Protein AF-0000000067178255 (afdb_homodimer)

Organism: Mycolicibacterium smegmatis (strain ATCC 700084 / mc(2)155) (NCBI:txid246196)

Secondary structure (DSSP, 8-state):
---EEEEEEETT-TTSEEEEE-GGGB-SS-TTBB-HHHHHHHHHHHHHHSS--TTEEEEEEEEEE-SPPBSSSEEEEEEEEEE--SSEEEEEEEEEEE-TTSSEEEEEEEEEEEEE----GGG-B--SPPPPPGGG-EE--TTTTSSSSGGGGEEEEESS-TT-SS-EEEEEEE-SEEETTPPPPHHHHHHHHHTTHHHHH--S-TTTEEEEESEEEEEESS---SS-EEEEEEEEE-TTSEEEEEEEEEETTEEEEEEEEEEEEEEPPP--/---EEEEEEETT-TTSEEEEE-GGGB-SS-TTBB-HHHHHHHHHHHHHHSS--TTEEEEEEEEEE-SPPBSSSEEEEEEEEEE--SSEEEEEEEEEEE-TTSSEEEEEEEEEEEEE----GGG-B--SPPPPPGGG-EE--TTTTSSSSGGGGEEEEESS-TT-SS-EEEEEEE-SEEETTPPPPHHHHHHHHHTTHHHHH--S-TTTEEEEESEEEEEESS---SS-EEEEEEEEE-TTSEEEEEEEEEETTEEEEEEEEEEEEEEPPP--

Solvent-accessible surface area (backbone atoms only — not comparable to full-atom values): 27460 Å² total; per-residue (Å²): 130,77,56,29,33,26,39,80,75,34,81,76,40,95,76,22,34,27,30,38,55,33,58,39,26,15,22,90,89,40,68,63,21,36,33,64,15,52,57,46,14,52,44,45,48,37,45,60,62,42,82,65,53,93,61,41,46,71,32,32,41,39,36,44,50,69,47,80,39,62,31,64,65,60,32,24,40,39,49,44,78,75,37,86,52,83,59,48,25,35,31,30,25,39,32,30,30,63,37,96,86,67,45,74,36,74,26,31,37,35,40,29,41,32,30,45,56,37,89,25,59,93,59,50,41,68,88,64,80,59,74,81,59,73,86,72,30,41,77,56,76,74,36,79,88,49,75,81,18,33,63,64,36,42,50,50,27,32,63,44,59,88,62,46,86,67,63,18,32,32,40,38,24,73,70,43,29,59,40,59,93,42,82,69,50,54,65,32,53,46,30,48,51,54,58,48,37,51,70,46,10,35,78,70,58,72,87,52,32,42,67,50,61,49,34,44,37,38,35,36,21,38,84,56,54,82,74,48,36,31,38,42,9,33,42,28,32,14,48,37,21,32,19,27,26,43,29,40,30,25,26,92,92,23,70,19,30,38,39,41,27,36,23,48,46,42,76,42,74,76,82,126,131,77,54,29,32,26,39,80,74,33,81,76,41,94,76,21,35,26,31,36,54,33,60,39,25,15,24,91,89,40,68,64,21,35,34,64,17,52,57,46,14,53,42,46,48,39,45,60,61,43,82,65,52,94,61,41,46,72,32,32,41,39,36,41,50,70,47,79,40,63,31,64,65,61,32,26,40,37,51,45,78,75,38,86,51,84,60,48,26,35,31,29,23,39,33,30,30,65,38,97,85,65,45,74,37,74,25,31,38,35,40,29,41,31,31,47,55,38,89,25,60,91,60,50,42,68,89,64,79,59,74,81,59,74,87,72,32,40,77,58,77,74,36,79,88,48,75,80,18,33,64,62,35,44,51,52,27,32,63,44,59,87,62,46,87,67,62,19,32,33,39,38,26,74,70,42,29,59,38,58,93,44,83,68,51,54,64,32,52,46,30,48,49,53,59,48,38,51,68,46,11,35,80,68,57,72,87,53,34,42,65,50,64,49,33,44,37,39,35,38,21,37,86,55,54,81,74,49,35,32,39,42,9,34,42,28,33,15,46,38,20,32,20,25,29,43,30,41,31,24,23,92,90,23,71,20,31,40,38,40,27,37,24,48,46,40,76,43,74,77,82,126

Nearest PDB structures (foldseek):
  3bbj-assembly1_B  TM=7.764E-01  e=9.532E-14  Thermobifida fusca YX
  4qda-assembly3_D  TM=6.925E-01  e=5.858E-04  Pseudomonas aeruginosa PAO1
  4qd7-assembly1_A  TM=6.966E-01  e=1.079E-03  Pseudomonas aeruginosa PAO1
  4qdb-assembly4_F  TM=6.872E-01  e=1.274E-03  Pseudomonas aeruginosa PAO1
  4i4j-assembly2_E  TM=8.283E-01  e=6.375E-03  Streptomyces globisporus

Sequence (544 aa):
MSDSYYELLDAADTLGERFAATDMVRGTWSAAIQHAAPASALLVRALEHCEPRAETRLARVAIDLMGGVPSEGDLWVRAEVQRPGKQIELVGAEMLATGPDGEPRTVARASGWRMLTLDTSTLQHTGVSPLRPLENARSHDMAKNWEPNYVHSIDWRWLTVPLAPGPGESWLRPTVDLVKGEAMTPLQRLFAVADDANGIGSKLDIRKWTFLNTDLVVHVHRIPEGEWIGIRAETSYGPDGIGTTVGTLFDFSGAVGAIQQSVLVRPRPPRSMSDSYYELLDAADTLGERFAATDMVRGTWSAAIQHAAPASALLVRALEHCEPRAETRLARVAIDLMGGVPSEGDLWVRAEVQRPGKQIELVGAEMLATGPDGEPRTVARASGWRMLTLDTSTLQHTGVSPLRPLENARSHDMAKNWEPNYVHSIDWRWLTVPLAPGPGESWLRPTVDLVKGEAMTPLQRLFAVADDANGIGSKLDIRKWTFLNTDLVVHVHRIPEGEWIGIRAETSYGPDGIGTTVGTLFDFSGAVGAIQQSVLVRPRPPRS

InterPro domains:
  IPR029069 HotDog domain superfamily [SSF54637] (140-268)
  IPR042171 Acyl-CoA thioesterase, double hotdog domain [G3DSA:2.40.160.210] (14-265)
  IPR049449 Acyl-CoA thioesterase-like, N-terminal HotDog domain [PF13622] (26-115)
  IPR049450 Acyl-CoA thioesterase-like, C-terminal domain [PF20789] (136-265)

Foldseek 3Di:
DFAAQWAFDACDDPQHTKIAGDQQQQDPVGSQAGDVLLVQLVQVVQQCPAPHDPQKDWFKKKKFFQAGHGNGAMKHKHKYWPADDDFKTKIKMFIWGQDPVRDIDTGMMMITIMGGDDDDVVVDDDPDDFDDDLVLWDFDPPPVPHDNYNSVQKRWTWNDDFLDPAWTKIKIFGRGHSYPPDDRDQVSLCSSCVSCLPRRADNDDVQWKAKDFRMKMKGFPARADDGIKMKTWHKDDDPPQKIKIKIFIDHPVGTGIIMMTIIGMDTDPDDD/DFAAQWAFDACDDPQHTKIAGDQQQADPVGSQAGDVLLVQLVQVVQQCPAPHDPQKDWFKKKKFFQAGHGNGAMKHKHKYWPADDDFKTKIKMFIWGQDPVRDIDTGMMMITIMGGDDDPVVVDDDPDDFDDDLVLWDFDPPPVPHDNYNSVQKRWTWNDDFLDPAWTKIKIFGRGHSYPPDDRAQVSLCSSCVSCLPRRADNDDVQWKAKDWRMKMKGFPARADDGIKMKTWHKDDDPPQKIKIKIFIDHPVGTGIIMMTIIGMDTDPDDD

Radius of gyration: 22.35 Å; Cα contacts (8 Å, |Δi|>4): 1493; chains: 2; bounding box: 58×65×60 Å

pLDDT: mean 95.69, std 7.25, range [46.97, 99.0]

Structure (mmCIF, N/CA/C/O backbone):
data_AF-0000000067178255-model_v1
#
loop_
_entity.id
_entity.type
_entity.pdbx_description
1 polymer 'Thioesterase-like superfamily protein'
#
loop_
_atom_site.group_PDB
_atom_site.id
_atom_site.type_symbol
_atom_site.label_atom_id
_atom_site.label_alt_id
_atom_site.label_comp_id
_atom_site.label_asym_id
_atom_site.label_entity_id
_atom_site.label_seq_id
_atom_site.pdbx_PDB_ins_code
_atom_site.Cartn_x
_atom_site.Cartn_y
_atom_site.Cartn_z
_atom_site.occupancy
_atom_site.B_iso_or_equiv
_atom_site.auth_seq_id
_atom_site.auth_comp_id
_atom_site.auth_asym_id
_atom_site.auth_atom_id
_atom_site.pdbx_PDB_model_num
ATOM 1 N N . MET A 1 1 ? 7.992 31.609 17.828 1 46.97 1 MET A N 1
ATOM 2 C CA . MET A 1 1 ? 8.32 30.203 17.656 1 46.97 1 MET A CA 1
ATOM 3 C C . MET A 1 1 ? 7.406 29.562 16.609 1 46.97 1 MET A C 1
ATOM 5 O O . MET A 1 1 ? 6.234 29.922 16.5 1 46.97 1 MET A O 1
ATOM 9 N N . SER A 1 2 ? 7.957 28.859 15.5 1 64.19 2 SER A N 1
ATOM 10 C CA . SER A 1 2 ? 7.125 28.297 14.438 1 64.19 2 SER A CA 1
ATOM 11 C C . SER A 1 2 ? 6.07 27.344 15.008 1 64.19 2 SER A C 1
ATOM 13 O O . SER A 1 2 ? 6.301 26.703 16.031 1 64.19 2 SER A O 1
ATOM 15 N N . ASP A 1 3 ? 4.875 27.438 14.602 1 93 3 ASP A N 1
ATOM 16 C CA . ASP A 1 3 ? 3.832 26.484 14.977 1 93 3 ASP A CA 1
ATOM 17 C C . ASP A 1 3 ? 4.234 25.047 14.609 1 93 3 ASP A C 1
ATOM 19 O O . ASP A 1 3 ? 5.184 24.844 13.859 1 93 3 ASP A O 1
ATOM 23 N N . SER A 1 4 ? 3.922 24.172 15.406 1 98.38 4 SER A N 1
ATOM 24 C CA . SER A 1 4 ? 4.211 22.766 15.195 1 98.38 4 SER A CA 1
ATOM 25 C C . SER A 1 4 ? 2.945 21.906 15.312 1 98.38 4 SER A C 1
ATOM 27 O O . SER A 1 4 ? 1.932 22.375 15.844 1 98.38 4 SER A O 1
ATOM 29 N N . TYR A 1 5 ? 3.062 20.719 14.734 1 98.69 5 TYR A N 1
ATOM 30 C CA . TYR A 1 5 ? 1.984 19.766 14.938 1 98.69 5 TYR A CA 1
ATOM 31 C C . TYR A 1 5 ? 2.031 19.172 16.344 1 98.69 5 TYR A C 1
ATOM 33 O O . TYR A 1 5 ? 0.991 18.969 16.969 1 98.69 5 TYR A O 1
ATOM 41 N N . TYR A 1 6 ? 3.266 18.922 16.844 1 98.81 6 TYR A N 1
ATOM 42 C CA . TYR A 1 6 ? 3.42 18.25 18.125 1 98.81 6 TYR A CA 1
ATOM 43 C C . TYR A 1 6 ? 4.496 18.922 18.969 1 98.81 6 TYR A C 1
ATOM 45 O O . TYR A 1 6 ? 5.41 19.547 18.438 1 98.81 6 TYR A O 1
ATOM 53 N N . GLU A 1 7 ? 4.387 1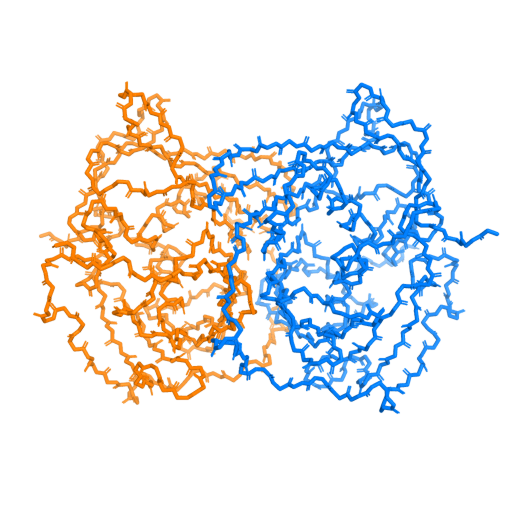8.766 20.266 1 98.69 7 GLU A N 1
ATOM 54 C CA . GLU A 1 7 ? 5.43 19.062 21.25 1 98.69 7 GLU A CA 1
ATOM 55 C C . GLU A 1 7 ? 5.887 17.781 21.953 1 98.69 7 GLU A C 1
ATOM 57 O O . GLU A 1 7 ? 5.062 17.016 22.453 1 98.69 7 GLU A O 1
ATOM 62 N N . LEU A 1 8 ? 7.148 17.531 21.922 1 98.75 8 LEU A N 1
ATOM 63 C CA . LEU A 1 8 ? 7.707 16.422 22.672 1 98.75 8 LEU A CA 1
ATOM 64 C C . LEU A 1 8 ? 7.707 16.719 24.172 1 98.75 8 LEU A C 1
ATOM 66 O O . LEU A 1 8 ? 8.367 17.672 24.609 1 98.75 8 LEU A O 1
ATOM 70 N N . LEU A 1 9 ? 7.031 15.953 24.922 1 98.5 9 LEU A N 1
ATOM 71 C CA . LEU A 1 9 ? 6.883 16.188 26.359 1 98.5 9 LEU A CA 1
ATOM 72 C C . LEU A 1 9 ? 7.887 15.352 27.156 1 98.5 9 LEU A C 1
ATOM 74 O O . LEU A 1 9 ? 8.398 15.805 28.172 1 98.5 9 LEU A O 1
ATOM 78 N N . ASP A 1 10 ? 8.102 14.125 26.719 1 98.56 10 ASP A N 1
ATOM 79 C CA . ASP A 1 10 ? 8.984 13.18 27.406 1 98.56 10 ASP A CA 1
ATOM 80 C C . ASP A 1 10 ? 9.578 12.18 26.422 1 98.56 10 ASP A C 1
ATOM 82 O O . ASP A 1 10 ? 8.867 11.305 25.906 1 98.56 10 ASP A O 1
ATOM 86 N N . ALA A 1 11 ? 10.797 12.219 26.219 1 97.94 11 ALA A N 1
ATOM 87 C CA . ALA A 1 11 ? 11.477 11.391 25.219 1 97.94 11 ALA A CA 1
ATOM 88 C C . ALA A 1 11 ? 11.711 9.977 25.75 1 97.94 11 ALA A C 1
ATOM 90 O O . ALA A 1 11 ? 12.039 9.07 24.984 1 97.94 11 ALA A O 1
ATOM 91 N N . ALA A 1 12 ? 11.484 9.766 27.031 1 97.12 12 ALA A N 1
ATOM 92 C CA . ALA A 1 12 ? 11.875 8.508 27.641 1 97.12 12 ALA A CA 1
ATOM 93 C C . ALA A 1 12 ? 10.727 7.914 28.469 1 97.12 12 ALA A C 1
ATOM 95 O O . ALA A 1 12 ? 10.953 7.215 29.453 1 97.12 12 ALA A O 1
ATOM 96 N N . ASP A 1 13 ? 9.562 8.312 28.094 1 97.44 13 ASP A N 1
ATOM 97 C CA . ASP A 1 13 ? 8.406 7.715 28.75 1 97.44 13 ASP A CA 1
ATOM 98 C C . ASP A 1 13 ? 8.383 6.199 28.562 1 97.44 13 ASP A C 1
ATOM 100 O O . ASP A 1 13 ? 8.797 5.691 27.531 1 97.44 13 ASP A O 1
ATOM 104 N N . THR A 1 14 ? 7.836 5.387 29.5 1 97.5 14 THR A N 1
ATOM 105 C CA . THR A 1 14 ? 7.832 3.93 29.469 1 97.5 14 THR A CA 1
ATOM 106 C C . THR A 1 14 ? 7.02 3.416 28.281 1 97.5 14 THR A C 1
ATOM 108 O O . THR A 1 14 ? 7.266 2.314 27.781 1 97.5 14 THR A O 1
ATOM 111 N N . LEU A 1 15 ? 6.062 4.207 27.812 1 97.94 15 LEU A N 1
ATOM 112 C CA . LEU A 1 15 ? 5.203 3.777 26.719 1 97.94 15 LEU A CA 1
ATOM 113 C C . LEU A 1 15 ? 5.773 4.215 25.375 1 97.94 15 LEU A C 1
ATOM 115 O O . LEU A 1 15 ? 5.242 3.855 24.312 1 97.94 15 LEU A O 1
ATOM 119 N N . GLY A 1 16 ? 6.816 4.969 25.359 1 98.5 16 GLY A N 1
ATOM 120 C CA . GLY A 1 16 ? 7.41 5.582 24.188 1 98.5 16 GLY A CA 1
ATOM 121 C C . GLY A 1 16 ? 7.562 7.086 24.312 1 98.5 16 GLY A C 1
ATOM 122 O O . GLY A 1 16 ? 7.27 7.66 25.359 1 98.5 16 GLY A O 1
ATOM 123 N N . GLU A 1 17 ? 8.07 7.762 23.234 1 98.81 17 GLU A N 1
ATOM 124 C CA . GLU A 1 17 ? 8.117 9.219 23.25 1 98.81 17 GLU A CA 1
ATOM 125 C C . GLU A 1 17 ? 6.723 9.812 23.422 1 98.81 17 GLU A C 1
ATOM 127 O O . GLU A 1 17 ? 5.793 9.445 22.703 1 98.81 17 GLU A O 1
ATOM 132 N N . ARG A 1 18 ? 6.625 10.688 24.375 1 98.88 18 ARG A N 1
ATOM 133 C CA . ARG A 1 18 ? 5.336 11.273 24.719 1 98.88 18 ARG A CA 1
ATOM 134 C C . ARG A 1 18 ? 5.188 12.656 24.094 1 98.88 18 ARG A C 1
ATOM 136 O O . ARG A 1 18 ? 6.078 13.5 24.219 1 98.88 18 ARG A O 1
ATOM 143 N N . PHE A 1 19 ? 4.016 12.852 23.469 1 98.81 19 PHE A N 1
ATOM 144 C CA . PHE A 1 19 ? 3.777 14.094 22.734 1 98.81 19 PHE A CA 1
ATOM 145 C C . PHE A 1 19 ? 2.443 14.711 23.141 1 98.81 19 PHE A C 1
ATOM 147 O O . PHE A 1 19 ? 1.538 14.008 23.594 1 98.81 19 PHE A O 1
ATOM 154 N N . ALA A 1 20 ? 2.373 16 22.984 1 98.25 20 ALA A N 1
ATOM 155 C CA . ALA A 1 20 ? 1.107 16.734 22.922 1 98.25 20 ALA A CA 1
ATOM 156 C C . ALA A 1 20 ? 0.864 17.297 21.531 1 98.25 20 ALA A C 1
ATOM 158 O O . ALA A 1 20 ? 1.784 17.797 20.891 1 98.25 20 ALA A O 1
ATOM 159 N N . ALA A 1 21 ? -0.346 17.141 21.094 1 98.06 21 ALA A N 1
ATOM 160 C CA . ALA A 1 21 ? -0.711 17.719 19.797 1 98.06 21 ALA A CA 1
ATOM 161 C C . ALA A 1 21 ? -1.075 19.188 19.938 1 98.06 21 ALA A C 1
ATOM 163 O O . ALA A 1 21 ? -1.504 19.625 21.016 1 98.06 21 ALA A O 1
ATOM 164 N N . THR A 1 22 ? -0.83 19.984 18.891 1 97.56 22 THR A N 1
ATOM 165 C CA . THR A 1 22 ? -1.35 21.344 18.812 1 97.56 22 THR A CA 1
ATOM 166 C C . THR A 1 22 ? -2.629 21.391 17.984 1 97.56 22 THR A C 1
ATOM 168 O O . THR A 1 22 ? -3.055 20.359 17.438 1 97.56 22 THR A O 1
ATOM 171 N N . ASP A 1 23 ? -3.203 22.531 17.844 1 95.44 23 ASP A N 1
ATOM 172 C CA . ASP A 1 23 ? -4.43 22.703 17.078 1 95.44 23 ASP A CA 1
ATOM 173 C C . ASP A 1 23 ? -4.184 22.422 15.594 1 95.44 23 ASP A C 1
ATOM 175 O O . ASP A 1 23 ? -5.125 22.172 14.836 1 95.44 23 ASP A O 1
ATOM 179 N N . MET A 1 24 ? -2.959 22.391 15.164 1 96.38 24 MET A N 1
ATOM 180 C CA . MET A 1 24 ? -2.615 22.281 13.75 1 96.38 24 MET A CA 1
ATOM 181 C C . MET A 1 24 ? -2.812 20.844 13.258 1 96.38 24 MET A C 1
ATOM 183 O O . MET A 1 24 ? -2.736 20.594 12.055 1 96.38 24 MET A O 1
ATOM 187 N N . VAL A 1 25 ? -3.119 19.891 14.195 1 97.88 25 VAL A N 1
ATOM 188 C CA . VAL A 1 25 ? -3.293 18.5 13.75 1 97.88 25 VAL A CA 1
ATOM 189 C C . VAL A 1 25 ? -4.77 18.234 13.461 1 97.88 25 VAL A C 1
ATOM 191 O O . VAL A 1 25 ? -5.117 17.203 12.883 1 97.88 25 VAL A O 1
ATOM 194 N N . ARG A 1 26 ? -5.668 19.109 13.906 1 96 26 ARG A N 1
ATOM 195 C CA . ARG A 1 26 ? -7.105 18.844 13.875 1 96 26 ARG A CA 1
ATOM 196 C C . ARG A 1 26 ? -7.594 18.641 12.445 1 96 26 ARG A C 1
ATOM 198 O O . ARG A 1 26 ? -7.195 19.375 11.539 1 96 26 ARG A O 1
ATOM 205 N N . GLY A 1 27 ? -8.414 17.594 12.312 1 92.31 27 GLY A N 1
ATOM 206 C CA . GLY A 1 27 ? -8.914 17.234 11 1 92.31 27 GLY A CA 1
ATOM 207 C C . GLY A 1 27 ? -10.133 18.031 10.578 1 92.31 27 GLY A C 1
ATOM 208 O O . GLY A 1 27 ? -10.648 18.844 11.344 1 92.31 27 GLY A O 1
ATOM 209 N N . THR A 1 28 ? -10.602 17.766 9.367 1 81.81 28 THR A N 1
ATOM 210 C CA . THR A 1 28 ? -11.719 18.5 8.789 1 81.81 28 THR A CA 1
ATOM 211 C C . THR A 1 28 ? -13.039 17.781 9.07 1 81.81 28 THR A C 1
ATOM 213 O O . THR A 1 28 ? -14.102 18.391 9.047 1 81.81 28 THR A O 1
ATOM 216 N N . TRP A 1 29 ? -12.906 16.516 9.422 1 81.44 29 TRP A N 1
ATOM 217 C CA . TRP A 1 29 ? -14.117 15.742 9.695 1 81.44 29 TRP A CA 1
ATOM 218 C C . TRP A 1 29 ? -14.656 16.047 11.086 1 81.44 29 TRP A C 1
ATOM 220 O O . TRP A 1 29 ? -15.867 16.094 11.297 1 81.44 29 TRP A O 1
ATOM 230 N N . SER A 1 30 ? -13.734 16.109 12.008 1 85.69 30 SER A N 1
ATOM 231 C CA . SER A 1 30 ? -14.016 16.469 13.391 1 85.69 30 SER A CA 1
ATOM 232 C C . SER A 1 30 ? -12.805 17.109 14.055 1 85.69 30 SER A C 1
ATOM 234 O O . SER A 1 30 ? -11.672 16.688 13.836 1 85.69 30 SER A O 1
ATOM 236 N N . ALA A 1 31 ? -13.047 18.047 14.867 1 92 31 ALA A N 1
ATOM 237 C CA . ALA A 1 31 ? -11.961 18.688 15.609 1 92 31 ALA A CA 1
ATOM 238 C C . ALA A 1 31 ? -11.398 17.75 16.672 1 92 31 ALA A C 1
ATOM 240 O O . ALA A 1 31 ? -10.32 17.984 17.219 1 92 31 ALA A O 1
ATOM 241 N N . ALA A 1 32 ? -12.148 16.734 16.938 1 94.25 32 ALA A N 1
ATOM 242 C CA . ALA A 1 32 ? -11.758 15.828 18.016 1 94.25 32 ALA A CA 1
ATOM 243 C C . ALA A 1 32 ? -10.703 14.836 17.531 1 94.25 32 ALA A C 1
ATOM 245 O O . ALA A 1 32 ? -10.062 14.164 18.344 1 94.25 32 ALA A O 1
ATOM 246 N N . ILE A 1 33 ? -10.562 14.773 16.219 1 96 33 ILE A N 1
ATOM 247 C CA . ILE A 1 33 ? -9.609 13.805 15.688 1 96 33 ILE A CA 1
ATOM 248 C C . ILE A 1 33 ? -8.617 14.508 14.773 1 96 33 ILE A C 1
ATOM 250 O O . ILE A 1 33 ? -8.914 15.57 14.219 1 96 33 ILE A O 1
ATOM 254 N N . GLN A 1 34 ? -7.496 13.969 14.68 1 97.88 34 GLN A N 1
ATOM 255 C CA . GLN A 1 34 ? -6.43 14.539 13.867 1 97.88 34 GLN A CA 1
ATOM 256 C C . GLN A 1 34 ? -6.633 14.227 12.383 1 97.88 34 GLN A C 1
ATOM 258 O O . GLN A 1 34 ? -7.203 13.195 12.039 1 97.88 34 GLN A O 1
ATOM 263 N N . HIS A 1 35 ? -6.23 15.18 11.523 1 97.56 35 HIS A N 1
ATOM 264 C CA . HIS A 1 35 ? -5.898 14.773 10.156 1 97.56 35 HIS A CA 1
ATOM 265 C C . HIS A 1 35 ? -4.809 13.703 10.156 1 97.56 35 HIS A C 1
ATOM 267 O O . HIS A 1 35 ? -3.855 13.781 10.938 1 97.56 35 HIS A O 1
ATOM 273 N N . ALA A 1 36 ? -4.863 12.734 9.266 1 98.25 36 ALA A N 1
ATOM 274 C CA . ALA A 1 36 ? -3.953 11.594 9.32 1 98.25 36 ALA A CA 1
ATOM 275 C C . ALA A 1 36 ? -2.545 12 8.898 1 98.25 36 ALA A C 1
ATOM 277 O O . ALA A 1 36 ? -1.579 11.281 9.164 1 98.25 36 ALA A O 1
ATOM 278 N N . ALA A 1 37 ? -2.361 13.109 8.211 1 98.75 37 ALA A N 1
ATOM 279 C CA . ALA A 1 37 ? -1.058 13.508 7.68 1 98.75 37 ALA A CA 1
ATOM 280 C C . ALA A 1 37 ? -0.063 13.758 8.812 1 98.75 37 ALA A C 1
ATOM 282 O O . ALA A 1 37 ? 1.016 13.164 8.844 1 98.75 37 ALA A O 1
ATOM 283 N N . PRO A 1 38 ? -0.384 14.633 9.812 1 98.75 38 PRO A N 1
ATOM 284 C CA . PRO A 1 38 ? 0.58 14.828 10.898 1 98.75 38 PRO A CA 1
ATOM 285 C C . PRO A 1 38 ? 0.904 13.523 11.641 1 98.75 38 PRO A C 1
ATOM 287 O O . PRO A 1 38 ? 2.072 13.25 11.93 1 98.75 38 PRO A O 1
ATOM 290 N N . ALA A 1 39 ? -0.103 12.734 11.945 1 98.88 39 ALA A N 1
ATOM 291 C CA . ALA A 1 39 ? 0.121 11.469 12.633 1 98.88 39 ALA A CA 1
ATOM 292 C C . ALA A 1 39 ? 1.034 10.555 11.812 1 98.88 39 ALA A C 1
ATOM 294 O O . ALA A 1 39 ? 1.927 9.906 12.367 1 98.88 39 ALA A O 1
ATOM 295 N N . SER A 1 40 ? 0.804 10.508 10.508 1 98.94 40 SER A N 1
ATOM 296 C CA . SER A 1 40 ? 1.64 9.703 9.617 1 98.94 40 SER A CA 1
ATOM 297 C C . SER A 1 40 ? 3.092 10.172 9.656 1 98.94 40 SER A C 1
ATOM 299 O O . SER A 1 40 ? 4.008 9.352 9.742 1 98.94 40 SER A O 1
ATOM 301 N N . ALA A 1 41 ? 3.277 11.445 9.578 1 98.94 41 ALA A N 1
ATOM 302 C CA . ALA A 1 41 ? 4.629 12 9.609 1 98.94 41 ALA A CA 1
ATOM 303 C C . ALA A 1 41 ? 5.328 11.688 10.93 1 98.94 41 ALA A C 1
ATOM 305 O O . ALA A 1 41 ? 6.531 11.406 10.945 1 98.94 41 ALA A O 1
ATOM 306 N N . LEU A 1 42 ? 4.562 11.766 12.031 1 98.94 42 LEU A N 1
ATOM 307 C CA . LEU A 1 42 ? 5.145 11.453 13.336 1 98.94 42 LEU A CA 1
ATOM 308 C C . LEU A 1 42 ? 5.555 9.992 13.414 1 98.94 42 LEU A C 1
ATOM 310 O O . LEU A 1 42 ? 6.594 9.664 13.992 1 98.94 42 LEU A O 1
ATOM 314 N N . LEU A 1 43 ? 4.777 9.133 12.852 1 99 43 LEU A N 1
ATOM 315 C CA . LEU A 1 43 ? 5.121 7.719 12.797 1 99 43 LEU A CA 1
ATOM 316 C C . LEU A 1 43 ? 6.359 7.492 11.938 1 99 43 LEU A C 1
ATOM 318 O O . LEU A 1 43 ? 7.223 6.68 12.281 1 99 43 LEU A O 1
ATOM 322 N N . VAL A 1 44 ? 6.457 8.172 10.836 1 98.94 44 VAL A N 1
ATOM 323 C CA . VAL A 1 44 ? 7.637 8.07 9.984 1 98.94 44 VAL A CA 1
ATOM 324 C C . VAL A 1 44 ? 8.875 8.523 10.758 1 98.94 44 VAL A C 1
ATOM 326 O O . VAL A 1 44 ? 9.938 7.898 10.664 1 98.94 44 VAL A O 1
ATOM 329 N N . ARG A 1 45 ? 8.734 9.617 11.484 1 98.94 45 ARG A N 1
ATOM 330 C CA . ARG A 1 45 ? 9.82 10.055 12.352 1 98.94 45 ARG A CA 1
ATOM 331 C C . ARG A 1 45 ? 10.297 8.914 13.242 1 98.94 45 ARG A C 1
ATOM 333 O O . ARG A 1 45 ? 11.5 8.695 13.398 1 98.94 45 ARG A O 1
ATOM 340 N N . ALA A 1 46 ? 9.359 8.242 13.867 1 98.94 46 ALA A N 1
ATOM 341 C CA . ALA A 1 46 ? 9.703 7.125 14.75 1 98.94 46 ALA A CA 1
ATOM 342 C C . ALA A 1 46 ? 10.414 6.016 13.977 1 98.94 46 ALA A C 1
ATOM 344 O O . ALA A 1 46 ? 11.383 5.438 14.469 1 98.94 46 ALA A O 1
ATOM 345 N N . LEU A 1 47 ? 9.953 5.695 12.812 1 98.94 47 LEU A N 1
ATOM 346 C CA . LEU A 1 47 ? 10.594 4.676 11.984 1 98.94 47 LEU A CA 1
ATOM 347 C C . LEU A 1 47 ? 12.023 5.07 11.648 1 98.94 47 LEU A C 1
ATOM 349 O O . LEU A 1 47 ? 12.938 4.242 11.727 1 98.94 47 LEU A O 1
ATOM 353 N N . GLU A 1 48 ? 12.211 6.316 11.242 1 98.81 48 GLU A N 1
ATOM 354 C CA . GLU A 1 48 ? 13.539 6.805 10.875 1 98.81 48 GLU A CA 1
ATOM 355 C C . GLU A 1 48 ? 14.5 6.738 12.062 1 98.81 48 GLU A C 1
ATOM 357 O O . GLU A 1 48 ? 15.688 6.457 11.891 1 98.81 48 GLU A O 1
ATOM 362 N N . HIS A 1 49 ? 13.984 6.965 13.219 1 98.38 49 HIS A N 1
ATOM 363 C CA . HIS A 1 49 ? 14.812 7.027 14.414 1 98.38 49 HIS A CA 1
ATOM 364 C C . HIS A 1 49 ? 15.062 5.637 14.984 1 98.38 49 HIS A C 1
ATOM 366 O O . HIS A 1 49 ? 15.938 5.457 15.836 1 98.38 49 HIS A O 1
ATOM 372 N N . CYS A 1 50 ? 14.32 4.668 14.57 1 98.62 50 CYS A N 1
ATOM 373 C CA . CYS A 1 50 ? 14.438 3.312 15.102 1 98.62 50 CYS A CA 1
ATOM 374 C C . CYS A 1 50 ? 15.742 2.658 14.648 1 98.62 50 CYS A C 1
ATOM 376 O O . CYS A 1 50 ? 15.867 2.26 13.484 1 98.62 50 CYS A O 1
ATOM 378 N N . GLU A 1 51 ? 16.703 2.551 15.492 1 98.06 51 GLU A N 1
ATOM 379 C CA . GLU A 1 51 ? 18 1.95 15.188 1 98.06 51 GLU A CA 1
ATOM 380 C C . GLU A 1 51 ? 18.484 2.359 13.797 1 98.06 51 GLU A C 1
ATOM 382 O O . GLU A 1 51 ? 18.703 1.506 12.938 1 98.06 51 GLU A O 1
ATOM 387 N N . PRO A 1 52 ? 18.734 3.588 13.625 1 97.19 52 PRO A N 1
ATOM 388 C CA . PRO A 1 52 ? 19.062 4.105 12.297 1 97.19 52 PRO A CA 1
ATOM 389 C C . PRO A 1 52 ? 20.359 3.525 11.75 1 97.19 52 PRO A C 1
ATOM 391 O O . PRO A 1 52 ? 21.297 3.256 12.516 1 97.19 52 PRO A O 1
ATOM 394 N N . ARG A 1 53 ? 20.359 3.293 10.43 1 96.5 53 ARG A N 1
ATOM 395 C CA . ARG A 1 53 ? 21.516 2.885 9.656 1 96.5 53 ARG A CA 1
ATOM 396 C C . ARG A 1 53 ? 21.766 3.848 8.5 1 96.5 53 ARG A C 1
ATOM 398 O O . ARG A 1 53 ? 20.922 3.994 7.609 1 96.5 53 ARG A O 1
ATOM 405 N N . ALA A 1 54 ? 22.922 4.426 8.406 1 95.5 54 ALA A N 1
ATOM 406 C CA . ALA A 1 54 ? 23.219 5.527 7.492 1 95.5 54 ALA A CA 1
ATOM 407 C C . ALA A 1 54 ? 23.125 5.074 6.039 1 95.5 54 ALA A C 1
ATOM 409 O O . ALA A 1 54 ? 22.828 5.871 5.148 1 95.5 54 ALA A O 1
ATOM 410 N N . GLU A 1 55 ? 23.344 3.82 5.766 1 97.5 55 GLU A N 1
ATOM 411 C CA . GLU A 1 55 ? 23.406 3.344 4.387 1 97.5 55 GLU A CA 1
ATOM 412 C C . GLU A 1 55 ? 22.062 2.793 3.924 1 97.5 55 GLU A C 1
ATOM 414 O O . GLU A 1 55 ? 21.969 2.215 2.84 1 97.5 55 GLU A O 1
ATOM 419 N N . THR A 1 56 ? 21.047 2.963 4.766 1 98.56 56 THR A N 1
ATOM 420 C CA . THR A 1 56 ? 19.719 2.469 4.434 1 98.56 56 THR A CA 1
ATOM 421 C C . THR A 1 56 ? 18.703 3.611 4.398 1 98.56 56 THR A C 1
ATOM 423 O O . THR A 1 56 ? 18.969 4.695 4.922 1 98.56 56 THR A O 1
ATOM 426 N N . ARG A 1 57 ? 17.672 3.416 3.746 1 98.69 57 ARG A N 1
ATOM 427 C CA . ARG A 1 57 ? 16.547 4.344 3.828 1 98.69 57 ARG A CA 1
ATOM 428 C C . ARG A 1 57 ? 15.219 3.613 3.641 1 98.69 57 ARG A C 1
ATOM 430 O O . ARG A 1 57 ? 15.188 2.492 3.129 1 98.69 57 ARG A O 1
ATOM 437 N N . LEU A 1 58 ? 14.141 4.234 4.098 1 98.88 58 LEU A N 1
ATOM 438 C CA . LEU A 1 58 ? 12.797 3.693 3.941 1 98.88 58 LEU A CA 1
ATOM 439 C C . LEU A 1 58 ? 12.383 3.68 2.473 1 98.88 58 LEU A C 1
ATOM 441 O O . LEU A 1 58 ? 12.531 4.684 1.774 1 98.88 58 LEU A O 1
ATOM 445 N N . ALA A 1 59 ? 11.867 2.525 1.977 1 98.88 59 ALA A N 1
ATOM 446 C CA . ALA A 1 59 ? 11.375 2.354 0.612 1 98.88 59 ALA A CA 1
ATOM 447 C C . ALA A 1 59 ? 9.852 2.391 0.573 1 98.88 59 ALA A C 1
ATOM 449 O O . ALA A 1 59 ? 9.258 2.795 -0.43 1 98.88 59 ALA A O 1
ATOM 450 N N . ARG A 1 60 ? 9.258 1.928 1.619 1 98.94 60 ARG A N 1
ATOM 451 C CA . ARG A 1 60 ? 7.805 1.864 1.751 1 98.94 60 ARG A CA 1
ATOM 452 C C . ARG A 1 60 ? 7.375 2.092 3.197 1 98.94 60 ARG A C 1
ATOM 454 O O . ARG A 1 60 ? 7.992 1.564 4.125 1 98.94 60 ARG A O 1
ATOM 461 N N . VAL A 1 61 ? 6.336 2.848 3.348 1 98.94 61 VAL A N 1
ATOM 462 C CA . VAL A 1 61 ? 5.668 2.979 4.641 1 98.94 61 VAL A CA 1
ATOM 463 C C . VAL A 1 61 ? 4.172 2.709 4.477 1 98.94 61 VAL A C 1
ATOM 465 O O . VAL A 1 61 ? 3.521 3.299 3.613 1 98.94 61 VAL A O 1
ATOM 468 N N . ALA A 1 62 ? 3.68 1.755 5.211 1 98.94 62 ALA A N 1
ATOM 469 C CA . ALA A 1 62 ? 2.246 1.496 5.316 1 98.94 62 ALA A CA 1
ATOM 470 C C . ALA A 1 62 ? 1.708 1.941 6.676 1 98.94 62 ALA A C 1
ATOM 472 O O . ALA A 1 62 ? 2.256 1.577 7.719 1 98.94 62 ALA A O 1
ATOM 473 N N . ILE A 1 63 ? 0.693 2.721 6.648 1 98.88 63 ILE A N 1
ATOM 474 C CA . ILE A 1 63 ? 0.061 3.213 7.867 1 98.88 63 ILE A CA 1
ATOM 475 C C . ILE A 1 63 ? -1.374 2.699 7.949 1 98.88 63 ILE A C 1
ATOM 477 O O . ILE A 1 63 ? -2.131 2.795 6.98 1 98.88 63 ILE A O 1
ATOM 481 N N . ASP A 1 64 ? -1.713 2.102 9.055 1 98.88 64 ASP A N 1
ATOM 482 C CA . ASP A 1 64 ? -3.078 1.712 9.391 1 98.88 64 ASP A CA 1
ATOM 483 C C . ASP A 1 64 ? -3.654 2.615 10.484 1 98.88 64 ASP A C 1
ATOM 485 O O . ASP A 1 64 ? -3.062 2.756 11.555 1 98.88 64 ASP A O 1
ATOM 489 N N . LEU A 1 65 ? -4.758 3.232 10.141 1 98.25 65 LEU A N 1
ATOM 490 C CA . LEU A 1 65 ? -5.488 4.043 11.109 1 98.25 65 LEU A CA 1
ATOM 491 C C . LEU A 1 65 ? -6.488 3.193 11.883 1 98.25 65 LEU A C 1
ATOM 493 O O . LEU A 1 65 ? -7.574 2.895 11.383 1 98.25 65 LEU A O 1
ATOM 497 N N . MET A 1 66 ? -6.152 2.861 13.148 1 97.31 66 MET A N 1
ATOM 498 C CA . MET A 1 66 ? -6.898 1.899 13.953 1 97.31 66 MET A CA 1
ATOM 499 C C . MET A 1 66 ? -8.164 2.531 14.523 1 97.31 66 MET A C 1
ATOM 501 O O . MET A 1 66 ? -8.984 1.844 15.133 1 97.31 66 MET A O 1
ATOM 505 N N . GLY A 1 67 ? -8.391 3.736 14.375 1 92.31 67 GLY A N 1
ATOM 506 C CA . GLY A 1 67 ? -9.477 4.609 14.805 1 92.31 67 GLY A CA 1
ATOM 507 C C . GLY A 1 67 ? -9.125 6.082 14.711 1 92.31 67 GLY A C 1
ATOM 508 O O . GLY A 1 67 ? -8.055 6.441 14.211 1 92.31 67 GLY A O 1
ATOM 509 N N . GLY A 1 68 ? -10.055 6.895 15.141 1 94.44 68 GLY A N 1
ATOM 510 C CA . GLY A 1 68 ? -9.719 8.305 15.203 1 94.44 68 GLY A CA 1
ATOM 511 C C . GLY A 1 68 ? -8.562 8.609 16.141 1 94.44 68 GLY A C 1
ATOM 512 O O . GLY A 1 68 ? -8.602 8.242 17.312 1 94.44 68 GLY A O 1
ATOM 513 N N . VAL A 1 69 ? -7.492 9.227 15.625 1 97.44 69 VAL A N 1
ATOM 514 C CA . VAL A 1 69 ? -6.414 9.711 16.484 1 97.44 69 VAL A CA 1
ATOM 515 C C . VAL A 1 69 ? -6.859 10.977 17.203 1 97.44 69 VAL A C 1
ATOM 517 O O . VAL A 1 69 ? -7.172 11.984 16.578 1 97.44 69 VAL A O 1
ATOM 520 N N . PRO A 1 70 ? -6.875 10.953 18.5 1 97.38 70 PRO A N 1
ATOM 521 C CA . PRO A 1 70 ? -7.395 12.117 19.219 1 97.38 70 PRO A CA 1
ATOM 522 C C . PRO A 1 70 ? -6.523 13.359 19.031 1 97.38 70 PRO A C 1
ATOM 524 O O . PRO A 1 70 ? -5.297 13.25 18.969 1 97.38 70 PRO A O 1
ATOM 527 N N . SER A 1 71 ? -7.148 14.516 18.969 1 97.31 71 SER A N 1
ATOM 528 C CA . SER A 1 71 ? -6.43 15.773 18.828 1 97.31 71 SER A CA 1
ATOM 529 C C . SER A 1 71 ? -6.023 16.344 20.172 1 97.31 71 SER A C 1
ATOM 531 O O . SER A 1 71 ? -5.277 17.328 20.25 1 97.31 71 SER A O 1
ATOM 533 N N . GLU A 1 72 ? -6.492 15.758 21.234 1 95.69 72 GLU A N 1
ATOM 534 C CA . GLU A 1 72 ? -6.184 16.188 22.594 1 95.69 72 GLU A CA 1
ATOM 535 C C . GLU A 1 72 ? -5.691 15.008 23.438 1 95.69 72 GLU A C 1
ATOM 537 O O . GLU A 1 72 ? -5.957 13.852 23.109 1 95.69 72 GLU A O 1
ATOM 542 N N . GLY A 1 73 ? -4.949 15.383 24.484 1 95.81 73 GLY A N 1
ATOM 543 C CA . GLY A 1 73 ? -4.449 14.352 25.375 1 95.81 73 GLY A CA 1
ATOM 544 C C . GLY A 1 73 ? -3.064 13.859 25 1 95.81 73 GLY A C 1
ATOM 545 O O . GLY A 1 73 ? -2.475 14.328 24.016 1 95.81 73 GLY A O 1
ATOM 546 N N . ASP A 1 74 ? -2.588 12.961 25.781 1 96.94 74 ASP A N 1
ATOM 547 C CA . ASP A 1 74 ? -1.243 12.43 25.594 1 96.94 74 ASP A CA 1
ATOM 548 C C . ASP A 1 74 ? -1.21 11.445 24.422 1 96.94 74 ASP A C 1
ATOM 550 O O . ASP A 1 74 ? -2.137 10.648 24.25 1 96.94 74 ASP A O 1
ATOM 554 N N . LEU A 1 75 ? -0.163 11.508 23.672 1 98.62 75 LEU A N 1
ATOM 555 C CA . LEU A 1 75 ? 0.167 10.547 22.625 1 98.62 75 LEU A CA 1
ATOM 556 C C . LEU A 1 75 ? 1.524 9.898 22.891 1 98.62 75 LEU A C 1
ATOM 558 O O . LEU A 1 75 ? 2.457 10.57 23.344 1 98.62 75 LEU A O 1
ATOM 562 N N . TRP A 1 76 ? 1.607 8.695 22.641 1 98.88 76 TRP A N 1
ATOM 563 C CA . TRP A 1 76 ? 2.895 8.008 22.703 1 98.88 76 TRP A CA 1
ATOM 564 C C . TRP A 1 76 ? 3.229 7.34 21.375 1 98.88 76 TRP A C 1
ATOM 566 O O . TRP A 1 76 ? 2.348 6.781 20.719 1 98.88 76 TRP A O 1
ATOM 576 N N . VAL A 1 77 ? 4.496 7.406 21 1 98.94 77 VAL A N 1
ATOM 577 C CA . VAL A 1 77 ? 4.961 6.746 19.781 1 98.94 77 VAL A CA 1
ATOM 578 C C . VAL A 1 77 ? 6.188 5.891 20.094 1 98.94 77 VAL A C 1
ATOM 580 O O . VAL A 1 77 ? 7.113 6.348 20.766 1 98.94 77 VAL A O 1
ATOM 583 N N . ARG A 1 78 ? 6.156 4.711 19.688 1 98.81 78 ARG A N 1
ATOM 584 C CA . ARG A 1 78 ? 7.285 3.799 19.844 1 98.81 78 ARG A CA 1
ATOM 585 C C . ARG A 1 78 ? 7.547 3.016 18.562 1 98.81 78 ARG A C 1
ATOM 587 O O . ARG A 1 78 ? 6.648 2.861 17.734 1 98.81 78 ARG A O 1
ATOM 594 N N . ALA A 1 79 ? 8.75 2.568 18.375 1 98.81 79 ALA A N 1
ATOM 595 C CA . ALA A 1 79 ? 9.148 1.834 17.172 1 98.81 79 ALA A CA 1
ATOM 596 C C . ALA A 1 79 ? 10.062 0.665 17.516 1 98.81 79 ALA A C 1
ATOM 598 O O . ALA A 1 79 ? 10.695 0.661 18.578 1 98.81 79 ALA A O 1
ATOM 599 N N . GLU A 1 80 ? 10.078 -0.292 16.703 1 98.81 80 GLU A N 1
ATOM 600 C CA . GLU A 1 80 ? 10.93 -1.462 16.875 1 98.81 80 GLU A CA 1
ATOM 601 C C . GLU A 1 80 ? 11.32 -2.072 15.539 1 98.81 80 GLU A C 1
ATOM 603 O O . GLU A 1 80 ? 10.609 -1.894 14.539 1 98.81 80 GLU A O 1
ATOM 608 N N . VAL A 1 81 ? 12.414 -2.76 15.531 1 98.75 81 VAL A N 1
ATOM 609 C CA . VAL A 1 81 ? 12.758 -3.59 14.375 1 98.75 81 VAL A CA 1
ATOM 610 C C . VAL A 1 81 ? 11.945 -4.883 14.414 1 98.75 81 VAL A C 1
ATOM 612 O O . VAL A 1 81 ? 12.016 -5.641 15.391 1 98.75 81 VAL A O 1
ATOM 615 N N . GLN A 1 82 ? 11.164 -5.117 13.406 1 98.12 82 GLN A N 1
ATOM 616 C CA . GLN A 1 82 ? 10.312 -6.297 13.367 1 98.12 82 GLN A CA 1
ATOM 617 C C . GLN A 1 82 ? 11.008 -7.461 12.664 1 98.12 82 GLN A C 1
ATOM 619 O O . GLN A 1 82 ? 10.734 -8.625 12.969 1 98.12 82 GLN A O 1
ATOM 624 N N . ARG A 1 83 ? 11.82 -7.188 11.688 1 97.62 83 ARG A N 1
ATOM 625 C CA . ARG A 1 83 ? 12.617 -8.156 10.945 1 97.62 83 ARG A CA 1
ATOM 626 C C . ARG A 1 83 ? 13.992 -7.578 10.594 1 97.62 83 ARG A C 1
ATOM 628 O O . ARG A 1 83 ? 14.125 -6.828 9.625 1 97.62 83 ARG A O 1
ATOM 635 N N . PRO A 1 84 ? 14.961 -8 11.32 1 97.12 84 PRO A N 1
ATOM 636 C CA . PRO A 1 84 ? 16.297 -7.5 10.992 1 97.12 84 PRO A CA 1
ATOM 637 C C . PRO A 1 84 ? 16.844 -8.094 9.688 1 97.12 84 PRO A C 1
ATOM 639 O O . PRO A 1 84 ? 16.438 -9.188 9.289 1 97.12 84 PRO A O 1
ATOM 642 N N . GLY A 1 85 ? 17.625 -7.406 9 1 96.44 85 GLY A N 1
ATOM 643 C CA . GLY A 1 85 ? 18.312 -7.891 7.812 1 96.44 85 GLY A CA 1
ATOM 644 C C . GLY A 1 85 ? 19.344 -6.914 7.285 1 96.44 85 GLY A C 1
ATOM 645 O O . GLY A 1 85 ? 19.234 -5.707 7.496 1 96.44 85 GLY A O 1
ATOM 646 N N . LYS A 1 86 ? 20.312 -7.461 6.57 1 95.69 86 LYS A N 1
ATOM 647 C CA . LYS A 1 86 ? 21.391 -6.645 6.043 1 95.69 86 LYS A CA 1
ATOM 648 C C . LYS A 1 86 ? 20.922 -5.809 4.855 1 95.69 86 LYS A C 1
ATOM 650 O O . LYS A 1 86 ? 21.109 -4.59 4.836 1 95.69 86 LYS A O 1
ATOM 655 N N . GLN A 1 87 ? 20.25 -6.438 3.85 1 96.81 87 GLN A N 1
ATOM 656 C CA . GLN A 1 87 ? 19.828 -5.746 2.635 1 96.81 87 GLN A CA 1
ATOM 657 C C . GLN A 1 87 ? 18.469 -5.082 2.822 1 96.81 87 GLN A C 1
ATOM 659 O O . GLN A 1 87 ? 18.219 -4.008 2.271 1 96.81 87 GLN A O 1
ATOM 664 N N . ILE A 1 88 ? 17.625 -5.832 3.523 1 97.75 88 ILE A N 1
ATOM 665 C CA . ILE A 1 88 ? 16.297 -5.32 3.801 1 97.75 88 ILE A CA 1
ATOM 666 C C . ILE A 1 88 ? 15.938 -5.566 5.266 1 97.75 88 ILE A C 1
ATOM 668 O O . ILE A 1 88 ? 16.328 -6.586 5.84 1 97.75 88 ILE A O 1
ATOM 672 N N . GLU A 1 89 ? 15.242 -4.672 5.855 1 98.25 89 GLU A N 1
ATOM 673 C CA . GLU A 1 89 ? 14.703 -4.852 7.203 1 98.25 89 GLU A CA 1
ATOM 674 C C . GLU A 1 89 ? 13.312 -4.238 7.324 1 98.25 89 GLU A C 1
ATOM 676 O O . GLU A 1 89 ? 12.945 -3.35 6.547 1 98.25 89 GLU A O 1
ATOM 681 N N . LEU A 1 90 ? 12.531 -4.816 8.148 1 98.75 90 LEU A N 1
ATOM 682 C CA . LEU A 1 90 ? 11.203 -4.293 8.445 1 98.75 90 LEU A CA 1
ATOM 683 C C . LEU A 1 90 ? 11.172 -3.635 9.82 1 98.75 90 LEU A C 1
ATOM 685 O O . LEU A 1 90 ? 11.57 -4.246 10.812 1 98.75 90 LEU A O 1
ATOM 689 N N . VAL A 1 91 ? 10.797 -2.35 9.828 1 98.88 91 VAL A N 1
ATOM 690 C CA . VAL A 1 91 ? 10.633 -1.614 11.078 1 98.88 91 VAL A CA 1
ATOM 691 C C . VAL A 1 91 ? 9.156 -1.272 11.281 1 98.88 91 VAL A C 1
ATOM 693 O O . VAL A 1 91 ? 8.422 -1.066 10.312 1 98.88 91 VAL A O 1
ATOM 696 N N . GLY A 1 92 ? 8.727 -1.286 12.523 1 98.88 92 GLY A N 1
ATOM 697 C CA . GLY A 1 92 ? 7.355 -0.96 12.883 1 98.88 92 GLY A CA 1
ATOM 698 C C . GLY A 1 92 ? 7.258 0.146 13.914 1 98.88 92 GLY A C 1
ATOM 699 O O . GLY A 1 92 ? 8.195 0.368 14.688 1 98.88 92 GLY A O 1
ATOM 700 N N . ALA A 1 93 ? 6.188 0.875 13.883 1 98.94 93 ALA A N 1
ATOM 701 C CA . ALA A 1 93 ? 5.891 1.904 14.875 1 98.94 93 ALA A CA 1
ATOM 702 C C . ALA A 1 93 ? 4.414 1.891 15.258 1 98.94 93 ALA A C 1
ATOM 704 O O . ALA A 1 93 ? 3.572 1.426 14.484 1 98.94 93 ALA A O 1
ATOM 705 N N . GLU A 1 94 ? 4.156 2.346 16.453 1 98.81 94 GLU A N 1
ATOM 706 C CA . GLU A 1 94 ? 2.791 2.473 16.953 1 98.81 94 GLU A CA 1
ATOM 707 C C . GLU A 1 94 ? 2.584 3.809 17.656 1 98.81 94 GLU A C 1
ATOM 709 O O . GLU A 1 94 ? 3.49 4.316 18.312 1 98.81 94 GLU A O 1
ATOM 714 N N . MET A 1 95 ? 1.472 4.336 17.406 1 98.94 95 MET A N 1
ATOM 715 C CA . MET A 1 95 ? 0.992 5.496 18.156 1 98.94 95 MET A CA 1
ATOM 716 C C . MET A 1 95 ? -0.104 5.094 19.125 1 98.94 95 MET A C 1
ATOM 718 O O . MET A 1 95 ? -1.059 4.406 18.75 1 98.94 95 MET A O 1
ATOM 722 N N . LEU A 1 96 ? 0.078 5.461 20.359 1 98.81 96 LEU A N 1
ATOM 723 C CA . LEU A 1 96 ? -0.905 5.191 21.391 1 98.81 96 LEU A CA 1
ATOM 724 C C . LEU A 1 96 ? -1.572 6.484 21.859 1 98.81 96 LEU A C 1
ATOM 726 O O . LEU A 1 96 ? -0.965 7.555 21.812 1 98.81 96 LEU A O 1
ATOM 730 N N . ALA A 1 97 ? -2.752 6.398 22.234 1 98.56 97 ALA A N 1
ATOM 731 C CA . ALA A 1 97 ? -3.498 7.465 22.906 1 98.56 97 ALA A CA 1
ATOM 732 C C . ALA A 1 97 ? -4.398 6.906 24 1 98.56 97 ALA A C 1
ATOM 734 O O . ALA A 1 97 ? -4.68 5.707 24.031 1 98.56 97 ALA A O 1
ATOM 735 N N . THR A 1 98 ? -4.801 7.777 24.891 1 94.62 98 THR A N 1
ATOM 736 C CA . THR A 1 98 ? -5.688 7.34 25.969 1 94.62 98 THR A CA 1
ATOM 737 C C . THR A 1 98 ? -7.055 6.945 25.406 1 94.62 98 THR A C 1
ATOM 739 O O . THR A 1 98 ? -7.664 7.699 24.656 1 94.62 98 THR A O 1
ATOM 742 N N . GLY A 1 99 ? -7.461 5.754 25.781 1 90.62 99 GLY A N 1
ATOM 743 C CA . GLY A 1 99 ? -8.758 5.273 25.344 1 90.62 99 GLY A CA 1
ATOM 744 C C . GLY A 1 99 ? -9.898 5.711 26.25 1 90.62 99 GLY A C 1
ATOM 745 O O . GLY A 1 99 ? -9.68 6.426 27.234 1 90.62 99 GLY A O 1
ATOM 746 N N . PRO A 1 100 ? -11.102 5.336 25.844 1 87.12 100 PRO A N 1
ATOM 747 C CA . PRO A 1 100 ? -12.273 5.699 26.641 1 87.12 100 PRO A CA 1
ATOM 748 C C . PRO A 1 100 ? -12.195 5.172 28.078 1 87.12 100 PRO A C 1
ATOM 750 O O . PRO A 1 100 ? -12.781 5.762 28.984 1 87.12 100 PRO A O 1
ATOM 753 N N . ASP A 1 101 ? -11.492 4.148 28.266 1 91.62 101 ASP A N 1
ATOM 754 C CA . ASP A 1 101 ? -11.375 3.545 29.594 1 91.62 101 ASP A CA 1
ATOM 755 C C . ASP A 1 101 ? -10.203 4.137 30.359 1 91.62 101 ASP A C 1
ATOM 757 O O . ASP A 1 101 ? -9.883 3.682 31.469 1 91.62 101 ASP A O 1
ATOM 761 N N . GLY A 1 102 ? -9.562 5.031 29.75 1 91.38 102 GLY A N 1
ATOM 762 C CA . GLY A 1 102 ? -8.461 5.703 30.406 1 91.38 102 GLY A CA 1
ATOM 763 C C . GLY A 1 102 ? -7.117 5.031 30.172 1 91.38 102 GLY A C 1
ATOM 764 O O . GLY A 1 102 ? -6.078 5.535 30.594 1 91.38 102 GLY A O 1
ATOM 765 N N . GLU A 1 103 ? -7.168 3.91 29.547 1 95.19 103 GLU A N 1
ATOM 766 C CA . GLU A 1 103 ? -5.934 3.174 29.281 1 95.19 103 GLU A CA 1
ATOM 767 C C . GLU A 1 103 ? -5.406 3.488 27.875 1 95.19 103 GLU A C 1
ATOM 769 O O . GLU A 1 103 ? -6.184 3.699 26.953 1 95.19 103 GLU A O 1
ATOM 774 N N . PRO A 1 104 ? -4.098 3.492 27.766 1 96.5 104 PRO A N 1
ATOM 775 C CA . PRO A 1 104 ? -3.541 3.707 26.422 1 96.5 104 PRO A CA 1
ATOM 776 C C . PRO A 1 104 ? -3.914 2.596 25.438 1 96.5 104 PRO A C 1
ATOM 778 O O . PRO A 1 104 ? -3.969 1.424 25.828 1 96.5 104 PRO A O 1
ATOM 781 N N . ARG A 1 105 ? -4.195 2.98 24.281 1 96.94 105 ARG A N 1
ATOM 782 C CA . ARG A 1 105 ? -4.488 2.027 23.203 1 96.94 105 ARG A CA 1
ATOM 783 C C . ARG A 1 105 ? -3.846 2.461 21.891 1 96.94 105 ARG A C 1
ATOM 785 O O . ARG A 1 105 ? -3.588 3.648 21.688 1 96.94 105 ARG A O 1
ATOM 792 N N . THR A 1 106 ? -3.658 1.493 21.031 1 98 106 THR A N 1
ATOM 793 C CA . THR A 1 106 ? -3.105 1.798 19.719 1 98 106 THR A CA 1
ATOM 794 C C . THR A 1 106 ? -4.137 2.514 18.844 1 98 106 THR A C 1
ATOM 796 O O . THR A 1 106 ? -5.262 2.035 18.688 1 98 106 THR A O 1
ATOM 799 N N . VAL A 1 107 ? -3.74 3.637 18.25 1 98.31 107 VAL A N 1
ATOM 800 C CA . VAL A 1 107 ? -4.668 4.402 17.422 1 98.31 107 VAL A CA 1
ATOM 801 C C . VAL A 1 107 ? -4.145 4.477 15.992 1 98.31 107 VAL A C 1
ATOM 803 O O . VAL A 1 107 ? -4.887 4.809 15.07 1 98.31 107 VAL A O 1
ATOM 806 N N . ALA A 1 108 ? -2.883 4.168 15.781 1 98.75 108 ALA A N 1
ATOM 807 C CA . ALA A 1 108 ? -2.281 4.051 14.461 1 98.75 108 ALA A CA 1
ATOM 808 C C . ALA A 1 108 ? -1.03 3.178 14.5 1 98.75 108 ALA A C 1
ATOM 810 O O . ALA A 1 108 ? -0.358 3.092 15.531 1 98.75 108 ALA A O 1
ATOM 811 N N . ARG A 1 109 ? -0.768 2.541 13.398 1 98.81 109 ARG A N 1
ATOM 812 C CA . ARG A 1 109 ? 0.428 1.718 13.242 1 98.81 109 ARG A CA 1
ATOM 813 C C . ARG A 1 109 ? 1.097 1.979 11.898 1 98.81 109 ARG A C 1
ATOM 815 O O . ARG A 1 109 ? 0.423 2.297 10.914 1 98.81 109 ARG A O 1
ATOM 822 N N . ALA A 1 110 ? 2.383 1.838 11.922 1 98.88 110 ALA A N 1
ATOM 823 C CA . ALA A 1 110 ? 3.148 1.949 10.68 1 98.88 110 ALA A CA 1
ATOM 824 C C . ALA A 1 110 ? 4.137 0.794 10.539 1 98.88 110 ALA A C 1
ATOM 826 O O . ALA A 1 110 ? 4.641 0.277 11.539 1 98.88 110 ALA A O 1
ATOM 827 N N . SER A 1 111 ? 4.316 0.361 9.383 1 98.81 111 SER A N 1
ATOM 828 C CA . SER A 1 111 ? 5.414 -0.53 9.016 1 98.81 111 SER A CA 1
ATOM 829 C C . SER A 1 111 ? 6.219 0.033 7.855 1 98.81 111 SER A C 1
ATOM 831 O O . SER A 1 111 ? 5.656 0.619 6.926 1 98.81 111 SER A O 1
ATOM 833 N N . GLY A 1 112 ? 7.504 -0.057 7.957 1 98.81 112 GLY A N 1
ATOM 834 C CA . GLY A 1 112 ? 8.391 0.46 6.926 1 98.81 112 GLY A CA 1
ATOM 835 C C . GLY A 1 112 ? 9.461 -0.528 6.504 1 98.81 112 GLY A C 1
ATOM 836 O O . GLY A 1 112 ? 10.188 -1.061 7.348 1 98.81 112 GLY A O 1
ATOM 837 N N . TRP A 1 113 ? 9.531 -0.821 5.234 1 98.88 113 TRP A N 1
ATOM 838 C CA . TRP A 1 113 ? 10.703 -1.512 4.703 1 98.88 113 TRP A CA 1
ATOM 839 C C . TRP A 1 113 ? 11.875 -0.551 4.543 1 98.88 113 TRP A C 1
ATOM 841 O O . TRP A 1 113 ? 11.766 0.471 3.863 1 98.88 113 TRP A O 1
ATOM 851 N N . ARG A 1 114 ? 12.875 -0.811 5.188 1 98.81 114 ARG A N 1
ATOM 852 C CA . ARG A 1 114 ? 14.148 -0.101 5.074 1 98.81 114 ARG A CA 1
ATOM 853 C C . ARG A 1 114 ? 15.164 -0.923 4.289 1 98.81 114 ARG A C 1
ATOM 855 O O . ARG A 1 114 ? 15.367 -2.104 4.574 1 98.81 114 ARG A O 1
ATOM 862 N N . MET A 1 115 ? 15.805 -0.295 3.264 1 98.75 115 MET A N 1
ATOM 863 C CA . MET A 1 115 ? 16.641 -1.048 2.334 1 98.75 115 MET A CA 1
ATOM 864 C C . MET A 1 115 ? 18.047 -0.446 2.252 1 98.75 115 MET A C 1
ATOM 866 O O . MET A 1 115 ? 18.203 0.774 2.32 1 98.75 115 MET A O 1
ATOM 870 N N . LEU A 1 116 ? 19.016 -1.323 2.102 1 98.69 116 LEU A N 1
ATOM 871 C CA . LEU A 1 116 ? 20.375 -0.91 1.809 1 98.69 116 LEU A CA 1
ATOM 872 C C . LEU A 1 116 ? 20.453 -0.195 0.464 1 98.69 116 LEU A C 1
ATOM 874 O O . LEU A 1 116 ? 19.891 -0.662 -0.526 1 98.69 116 LEU A O 1
ATOM 878 N N . THR A 1 117 ? 21.125 0.923 0.447 1 98.69 117 THR A N 1
ATOM 879 C CA . THR A 1 117 ? 21.234 1.68 -0.796 1 98.69 117 THR A CA 1
ATOM 880 C C . THR A 1 117 ? 22.453 1.244 -1.598 1 98.69 117 THR A C 1
ATOM 882 O O . THR A 1 117 ? 23.391 0.674 -1.042 1 98.69 117 THR A O 1
ATOM 885 N N . LEU A 1 118 ? 22.359 1.405 -2.801 1 97.88 118 LEU A N 1
ATOM 886 C CA . LEU A 1 118 ? 23.406 1.15 -3.795 1 97.88 118 LEU A CA 1
ATOM 887 C C . LEU A 1 118 ? 23.297 2.141 -4.949 1 97.88 118 LEU A C 1
ATOM 889 O O . LEU A 1 118 ? 22.203 2.479 -5.391 1 97.88 118 LEU A O 1
ATOM 893 N N . ASP A 1 119 ? 24.484 2.545 -5.461 1 98.25 119 ASP A N 1
ATOM 894 C CA . ASP A 1 119 ? 24.453 3.508 -6.559 1 98.25 119 ASP A CA 1
ATOM 895 C C . ASP A 1 119 ? 23.875 2.881 -7.824 1 98.25 119 ASP A C 1
ATOM 897 O O . ASP A 1 119 ? 24.438 1.938 -8.375 1 98.25 119 ASP A O 1
ATOM 901 N N . THR A 1 120 ? 22.75 3.375 -8.258 1 98 120 THR A N 1
ATOM 902 C CA . THR A 1 120 ? 22.125 2.977 -9.516 1 98 120 THR A CA 1
ATOM 903 C C . THR A 1 120 ? 21.719 4.203 -10.336 1 98 120 THR A C 1
ATOM 905 O O . THR A 1 120 ? 20.688 4.195 -11.008 1 98 120 THR A O 1
ATOM 908 N N . SER A 1 121 ? 22.422 5.238 -10.25 1 97.81 121 SER A N 1
ATOM 909 C CA . SER A 1 121 ? 22.109 6.484 -10.945 1 97.81 121 SER A CA 1
ATOM 910 C C . SER A 1 121 ? 21.984 6.258 -12.445 1 97.81 121 SER A C 1
ATOM 912 O O . SER A 1 121 ? 21.188 6.934 -13.109 1 97.81 121 SER A O 1
ATOM 914 N N . THR A 1 122 ? 22.672 5.254 -13 1 96.69 122 THR A N 1
ATOM 915 C CA . THR A 1 122 ? 22.656 4.98 -14.43 1 96.69 122 THR A CA 1
ATOM 916 C C . THR A 1 122 ? 21.359 4.297 -14.844 1 96.69 122 THR A C 1
ATOM 918 O O . THR A 1 122 ? 21.047 4.219 -16.031 1 96.69 122 THR A O 1
ATOM 921 N N . LEU A 1 123 ? 20.594 3.814 -13.852 1 96.69 123 LEU A N 1
ATOM 922 C CA . LEU A 1 123 ? 19.359 3.092 -14.133 1 96.69 123 LEU A CA 1
ATOM 923 C C . LEU A 1 123 ? 18.141 3.973 -13.875 1 96.69 123 LEU A C 1
ATOM 925 O O . LEU A 1 123 ? 17 3.535 -14.055 1 96.69 123 LEU A O 1
ATOM 929 N N . GLN A 1 124 ? 18.391 5.184 -13.406 1 97.38 124 GLN A N 1
ATOM 930 C CA . GLN A 1 124 ? 17.266 6.035 -13 1 97.38 124 GLN A CA 1
ATOM 931 C C . GLN A 1 124 ? 16.234 6.156 -14.125 1 97.38 124 GLN A C 1
ATOM 933 O O . GLN A 1 124 ? 16.594 6.414 -15.273 1 97.38 124 GLN A O 1
ATOM 938 N N . HIS A 1 125 ? 14.93 5.922 -13.734 1 96.06 125 HIS A N 1
ATOM 939 C CA . HIS A 1 125 ? 13.836 5.898 -14.703 1 96.06 125 HIS A CA 1
ATOM 940 C C . HIS A 1 125 ? 12.492 6.148 -14.023 1 96.06 125 HIS A C 1
ATOM 942 O O . HIS A 1 125 ? 12.234 5.633 -12.938 1 96.06 125 HIS A O 1
ATOM 948 N N . THR A 1 126 ? 11.68 6.984 -14.656 1 96.12 126 THR A N 1
ATOM 949 C CA . THR A 1 126 ? 10.266 7.066 -14.32 1 96.12 126 THR A CA 1
ATOM 950 C C . THR A 1 126 ? 9.43 7.324 -15.57 1 96.12 126 THR A C 1
ATOM 952 O O . THR A 1 126 ? 9.805 8.133 -16.422 1 96.12 126 THR A O 1
ATOM 955 N N . GLY A 1 127 ? 8.328 6.57 -15.734 1 94.19 127 GLY A N 1
ATOM 956 C CA . GLY A 1 127 ? 7.422 6.777 -16.859 1 94.19 127 GLY A CA 1
ATOM 957 C C . GLY A 1 127 ? 6.336 7.793 -16.562 1 94.19 127 GLY A C 1
ATOM 958 O O . GLY A 1 127 ? 5.434 7.992 -17.375 1 94.19 127 GLY A O 1
ATOM 959 N N . VAL A 1 128 ? 6.387 8.461 -15.453 1 96.75 128 VAL A N 1
ATOM 960 C CA . VAL A 1 128 ? 5.336 9.375 -15.016 1 96.75 128 VAL A CA 1
ATOM 961 C C . VAL A 1 128 ? 5.672 10.789 -15.477 1 96.75 128 VAL A C 1
ATOM 963 O O . VAL A 1 128 ? 6.777 11.281 -15.242 1 96.75 128 VAL A O 1
ATOM 966 N N . SER A 1 129 ? 4.75 11.414 -16.156 1 97.12 129 SER A N 1
ATOM 967 C CA . SER A 1 129 ? 4.945 12.805 -16.547 1 97.12 129 SER A CA 1
ATOM 968 C C . SER A 1 129 ? 5.035 13.711 -15.312 1 97.12 129 SER A C 1
ATOM 970 O O . SER A 1 129 ? 4.27 13.547 -14.359 1 97.12 129 SER A O 1
ATOM 972 N N . PRO A 1 130 ? 5.949 14.633 -15.32 1 97.88 130 PRO A N 1
ATOM 973 C CA . PRO A 1 130 ? 6.07 15.547 -14.18 1 97.88 130 PRO A CA 1
ATOM 974 C C . PRO A 1 130 ? 4.801 16.359 -13.938 1 97.88 130 PRO A C 1
ATOM 976 O O . PRO A 1 130 ? 3.969 16.5 -14.844 1 97.88 130 PRO A O 1
ATOM 979 N N . LEU A 1 131 ? 4.625 16.75 -12.75 1 98.31 131 LEU A N 1
ATOM 980 C CA . LEU A 1 131 ? 3.559 17.688 -12.414 1 98.31 131 LEU A CA 1
ATOM 981 C C . LEU A 1 131 ? 3.834 19.062 -13.016 1 98.31 131 LEU A C 1
ATOM 983 O O . LEU A 1 131 ? 4.992 19.484 -13.125 1 98.31 131 LEU A O 1
ATOM 987 N N . ARG A 1 132 ? 2.709 19.844 -13.383 1 98.06 132 ARG A N 1
ATOM 988 C CA . ARG A 1 132 ? 2.889 21.203 -13.852 1 98.06 132 ARG A CA 1
ATOM 989 C C . ARG A 1 132 ? 3.59 22.062 -12.797 1 98.06 132 ARG A C 1
ATOM 991 O O . ARG A 1 132 ? 3.443 21.812 -11.60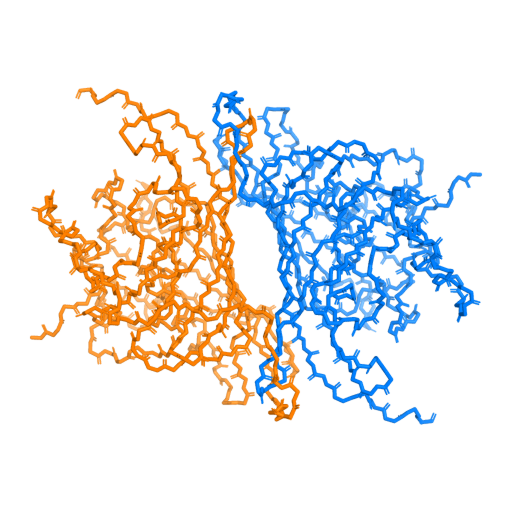2 1 98.06 132 ARG A O 1
ATOM 998 N N . PRO A 1 133 ? 4.41 22.984 -13.211 1 98.25 133 PRO A N 1
ATOM 999 C CA . PRO A 1 133 ? 5.23 23.75 -12.273 1 98.25 133 PRO A CA 1
ATOM 1000 C C . PRO A 1 133 ? 4.395 24.562 -11.289 1 98.25 133 PRO A C 1
ATOM 1002 O O . PRO A 1 133 ? 3.232 24.875 -11.57 1 98.25 133 PRO A O 1
ATOM 1005 N N . LEU A 1 134 ? 5 24.891 -10.211 1 97.94 134 LEU A N 1
ATOM 1006 C CA . LEU A 1 134 ? 4.387 25.625 -9.117 1 97.94 134 LEU A CA 1
ATOM 1007 C C . LEU A 1 134 ? 3.826 26.969 -9.609 1 97.94 134 LEU A C 1
ATOM 1009 O O . LEU A 1 134 ? 2.789 27.422 -9.125 1 97.94 134 LEU A O 1
ATOM 1013 N N . GLU A 1 135 ? 4.418 27.578 -10.586 1 97.62 135 GLU A N 1
ATOM 1014 C CA . GLU A 1 135 ? 4.023 28.891 -11.094 1 97.62 135 GLU A CA 1
ATOM 1015 C C . GLU A 1 135 ? 2.641 28.844 -11.734 1 97.62 135 GLU A C 1
ATOM 1017 O O . GLU A 1 135 ? 1.987 29.875 -11.898 1 97.62 135 GLU A O 1
ATOM 1022 N N . ASN A 1 136 ? 2.197 27.609 -12.156 1 97.94 136 ASN A N 1
ATOM 1023 C CA . ASN A 1 136 ? 0.888 27.438 -12.773 1 97.94 136 ASN A CA 1
ATOM 1024 C C . ASN A 1 136 ? -0.204 27.234 -11.727 1 97.94 136 ASN A C 1
ATOM 1026 O O . ASN A 1 136 ? -1.385 27.141 -12.07 1 97.94 136 ASN A O 1
ATOM 1030 N N . ALA A 1 137 ? 0.207 27.172 -10.469 1 97.5 137 ALA A N 1
ATOM 1031 C CA . ALA A 1 137 ? -0.744 26.844 -9.406 1 97.5 137 ALA A CA 1
ATOM 1032 C C . ALA A 1 137 ? -1.367 28.109 -8.82 1 97.5 137 ALA A C 1
ATOM 1034 O O . ALA A 1 137 ? -0.817 29.203 -8.961 1 97.5 137 ALA A O 1
ATOM 1035 N N . ARG A 1 138 ? -2.492 27.922 -8.234 1 95.25 138 ARG A N 1
ATOM 1036 C CA . ARG A 1 138 ? -3.207 29.016 -7.566 1 95.25 138 ARG A CA 1
ATOM 1037 C C . ARG A 1 138 ? -3.4 28.703 -6.082 1 95.25 138 ARG A C 1
ATOM 1039 O O . ARG A 1 138 ? -3.662 27.562 -5.703 1 95.25 138 ARG A O 1
ATOM 1046 N N . SER A 1 139 ? -3.256 29.828 -5.391 1 90.69 139 SER A N 1
ATOM 1047 C CA . SER A 1 139 ? -3.535 29.703 -3.963 1 90.69 139 SER A CA 1
ATOM 1048 C C . SER A 1 139 ? -5.031 29.766 -3.682 1 90.69 139 SER A C 1
ATOM 1050 O O . SER A 1 139 ? -5.738 30.594 -4.258 1 90.69 139 SER A O 1
ATOM 1052 N N . HIS A 1 140 ? -5.457 28.719 -3.129 1 76.81 140 HIS A N 1
ATOM 1053 C CA . HIS A 1 140 ? -6.809 28.797 -2.58 1 76.81 140 HIS A CA 1
ATOM 1054 C C . HIS A 1 140 ? -6.781 28.906 -1.059 1 76.81 140 HIS A C 1
ATOM 1056 O O . HIS A 1 140 ? -5.965 28.25 -0.403 1 76.81 140 HIS A O 1
ATOM 1062 N N . ASP A 1 141 ? -7.402 29.938 -0.587 1 75.25 141 ASP A N 1
ATOM 1063 C CA . ASP A 1 141 ? -7.465 30.078 0.865 1 75.25 141 ASP A CA 1
ATOM 1064 C C . ASP A 1 141 ? -8.273 28.938 1.484 1 75.25 141 ASP A C 1
ATOM 1066 O O . ASP A 1 141 ? -9.453 29.094 1.79 1 75.25 141 ASP A O 1
ATOM 1070 N N . MET A 1 142 ? -7.699 27.844 1.71 1 69.75 142 MET A N 1
ATOM 1071 C CA . MET A 1 142 ? -8.367 26.672 2.258 1 69.75 142 MET A CA 1
ATOM 1072 C C . MET A 1 142 ? -8.758 26.891 3.713 1 69.75 142 MET A C 1
ATOM 1074 O O . MET A 1 142 ? -9.633 26.203 4.238 1 69.75 142 MET A O 1
ATOM 1078 N N . ALA A 1 143 ? -8.164 27.938 4.336 1 71 143 ALA A N 1
ATOM 1079 C CA . ALA A 1 143 ? -8.32 28.141 5.773 1 71 143 ALA A CA 1
ATOM 1080 C C . ALA A 1 143 ? -9.461 29.125 6.066 1 71 143 ALA A C 1
ATOM 1082 O O . ALA A 1 143 ? -9.93 29.219 7.203 1 71 143 ALA A O 1
ATOM 1083 N N . LYS A 1 144 ? -9.859 29.875 5.117 1 69.88 144 LYS A N 1
ATOM 1084 C CA . LYS A 1 144 ? -10.742 31.031 5.324 1 69.88 144 LYS A CA 1
ATOM 1085 C C . LYS A 1 144 ? -11.953 30.641 6.168 1 69.88 144 LYS A C 1
ATOM 1087 O O . LYS A 1 144 ? -12.391 31.406 7.023 1 69.88 144 LYS A O 1
ATOM 1092 N N . ASN A 1 145 ? -12.414 29.422 5.984 1 68.44 145 ASN A N 1
ATOM 1093 C CA . ASN A 1 145 ? -13.664 29.109 6.668 1 68.44 145 ASN A CA 1
ATOM 1094 C C . ASN A 1 145 ? -13.477 28.062 7.758 1 68.44 145 ASN A C 1
ATOM 1096 O O . ASN A 1 145 ? -14.414 27.359 8.125 1 68.44 145 ASN A O 1
ATOM 1100 N N . TRP A 1 146 ? -12.219 28.156 8.312 1 73.25 146 TRP A N 1
ATOM 1101 C CA . TRP A 1 146 ? -11.977 27.125 9.32 1 73.25 146 TRP A CA 1
ATOM 1102 C C . TRP A 1 146 ? -11.352 27.719 10.578 1 73.25 146 TRP A C 1
ATOM 1104 O O . TRP A 1 146 ? -10.609 28.703 10.5 1 73.25 146 TRP A O 1
ATOM 1114 N N . GLU A 1 147 ? -11.867 27.172 11.766 1 82.38 147 GLU A N 1
ATOM 1115 C CA . GLU A 1 147 ? -10.992 27.312 12.93 1 82.38 147 GLU A CA 1
ATOM 1116 C C . GLU A 1 147 ? -9.625 26.703 12.672 1 82.38 147 GLU A C 1
ATOM 1118 O O . GLU A 1 147 ? -9.477 25.859 11.781 1 82.38 147 GLU A O 1
ATOM 1123 N N . PRO A 1 148 ? -8.703 27.188 13.391 1 86.56 148 PRO A N 1
ATOM 1124 C CA . PRO A 1 148 ? -7.359 26.656 13.172 1 86.56 148 PRO A CA 1
ATOM 1125 C C . PRO A 1 148 ? -7.32 25.125 13.188 1 86.56 148 PRO A C 1
ATOM 1127 O O . PRO A 1 148 ? -7.789 24.5 14.141 1 86.56 148 PRO A O 1
ATOM 1130 N N . ASN A 1 149 ? -6.84 24.578 12.148 1 93.56 149 ASN A N 1
ATOM 1131 C CA . ASN A 1 149 ? -6.719 23.125 11.961 1 93.56 149 ASN A CA 1
ATOM 1132 C C . ASN A 1 149 ? -5.617 22.797 10.961 1 93.56 149 ASN A C 1
ATOM 1134 O O . ASN A 1 149 ? -4.801 23.656 10.609 1 93.56 149 ASN A O 1
ATOM 1138 N N . TYR A 1 150 ? -5.516 21.562 10.617 1 96.44 150 TYR A N 1
ATOM 1139 C CA . TYR A 1 150 ? -4.469 21.078 9.719 1 96.44 150 TYR A CA 1
ATOM 1140 C C . TYR A 1 150 ? -4.43 21.906 8.438 1 96.44 150 TYR A C 1
ATOM 1142 O O . TYR A 1 150 ? -3.352 22.188 7.91 1 96.44 150 TYR A O 1
ATOM 1150 N N . VAL A 1 151 ? -5.512 22.297 7.863 1 92.88 151 VAL A N 1
ATOM 1151 C CA . VAL A 1 151 ? -5.582 22.984 6.578 1 92.88 151 VAL A CA 1
ATOM 1152 C C . VAL A 1 151 ? -4.836 24.312 6.668 1 92.88 151 VAL A C 1
ATOM 1154 O O . VAL A 1 151 ? -4.324 24.812 5.66 1 92.88 151 VAL A O 1
ATOM 1157 N N . HIS A 1 152 ? -4.664 24.844 7.852 1 93.38 152 HIS A N 1
ATOM 1158 C CA . HIS A 1 152 ? -3.979 26.109 8.078 1 93.38 152 HIS A CA 1
ATOM 1159 C C . HIS A 1 152 ? -2.465 25.922 8.094 1 93.38 152 HIS A C 1
ATOM 1161 O O . HIS A 1 152 ? -1.715 26.906 8.07 1 93.38 152 HIS A O 1
ATOM 1167 N N . SER A 1 153 ? -2.074 24.656 8.141 1 95.62 153 SER A N 1
ATOM 1168 C CA . SER A 1 153 ? -0.654 24.391 8.328 1 95.62 153 SER A CA 1
ATOM 1169 C C . SER A 1 153 ? 0.046 24.141 6.996 1 95.62 153 SER A C 1
ATOM 1171 O O . SER A 1 153 ? 1.215 23.75 6.965 1 95.62 153 SER A O 1
ATOM 1173 N N . ILE A 1 154 ? -0.63 24.328 5.91 1 96.19 154 ILE A N 1
ATOM 1174 C CA . ILE A 1 154 ? -0.095 23.984 4.598 1 96.19 154 ILE A CA 1
ATOM 1175 C C . ILE A 1 154 ? -0.203 25.188 3.666 1 96.19 154 ILE A C 1
ATOM 1177 O O . ILE A 1 154 ? -1.224 25.875 3.652 1 96.19 154 ILE A O 1
ATOM 1181 N N . ASP A 1 155 ? 0.876 25.5 2.969 1 96.44 155 ASP A N 1
ATOM 1182 C CA . ASP A 1 155 ? 0.768 26.312 1.766 1 96.44 155 ASP A CA 1
ATOM 1183 C C . ASP A 1 155 ? 0.233 25.5 0.592 1 96.44 155 ASP A C 1
ATOM 1185 O O . ASP A 1 155 ? 0.964 24.703 -0.002 1 96.44 155 ASP A O 1
ATOM 1189 N N . TRP A 1 156 ? -1.039 25.719 0.322 1 96.19 156 TRP A N 1
ATOM 1190 C CA . TRP A 1 156 ? -1.736 25 -0.74 1 96.19 156 TRP A CA 1
ATOM 1191 C C . TRP A 1 156 ? -1.608 25.734 -2.07 1 96.19 156 TRP A C 1
ATOM 1193 O O . TRP A 1 156 ? -2 26.891 -2.182 1 96.19 156 TRP A O 1
ATOM 1203 N N . ARG A 1 157 ? -1.105 25 -3.115 1 97.38 157 ARG A N 1
ATOM 1204 C CA . ARG A 1 157 ? -1.03 25.547 -4.469 1 97.38 157 ARG A CA 1
ATOM 1205 C C . ARG A 1 157 ? -1.676 24.594 -5.473 1 97.38 157 ARG A C 1
ATOM 1207 O O . ARG A 1 157 ? -1.033 23.656 -5.957 1 97.38 157 ARG A O 1
ATOM 1214 N N . TRP A 1 158 ? -2.879 24.938 -5.875 1 97.19 158 TRP A N 1
ATOM 1215 C CA . TRP A 1 158 ? -3.715 24.031 -6.652 1 97.19 158 TRP A CA 1
ATOM 1216 C C . TRP A 1 158 ? -3.459 24.203 -8.148 1 97.19 158 TRP A C 1
ATOM 1218 O O . TRP A 1 158 ? -3.453 25.328 -8.656 1 97.19 158 TRP A O 1
ATOM 1228 N N . LEU A 1 159 ? -3.252 23.125 -8.836 1 97.75 159 LEU A N 1
ATOM 1229 C CA . LEU A 1 159 ? -3.111 23.109 -10.289 1 97.75 159 LEU A CA 1
ATOM 1230 C C . LEU A 1 159 ? -4.441 22.766 -10.961 1 97.75 159 LEU A C 1
ATOM 1232 O O . LEU A 1 159 ? -4.621 23.031 -12.148 1 97.75 159 LEU A O 1
ATOM 1236 N N . THR A 1 160 ? -5.328 22.094 -10.211 1 96.88 160 THR A N 1
ATOM 1237 C CA . THR A 1 160 ? -6.699 21.828 -10.625 1 96.88 160 THR A CA 1
ATOM 1238 C C . THR A 1 160 ? -7.691 22.328 -9.578 1 96.88 160 THR A C 1
ATOM 1240 O O . THR A 1 160 ? -7.336 22.469 -8.406 1 96.88 160 THR A O 1
ATOM 1243 N N . VAL A 1 161 ? -8.93 22.578 -10.023 1 92.31 161 VAL A N 1
ATOM 1244 C CA . VAL A 1 161 ? -9.961 22.938 -9.055 1 92.31 161 VAL A CA 1
ATOM 1245 C C . VAL A 1 161 ? -10.531 21.672 -8.414 1 92.31 161 VAL A C 1
ATOM 1247 O O . VAL A 1 161 ? -10.609 20.625 -9.07 1 92.31 161 VAL A O 1
ATOM 1250 N N . PRO A 1 162 ? -10.898 21.828 -7.148 1 86.31 162 PRO A N 1
ATOM 1251 C CA . PRO A 1 162 ? -11.5 20.656 -6.496 1 86.31 162 PRO A CA 1
ATOM 1252 C C . PRO A 1 162 ? -12.672 20.078 -7.285 1 86.31 162 PRO A C 1
ATOM 1254 O O . PRO A 1 162 ? -13.477 20.828 -7.844 1 86.31 162 PRO A O 1
ATOM 1257 N N . LEU A 1 163 ? -12.734 18.766 -7.438 1 89 163 LEU A N 1
ATOM 1258 C CA . LEU A 1 163 ? -13.797 17.984 -8.055 1 89 163 LEU A CA 1
ATOM 1259 C C . LEU A 1 163 ? -13.773 18.141 -9.57 1 89 163 LEU A C 1
ATOM 1261 O O . LEU A 1 163 ? -14.727 17.766 -10.258 1 89 163 LEU A O 1
ATOM 1265 N N . ALA A 1 164 ? -12.727 18.797 -10.07 1 89.62 164 ALA A N 1
ATOM 1266 C CA . ALA A 1 164 ? -12.602 18.859 -11.531 1 89.62 164 ALA A CA 1
ATOM 1267 C C . ALA A 1 164 ? -12.492 17.469 -12.133 1 89.62 164 ALA A C 1
ATOM 1269 O O . ALA A 1 164 ? -12.07 16.516 -11.453 1 89.62 164 ALA A O 1
ATOM 1270 N N . PRO A 1 165 ? -12.938 17.344 -13.406 1 92.31 165 PRO A N 1
ATOM 1271 C CA . PRO A 1 165 ? -12.719 16.062 -14.07 1 92.31 165 PRO A CA 1
ATOM 1272 C C . PRO A 1 165 ? -11.25 15.672 -14.141 1 92.31 165 PRO A C 1
ATOM 1274 O O . PRO A 1 165 ? -10.383 16.531 -14.312 1 92.31 165 PRO A O 1
ATOM 1277 N N . GLY A 1 166 ? -10.969 14.398 -14 1 95.44 166 GLY A N 1
ATOM 1278 C CA . GLY A 1 166 ? -9.602 13.914 -14.031 1 95.44 166 GLY A CA 1
ATOM 1279 C C . GLY A 1 166 ? -8.898 14.008 -12.695 1 95.44 166 GLY A C 1
ATOM 1280 O O . GLY A 1 166 ? -9.523 14.352 -11.688 1 95.44 166 GLY A O 1
ATOM 1281 N N . PRO A 1 167 ? -7.633 13.672 -12.695 1 97.81 167 PRO A N 1
ATOM 1282 C CA . PRO A 1 167 ? -6.906 13.695 -11.43 1 97.81 167 PRO A CA 1
ATOM 1283 C C . PRO A 1 167 ? -6.781 15.102 -10.844 1 97.81 167 PRO A C 1
ATOM 1285 O O . PRO A 1 167 ? -6.617 16.062 -11.594 1 97.81 167 PRO A O 1
ATOM 1288 N N . GLY A 1 168 ? -6.965 15.195 -9.531 1 98.12 168 GLY A N 1
ATOM 1289 C CA . GLY A 1 168 ? -6.586 16.406 -8.836 1 98.12 168 GLY A CA 1
ATOM 1290 C C . GLY A 1 168 ? -5.086 16.609 -8.734 1 98.12 168 GLY A C 1
ATOM 1291 O O . GLY A 1 168 ? -4.34 15.633 -8.594 1 98.12 168 GLY A O 1
ATOM 1292 N N . GLU A 1 169 ? -4.641 17.844 -8.82 1 98.44 169 GLU A N 1
ATOM 1293 C CA . GLU A 1 169 ? -3.215 18.156 -8.766 1 98.44 169 GLU A CA 1
ATOM 1294 C C . GLU A 1 169 ? -2.955 19.375 -7.883 1 98.44 169 GLU A C 1
ATOM 1296 O O . GLU A 1 169 ? -3.67 20.375 -7.969 1 98.44 169 GLU A O 1
ATOM 1301 N N . SER A 1 170 ? -1.996 19.234 -7.031 1 98.31 170 SER A N 1
ATOM 1302 C CA . SER A 1 170 ? -1.637 20.344 -6.148 1 98.31 170 SER A CA 1
ATOM 1303 C C . SER A 1 170 ? -0.191 20.219 -5.676 1 98.31 170 SER A C 1
ATOM 1305 O O . SER A 1 170 ? 0.333 19.125 -5.539 1 98.31 170 SER A O 1
ATOM 1307 N N . TRP A 1 171 ? 0.491 21.344 -5.531 1 98.75 171 TRP A N 1
ATOM 1308 C CA . TRP A 1 171 ? 1.717 21.453 -4.746 1 98.75 171 TRP A CA 1
ATOM 1309 C C . TRP A 1 171 ? 1.407 21.844 -3.305 1 98.75 171 TRP A C 1
ATOM 1311 O O . TRP A 1 171 ? 0.545 22.688 -3.053 1 98.75 171 TRP A O 1
ATOM 1321 N N . LEU A 1 172 ? 2.09 21.203 -2.391 1 98.44 172 LEU A N 1
ATOM 1322 C CA . LEU A 1 172 ? 1.864 21.438 -0.969 1 98.44 172 LEU A CA 1
ATOM 1323 C C . LEU A 1 172 ? 3.188 21.641 -0.235 1 98.44 172 LEU A C 1
ATOM 1325 O O . LEU A 1 172 ? 4.164 20.938 -0.511 1 98.44 172 LEU A O 1
ATOM 1329 N N . ARG A 1 173 ? 3.217 22.531 0.708 1 98.25 173 ARG A N 1
ATOM 1330 C CA . ARG A 1 173 ? 4.367 22.766 1.577 1 98.25 173 ARG A CA 1
ATOM 1331 C C . ARG A 1 173 ? 3.928 23 3.016 1 98.25 173 ARG A C 1
ATOM 1333 O O . ARG A 1 173 ? 3.223 23.984 3.299 1 98.25 173 ARG A O 1
ATOM 1340 N N . PRO A 1 174 ? 4.328 22.094 3.936 1 97.75 174 PRO A N 1
ATOM 1341 C CA . PRO A 1 174 ? 4.039 22.391 5.34 1 97.75 174 PRO A CA 1
ATOM 1342 C C . PRO A 1 174 ? 4.668 23.703 5.805 1 97.75 174 PRO A C 1
ATOM 1344 O O . PRO A 1 174 ? 5.809 24.016 5.438 1 97.75 174 PRO A O 1
ATOM 1347 N N . THR A 1 175 ? 3.943 24.453 6.629 1 96.38 175 THR A N 1
ATOM 1348 C CA . THR A 1 175 ? 4.434 25.734 7.102 1 96.38 175 THR A CA 1
ATOM 1349 C C . THR A 1 175 ? 4.738 25.688 8.594 1 96.38 175 THR A C 1
ATOM 1351 O O . THR A 1 175 ? 5.008 26.703 9.219 1 96.38 175 THR A O 1
ATOM 1354 N N . VAL A 1 176 ? 4.613 24.562 9.195 1 97.69 176 VAL A N 1
ATOM 1355 C CA . VAL A 1 176 ? 4.871 24.359 10.617 1 97.69 176 VAL A CA 1
ATOM 1356 C C . VAL A 1 176 ? 5.84 23.188 10.797 1 97.69 176 VAL A C 1
ATOM 1358 O O . VAL A 1 176 ? 6.031 22.391 9.883 1 97.69 176 VAL A O 1
ATOM 1361 N N . ASP A 1 177 ? 6.457 23.109 11.984 1 98.31 177 ASP A N 1
ATOM 1362 C CA . ASP A 1 177 ? 7.297 21.953 12.305 1 98.31 177 ASP A CA 1
ATOM 1363 C C . ASP A 1 177 ? 6.449 20.719 12.586 1 98.31 177 ASP A C 1
ATOM 1365 O O . ASP A 1 177 ? 5.285 20.828 12.977 1 98.31 177 ASP A O 1
ATOM 1369 N N . LEU A 1 178 ? 7.047 19.547 12.305 1 98.81 178 LEU A N 1
ATOM 1370 C CA . LEU A 1 178 ? 6.395 18.344 12.797 1 98.81 178 LEU A CA 1
ATOM 1371 C C . LEU A 1 178 ? 6.438 18.281 14.32 1 98.81 178 LEU A C 1
ATOM 1373 O O . LEU A 1 178 ? 5.395 18.234 14.977 1 98.81 178 LEU A O 1
ATOM 1377 N N . VAL A 1 179 ? 7.582 18.234 14.82 1 98.88 179 VAL A N 1
ATOM 1378 C CA . VAL A 1 179 ? 7.836 18.359 16.25 1 98.88 179 VAL A CA 1
ATOM 1379 C C . VAL A 1 179 ? 8.531 19.688 16.547 1 98.88 179 VAL A C 1
ATOM 1381 O O . VAL A 1 179 ? 9.492 20.062 15.859 1 98.88 179 VAL A O 1
ATOM 1384 N N . LYS A 1 180 ? 8.047 20.406 17.516 1 98.5 180 LYS A N 1
ATOM 1385 C CA . LYS A 1 180 ? 8.547 21.734 17.844 1 98.5 180 LYS A CA 1
ATOM 1386 C C . LYS A 1 180 ? 10.07 21.75 17.922 1 98.5 180 LYS A C 1
ATOM 1388 O O . LYS A 1 180 ? 10.656 21 18.703 1 98.5 180 LYS A O 1
ATOM 1393 N N . GLY A 1 181 ? 10.664 22.562 17.031 1 97.62 181 GLY A N 1
ATOM 1394 C CA . GLY A 1 181 ? 12.102 22.797 17.125 1 97.62 181 GLY A CA 1
ATOM 1395 C C . GLY A 1 181 ? 12.906 21.812 16.281 1 97.62 181 GLY A C 1
ATOM 1396 O O . GLY A 1 181 ? 14.141 21.906 16.219 1 97.62 181 GLY A O 1
ATOM 1397 N N . GLU A 1 182 ? 12.273 20.844 15.703 1 97.88 182 GLU A N 1
ATOM 1398 C CA . GLU A 1 182 ? 12.977 19.875 14.867 1 97.88 182 GLU A CA 1
ATOM 1399 C C . GLU A 1 182 ? 12.758 20.156 13.383 1 97.88 182 GLU A C 1
ATOM 1401 O O . GLU A 1 182 ? 11.633 20.391 12.953 1 97.88 182 GLU A O 1
ATOM 1406 N N . ALA A 1 183 ? 13.836 20.188 12.633 1 97 183 ALA A N 1
ATOM 1407 C CA . ALA A 1 183 ? 13.695 20.234 11.18 1 97 183 ALA A CA 1
ATOM 1408 C C . ALA A 1 183 ? 13.164 18.922 10.625 1 97 183 ALA A C 1
ATOM 1410 O O . ALA A 1 183 ? 13.633 17.844 11.008 1 97 183 ALA A O 1
ATOM 1411 N N . MET A 1 184 ? 12.242 19 9.719 1 98.12 184 MET A N 1
ATOM 1412 C CA . MET A 1 184 ? 11.719 17.781 9.102 1 98.12 184 MET A CA 1
ATOM 1413 C C . MET A 1 184 ? 12.734 17.172 8.141 1 98.12 184 MET A C 1
ATOM 1415 O O . MET A 1 184 ? 13.383 17.891 7.383 1 98.12 184 MET A O 1
ATOM 1419 N N . THR A 1 185 ? 12.906 15.828 8.234 1 98.5 185 THR A N 1
ATOM 1420 C CA . THR A 1 185 ? 13.57 15.141 7.133 1 98.5 185 THR A CA 1
ATOM 1421 C C . THR A 1 185 ? 12.711 15.188 5.871 1 98.5 185 THR A C 1
ATOM 1423 O O . THR A 1 185 ? 11.523 15.516 5.934 1 98.5 185 THR A O 1
ATOM 1426 N N . PRO A 1 186 ? 13.289 14.844 4.668 1 98.75 186 PRO A N 1
ATOM 1427 C CA . PRO A 1 186 ? 12.508 14.828 3.43 1 98.75 186 PRO A CA 1
ATOM 1428 C C . PRO A 1 186 ? 11.297 13.898 3.508 1 98.75 186 PRO A C 1
ATOM 1430 O O . PRO A 1 186 ? 10.211 14.242 3.037 1 98.75 186 PRO A O 1
ATOM 1433 N N . LEU A 1 187 ? 11.422 12.758 4.137 1 98.88 187 LEU A N 1
ATOM 1434 C CA . LEU A 1 187 ? 10.305 11.812 4.215 1 98.88 187 LEU A CA 1
ATOM 1435 C C . LEU A 1 187 ? 9.25 12.297 5.203 1 98.88 187 LEU A C 1
ATOM 1437 O O . LEU A 1 187 ? 8.055 12.125 4.977 1 98.88 187 LEU A O 1
ATOM 1441 N N . GLN A 1 188 ? 9.664 12.852 6.324 1 98.94 188 GLN A N 1
ATOM 1442 C CA . GLN A 1 188 ? 8.695 13.438 7.246 1 98.94 188 GLN A CA 1
ATOM 1443 C C . GLN A 1 188 ? 7.875 14.531 6.559 1 98.94 188 GLN A C 1
ATOM 1445 O O . GLN A 1 188 ? 6.656 14.586 6.719 1 98.94 188 GLN A O 1
ATOM 1450 N N . ARG A 1 189 ? 8.57 15.367 5.773 1 98.88 189 ARG A N 1
ATOM 1451 C CA . ARG A 1 189 ? 7.887 16.422 5.031 1 98.88 189 ARG A CA 1
ATOM 1452 C C . ARG A 1 189 ? 6.902 15.836 4.023 1 98.88 189 ARG A C 1
ATOM 1454 O O . ARG A 1 189 ? 5.781 16.328 3.889 1 98.88 189 ARG A O 1
ATOM 1461 N N . LEU A 1 190 ? 7.324 14.82 3.328 1 98.94 190 LEU A N 1
ATOM 1462 C CA . LEU A 1 190 ? 6.457 14.133 2.375 1 98.94 190 LEU A CA 1
ATOM 1463 C C . LEU A 1 190 ? 5.203 13.602 3.064 1 98.94 190 LEU A C 1
ATOM 1465 O O . LEU A 1 190 ? 4.086 13.844 2.604 1 98.94 190 LEU A O 1
ATOM 1469 N N . PHE A 1 191 ? 5.328 12.961 4.234 1 98.94 191 PHE A N 1
ATOM 1470 C CA . PHE A 1 191 ? 4.203 12.328 4.91 1 98.94 191 PHE A CA 1
ATOM 1471 C C . PHE A 1 191 ? 3.359 13.359 5.648 1 98.94 191 PHE A C 1
ATOM 1473 O O . PHE A 1 191 ? 2.225 13.07 6.039 1 98.94 191 PHE A O 1
ATOM 1480 N N . ALA A 1 192 ? 3.871 14.555 5.84 1 98.88 192 ALA A N 1
ATOM 1481 C CA . ALA A 1 192 ? 3.074 15.633 6.422 1 98.88 192 ALA A CA 1
ATOM 1482 C C . ALA A 1 192 ? 2.01 16.109 5.441 1 98.88 192 ALA A C 1
ATOM 1484 O O . ALA A 1 192 ? 1.108 16.875 5.812 1 98.88 192 ALA A O 1
ATOM 1485 N N . VAL A 1 193 ? 2.09 15.609 4.145 1 98.81 193 VAL A N 1
ATOM 1486 C CA . VAL A 1 193 ? 1.098 16.109 3.203 1 98.81 193 VAL A CA 1
ATOM 1487 C C . VAL A 1 193 ? 0.542 14.969 2.365 1 98.81 193 VAL A C 1
ATOM 1489 O O . VAL A 1 193 ? -0.49 15.109 1.707 1 98.81 193 VAL A O 1
ATOM 1492 N N . ALA A 1 194 ? 1.155 13.75 2.355 1 98.94 194 ALA A N 1
ATOM 1493 C CA . ALA A 1 194 ? 0.808 12.664 1.438 1 98.94 194 ALA A CA 1
ATOM 1494 C C . ALA A 1 194 ? -0.657 12.266 1.593 1 98.94 194 ALA A C 1
ATOM 1496 O O . ALA A 1 194 ? -1.332 11.961 0.606 1 98.94 194 ALA A O 1
ATOM 1497 N N . ASP A 1 195 ? -1.136 12.289 2.848 1 98.75 195 ASP A N 1
ATOM 1498 C CA . ASP A 1 195 ? -2.504 11.875 3.137 1 98.75 195 ASP A CA 1
ATOM 1499 C C . ASP A 1 195 ? -3.514 12.727 2.373 1 98.75 195 ASP A C 1
ATOM 1501 O O . ASP A 1 195 ? -4.66 12.32 2.176 1 98.75 195 ASP A O 1
ATOM 1505 N N . ASP A 1 196 ? -3.16 13.898 1.939 1 97.88 196 ASP A N 1
ATOM 1506 C CA . ASP A 1 196 ? -4.059 14.805 1.233 1 97.88 196 ASP A CA 1
ATOM 1507 C C . ASP A 1 196 ? -4.43 14.25 -0.141 1 97.88 196 ASP A C 1
ATOM 1509 O O . ASP A 1 196 ? -5.312 14.789 -0.812 1 97.88 196 ASP A O 1
ATOM 1513 N N . ALA A 1 197 ? -3.76 13.164 -0.585 1 98.62 197 ALA A N 1
ATOM 1514 C CA . ALA A 1 197 ? -4.125 12.531 -1.851 1 98.62 197 ALA A CA 1
ATOM 1515 C C . ALA A 1 197 ? -5.613 12.188 -1.886 1 98.62 197 ALA A C 1
ATOM 1517 O O . ALA A 1 197 ? -6.262 12.328 -2.926 1 98.62 197 ALA A O 1
ATOM 1518 N N . ASN A 1 198 ? -6.141 11.75 -0.767 1 97.44 198 ASN A N 1
ATOM 1519 C CA . ASN A 1 198 ? -7.555 11.406 -0.678 1 97.44 198 ASN A CA 1
ATOM 1520 C C . ASN A 1 198 ? -8.445 12.602 -1.007 1 97.44 198 ASN A C 1
ATOM 1522 O O . ASN A 1 198 ? -9.336 12.5 -1.856 1 97.44 198 ASN A O 1
ATOM 1526 N N . GLY A 1 199 ? -8.203 13.734 -0.381 1 95.31 199 GLY A N 1
ATOM 1527 C CA . GLY A 1 199 ? -8.984 14.93 -0.639 1 95.31 199 GLY A CA 1
ATOM 1528 C C . GLY A 1 199 ? -8.766 15.5 -2.029 1 95.31 199 GLY A C 1
ATOM 1529 O O . GLY A 1 199 ? -9.727 15.875 -2.707 1 95.31 199 GLY A O 1
ATOM 1530 N N . ILE A 1 200 ? -7.523 15.531 -2.445 1 96.38 200 ILE A N 1
ATOM 1531 C CA . ILE A 1 200 ? -7.145 16.094 -3.736 1 96.38 200 ILE A CA 1
ATOM 1532 C C . ILE A 1 200 ? -7.746 15.258 -4.859 1 96.38 200 ILE A C 1
ATOM 1534 O O . ILE A 1 200 ? -8.164 15.797 -5.891 1 96.38 200 ILE A O 1
ATOM 1538 N N . GLY A 1 201 ? -7.871 13.969 -4.672 1 97.25 201 GLY A N 1
ATOM 1539 C CA . GLY A 1 201 ? -8.336 13.062 -5.711 1 97.25 201 GLY A CA 1
ATOM 1540 C C . GLY A 1 201 ? -9.828 12.797 -5.656 1 97.25 201 GLY A C 1
ATOM 1541 O O . GLY A 1 201 ? -10.375 12.133 -6.535 1 97.25 201 GLY A O 1
ATOM 1542 N N . SER A 1 202 ? -10.508 13.297 -4.656 1 96.31 202 SER A N 1
ATOM 1543 C CA . SER A 1 202 ? -11.914 12.961 -4.438 1 96.31 202 SER A CA 1
ATOM 1544 C C . SER A 1 202 ? -12.797 13.523 -5.551 1 96.31 202 SER A C 1
ATOM 1546 O O . SER A 1 202 ? -12.508 14.578 -6.105 1 96.31 202 SER A O 1
ATOM 1548 N N . LYS A 1 203 ? -13.883 12.805 -5.824 1 96.12 203 LYS A N 1
ATOM 1549 C CA . LYS A 1 203 ? -14.898 13.242 -6.777 1 96.12 203 LYS A CA 1
ATOM 1550 C C . LYS A 1 203 ? -16.25 13.398 -6.102 1 96.12 203 LYS A C 1
ATOM 1552 O O . LYS A 1 203 ? -17.281 13.539 -6.773 1 96.12 203 LYS A O 1
ATOM 1557 N N . LEU A 1 204 ? -16.266 13.305 -4.801 1 95.31 204 LEU A N 1
ATOM 1558 C CA . LEU A 1 204 ? -17.516 13.32 -4.059 1 95.31 204 LEU A CA 1
ATOM 1559 C C . LEU A 1 204 ? -17.688 14.633 -3.303 1 95.31 204 LEU A C 1
ATOM 1561 O O . LEU A 1 204 ? -16.703 15.188 -2.795 1 95.31 204 LEU A O 1
ATOM 1565 N N . ASP A 1 205 ? -18.922 15.039 -3.221 1 91.25 205 ASP A N 1
ATOM 1566 C CA . ASP A 1 205 ? -19.281 16.203 -2.414 1 91.25 205 ASP A CA 1
ATOM 1567 C C . ASP A 1 205 ? -19.25 15.867 -0.924 1 91.25 205 ASP A C 1
ATOM 1569 O O . ASP A 1 205 ? -20.062 15.094 -0.432 1 91.25 205 ASP A O 1
ATOM 1573 N N . ILE A 1 206 ? -18.344 16.516 -0.246 1 88.31 206 ILE A N 1
ATOM 1574 C CA . ILE A 1 206 ? -18.094 16.219 1.157 1 88.31 206 ILE A CA 1
ATOM 1575 C C . ILE A 1 206 ? -19.312 16.562 1.992 1 88.31 206 ILE A C 1
ATOM 1577 O O . ILE A 1 206 ? -19.438 16.125 3.139 1 88.31 206 ILE A O 1
ATOM 1581 N N . ARG A 1 207 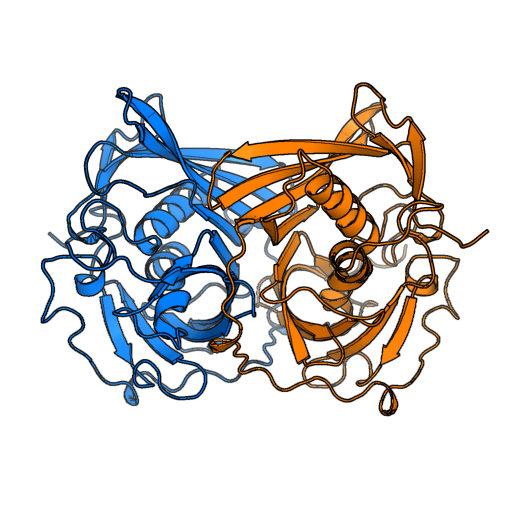? -20.328 17.297 1.469 1 88.75 207 ARG A N 1
ATOM 1582 C CA . ARG A 1 207 ? -21.562 17.656 2.172 1 88.75 207 ARG A CA 1
ATOM 1583 C C . ARG A 1 207 ? -22.578 16.516 2.098 1 88.75 207 ARG A C 1
ATOM 1585 O O . ARG A 1 207 ? -23.547 16.5 2.852 1 88.75 207 ARG A O 1
ATOM 1592 N N . LYS A 1 208 ? -22.266 15.641 1.256 1 94 208 LYS A N 1
ATOM 1593 C CA . LYS A 1 208 ? -23.234 14.562 1.033 1 94 208 LYS A CA 1
ATOM 1594 C C . LYS A 1 208 ? -22.656 13.211 1.441 1 94 208 LYS A C 1
ATOM 1596 O O . LYS A 1 208 ? -23.391 12.328 1.878 1 94 208 LYS A O 1
ATOM 1601 N N . TRP A 1 209 ? -21.344 13.07 1.28 1 95.38 209 TRP A N 1
ATOM 1602 C CA . TRP A 1 209 ? -20.688 11.789 1.508 1 95.38 209 TRP A CA 1
ATOM 1603 C C . TRP A 1 209 ? -19.469 11.953 2.42 1 95.38 209 TRP A C 1
ATOM 1605 O O . TRP A 1 209 ? -18.781 12.969 2.355 1 95.38 209 TRP A O 1
ATOM 1615 N N . THR A 1 210 ? -19.266 10.961 3.283 1 94.44 210 THR A N 1
ATOM 1616 C CA . THR A 1 210 ? -17.953 10.797 3.883 1 94.44 210 THR A CA 1
ATOM 1617 C C . THR A 1 210 ? -17.125 9.789 3.088 1 94.44 210 THR A C 1
ATOM 1619 O O . THR A 1 210 ? -17.656 8.859 2.488 1 94.44 210 THR A O 1
ATOM 1622 N N . PHE A 1 211 ? -15.914 10.008 2.998 1 95.25 211 PHE A N 1
ATOM 1623 C CA . PHE A 1 211 ? -14.984 9.141 2.285 1 95.25 211 PHE A CA 1
ATOM 1624 C C . PHE A 1 211 ? -13.656 9.039 3.029 1 95.25 211 PHE A C 1
ATOM 1626 O O . PHE A 1 211 ? -12.609 9.414 2.496 1 95.25 211 PHE A O 1
ATOM 1633 N N . LEU A 1 212 ? -13.633 8.422 4.133 1 95 212 LEU A N 1
ATOM 1634 C CA . LEU A 1 212 ? -12.5 8.32 5.039 1 95 212 LEU A CA 1
ATOM 1635 C C . LEU A 1 212 ? -11.547 7.211 4.598 1 95 212 LEU A C 1
ATOM 1637 O O . LEU A 1 212 ? -11.984 6.125 4.215 1 95 212 LEU A O 1
ATOM 1641 N N . ASN A 1 213 ? -10.25 7.574 4.59 1 97.56 213 ASN A N 1
ATOM 1642 C CA . ASN A 1 213 ? -9.289 6.496 4.367 1 97.56 213 ASN A CA 1
ATOM 1643 C C . ASN A 1 213 ? -8.977 5.754 5.664 1 97.56 213 ASN A C 1
ATOM 1645 O O . ASN A 1 213 ? -8.891 6.363 6.73 1 97.56 213 ASN A O 1
ATOM 1649 N N . THR A 1 214 ? -8.758 4.461 5.559 1 98.06 214 THR A N 1
ATOM 1650 C CA . THR A 1 214 ? -8.414 3.621 6.699 1 98.06 214 THR A CA 1
ATOM 1651 C C . THR A 1 214 ? -6.91 3.381 6.762 1 98.06 214 THR A C 1
ATOM 1653 O O . THR A 1 214 ? -6.387 2.922 7.781 1 98.06 214 THR A O 1
ATOM 1656 N N . ASP A 1 215 ? -6.285 3.629 5.66 1 98.81 215 ASP A N 1
ATOM 1657 C CA . ASP A 1 215 ? -4.848 3.402 5.547 1 98.81 215 ASP A CA 1
ATOM 1658 C C . ASP A 1 215 ? -4.238 4.289 4.465 1 98.81 215 ASP A C 1
ATOM 1660 O O . ASP A 1 215 ? -4.961 4.902 3.674 1 98.81 215 ASP A O 1
ATOM 1664 N N . LEU A 1 216 ? -3.012 4.445 4.492 1 98.88 216 LEU A N 1
ATOM 1665 C CA . LEU A 1 216 ? -2.24 4.953 3.363 1 98.88 216 LEU A CA 1
ATOM 1666 C C . LEU A 1 216 ? -0.929 4.188 3.217 1 98.88 216 LEU A C 1
ATOM 1668 O O . LEU A 1 216 ? -0.298 3.83 4.215 1 98.88 216 LEU A O 1
ATOM 1672 N N . VAL A 1 217 ? -0.589 3.852 2.035 1 98.94 217 VAL A N 1
ATOM 1673 C CA . VAL A 1 217 ? 0.655 3.158 1.717 1 98.94 217 VAL A CA 1
ATOM 1674 C C . VAL A 1 217 ? 1.441 3.959 0.681 1 98.94 217 VAL A C 1
ATOM 1676 O O . VAL A 1 217 ? 0.927 4.266 -0.398 1 98.94 217 VAL A O 1
ATOM 1679 N N . VAL A 1 218 ? 2.656 4.312 1.044 1 99 218 VAL A N 1
ATOM 1680 C CA . VAL A 1 218 ? 3.521 5.113 0.182 1 99 218 VAL A CA 1
ATOM 1681 C C . VAL A 1 218 ? 4.781 4.324 -0.16 1 99 218 VAL A C 1
ATOM 1683 O O . VAL A 1 218 ? 5.488 3.85 0.734 1 99 218 VAL A O 1
ATOM 1686 N N . HIS A 1 219 ? 5.008 4.105 -1.411 1 99 219 HIS A N 1
ATOM 1687 C CA . HIS A 1 219 ? 6.273 3.602 -1.928 1 99 219 HIS A CA 1
ATOM 1688 C C . HIS A 1 219 ? 7.117 4.73 -2.512 1 99 219 HIS A C 1
ATOM 1690 O O . HIS A 1 219 ? 6.629 5.52 -3.322 1 99 219 HIS A O 1
ATOM 1696 N N . VAL A 1 220 ? 8.344 4.805 -2.117 1 98.94 220 VAL A N 1
ATOM 1697 C CA . VAL A 1 220 ? 9.242 5.887 -2.514 1 98.94 220 VAL A CA 1
ATOM 1698 C C . VAL A 1 220 ? 10.43 5.32 -3.291 1 98.94 220 VAL A C 1
ATOM 1700 O O . VAL A 1 220 ? 11.234 4.57 -2.74 1 98.94 220 VAL A O 1
ATOM 1703 N N . HIS A 1 221 ? 10.562 5.711 -4.59 1 98.88 221 HIS A N 1
ATOM 1704 C CA . HIS A 1 221 ? 11.695 5.203 -5.359 1 98.88 221 HIS A CA 1
ATOM 1705 C C . HIS A 1 221 ? 12.844 6.207 -5.383 1 98.88 221 HIS A C 1
ATOM 1707 O O . HIS A 1 221 ? 13.969 5.867 -5.754 1 98.88 221 HIS A O 1
ATOM 1713 N N . ARG A 1 222 ? 12.539 7.43 -4.973 1 98.88 222 ARG A N 1
ATOM 1714 C CA . ARG A 1 222 ? 13.555 8.469 -4.871 1 98.88 222 ARG A CA 1
ATOM 1715 C C . ARG A 1 222 ? 13.258 9.414 -3.709 1 98.88 222 ARG A C 1
ATOM 1717 O O . ARG A 1 222 ? 12.133 9.898 -3.568 1 98.88 222 ARG A O 1
ATOM 1724 N N . ILE A 1 223 ? 14.25 9.719 -2.867 1 98.81 223 ILE A N 1
ATOM 1725 C CA . ILE A 1 223 ? 14.062 10.648 -1.761 1 98.81 223 ILE A CA 1
ATOM 1726 C C . ILE A 1 223 ? 13.758 12.039 -2.309 1 98.81 223 ILE A C 1
ATOM 1728 O O . ILE A 1 223 ? 14.484 12.555 -3.158 1 98.81 223 ILE A O 1
ATOM 1732 N N . PRO A 1 224 ? 12.641 12.602 -1.85 1 98.81 224 PRO A N 1
ATOM 1733 C CA . PRO A 1 224 ? 12.289 13.93 -2.367 1 98.81 224 PRO A CA 1
ATOM 1734 C C . PRO A 1 224 ? 13.328 14.992 -2.02 1 98.81 224 PRO A C 1
ATOM 1736 O O . PRO A 1 224 ? 13.984 14.906 -0.979 1 98.81 224 PRO A O 1
ATOM 1739 N N . GLU A 1 225 ? 13.406 15.953 -2.855 1 98.38 225 GLU A N 1
ATOM 1740 C CA . GLU A 1 225 ? 14.234 17.141 -2.625 1 98.38 225 GLU A CA 1
ATOM 1741 C C . GLU A 1 225 ? 13.375 18.391 -2.527 1 98.38 225 GLU A C 1
ATOM 1743 O O . GLU A 1 225 ? 12.328 18.5 -3.168 1 98.38 225 GLU A O 1
ATOM 1748 N N . GLY A 1 226 ? 13.883 19.328 -1.689 1 98 226 GLY A N 1
ATOM 1749 C CA . GLY A 1 226 ? 13.188 20.609 -1.57 1 98 226 GLY A CA 1
ATOM 1750 C C . GLY A 1 226 ? 12.055 20.578 -0.56 1 98 226 GLY A C 1
ATOM 1751 O O . GLY A 1 226 ? 11.906 19.594 0.183 1 98 226 GLY A O 1
ATOM 1752 N N . GLU A 1 227 ? 11.281 21.656 -0.568 1 98 227 GLU A N 1
ATOM 1753 C CA . GLU A 1 227 ? 10.297 21.828 0.495 1 98 227 GLU A CA 1
ATOM 1754 C C . GLU A 1 227 ? 8.883 21.547 -0.009 1 98 227 GLU A C 1
ATOM 1756 O O . GLU A 1 227 ? 7.934 21.5 0.779 1 98 227 GLU A O 1
ATOM 1761 N N . TRP A 1 228 ? 8.758 21.469 -1.337 1 98.75 228 TRP A N 1
ATOM 1762 C CA . TRP A 1 228 ? 7.438 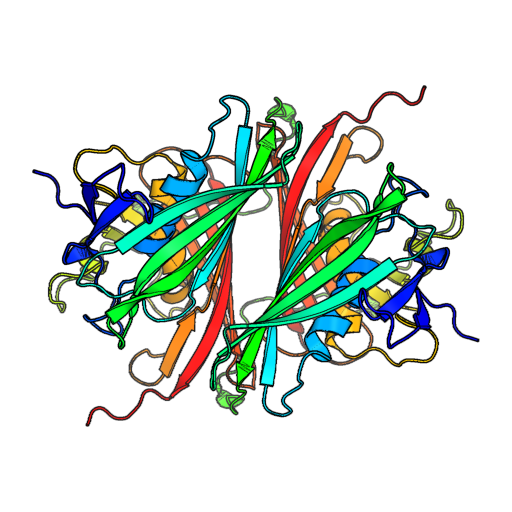21.281 -1.939 1 98.75 228 TRP A CA 1
ATOM 1763 C C . TRP A 1 228 ? 7.223 19.828 -2.328 1 98.75 228 TRP A C 1
ATOM 1765 O O . TRP A 1 228 ? 8.125 19.172 -2.852 1 98.75 228 TRP A O 1
ATOM 1775 N N . ILE A 1 229 ? 6.102 19.328 -2.031 1 98.88 229 ILE A N 1
ATOM 1776 C CA . ILE A 1 229 ? 5.652 18.031 -2.494 1 98.88 229 ILE A CA 1
ATOM 1777 C C . ILE A 1 229 ? 4.457 18.188 -3.432 1 98.88 229 ILE A C 1
ATOM 1779 O O . ILE A 1 229 ? 3.496 18.891 -3.105 1 98.88 229 ILE A O 1
ATOM 1783 N N . GLY A 1 230 ? 4.531 17.641 -4.609 1 98.88 230 GLY A N 1
ATOM 1784 C CA . GLY A 1 230 ? 3.4 17.578 -5.523 1 98.88 230 GLY A CA 1
ATOM 1785 C C . GLY A 1 230 ? 2.578 16.328 -5.375 1 98.88 230 GLY A C 1
ATOM 1786 O O . GLY A 1 230 ? 3.115 15.258 -5.07 1 98.88 230 GLY A O 1
ATOM 1787 N N . ILE A 1 231 ? 1.28 16.438 -5.582 1 98.88 231 ILE A N 1
ATOM 1788 C CA . ILE A 1 231 ? 0.371 15.297 -5.559 1 98.88 231 ILE A CA 1
ATOM 1789 C C . ILE A 1 231 ? -0.505 15.312 -6.809 1 98.88 231 ILE A C 1
ATOM 1791 O O . ILE A 1 231 ? -1.095 16.344 -7.148 1 98.88 231 ILE A O 1
ATOM 1795 N N . ARG A 1 232 ? -0.521 14.305 -7.57 1 98.81 232 ARG A N 1
ATOM 1796 C CA . ARG A 1 232 ? -1.524 13.969 -8.578 1 98.81 232 ARG A CA 1
ATOM 1797 C C . ARG A 1 232 ? -2.322 12.734 -8.156 1 98.81 232 ARG A C 1
ATOM 1799 O O . ARG A 1 232 ? -1.763 11.648 -7.992 1 98.81 232 ARG A O 1
ATOM 1806 N N . ALA A 1 233 ? -3.623 12.898 -7.879 1 98.62 233 ALA A N 1
ATOM 1807 C CA . ALA A 1 233 ? -4.379 11.781 -7.32 1 98.62 233 ALA A CA 1
ATOM 1808 C C . ALA A 1 233 ? -5.797 11.742 -7.883 1 98.62 233 ALA A C 1
ATOM 1810 O O . ALA A 1 233 ? -6.359 12.781 -8.242 1 98.62 233 ALA A O 1
ATOM 1811 N N . GLU A 1 234 ? -6.355 10.617 -7.965 1 98.56 234 GLU A N 1
ATOM 1812 C CA . GLU A 1 234 ? -7.754 10.398 -8.32 1 98.56 234 GLU A CA 1
ATOM 1813 C C . GLU A 1 234 ? -8.328 9.195 -7.582 1 98.56 234 GLU A C 1
ATOM 1815 O O . GLU A 1 234 ? -7.641 8.18 -7.402 1 98.56 234 GLU A O 1
ATOM 1820 N N . THR A 1 235 ? -9.578 9.312 -7.199 1 98.56 235 THR A N 1
ATOM 1821 C CA . THR A 1 235 ? -10.227 8.219 -6.477 1 98.56 235 THR A CA 1
ATOM 1822 C C . THR A 1 235 ? -11.188 7.465 -7.391 1 98.56 235 THR A C 1
ATOM 1824 O O . THR A 1 235 ? -11.969 8.078 -8.125 1 98.56 235 THR A O 1
ATOM 1827 N N . SER A 1 236 ? -11.062 6.129 -7.391 1 98.75 236 SER A N 1
ATOM 1828 C CA . SER A 1 236 ? -12.07 5.246 -7.965 1 98.75 236 SER A CA 1
ATOM 1829 C C . SER A 1 236 ? -13.078 4.797 -6.914 1 98.75 236 SER A C 1
ATOM 1831 O O . SER A 1 236 ? -12.703 4.508 -5.773 1 98.75 236 SER A O 1
ATOM 1833 N N . TYR A 1 237 ? -14.312 4.801 -7.289 1 98.56 237 TYR A N 1
ATOM 1834 C CA . TYR A 1 237 ? -15.383 4.371 -6.398 1 98.56 237 TYR A CA 1
ATOM 1835 C C . TYR A 1 237 ? -16.047 3.105 -6.922 1 98.56 237 TYR A C 1
ATOM 1837 O O . TYR A 1 237 ? -16.422 3.035 -8.094 1 98.56 237 TYR A O 1
ATOM 1845 N N . GLY A 1 238 ? -16.125 2.107 -6.043 1 98.62 238 GLY A N 1
ATOM 1846 C CA . GLY A 1 238 ? -16.828 0.877 -6.395 1 98.62 238 GLY A CA 1
ATOM 1847 C C . GLY A 1 238 ? -18.328 0.951 -6.164 1 98.62 238 GLY A C 1
ATOM 1848 O O . GLY A 1 238 ? -18.828 1.966 -5.688 1 98.62 238 GLY A O 1
ATOM 1849 N N . PRO A 1 239 ? -19 -0.108 -6.52 1 98.62 239 PRO A N 1
ATOM 1850 C CA . PRO A 1 239 ? -20.469 -0.134 -6.422 1 98.62 239 PRO A CA 1
ATOM 1851 C C . PRO A 1 239 ? -20.953 -0.461 -5.012 1 98.62 239 PRO A C 1
ATOM 1853 O O . PRO A 1 239 ? -22.156 -0.559 -4.781 1 98.62 239 PRO A O 1
ATOM 1856 N N . ASP A 1 240 ? -20.031 -0.647 -4.074 1 98.69 240 ASP A N 1
ATOM 1857 C CA . ASP A 1 240 ? -20.469 -1.208 -2.805 1 98.69 240 ASP A CA 1
ATOM 1858 C C . ASP A 1 240 ? -19.875 -0.444 -1.626 1 98.69 240 ASP A C 1
ATOM 1860 O O . ASP A 1 240 ? -19.562 -1.035 -0.591 1 98.69 240 ASP A O 1
ATOM 1864 N N . GLY A 1 241 ? -19.641 0.838 -1.781 1 98.62 241 GLY A N 1
ATOM 1865 C CA . GLY A 1 241 ? -19.281 1.71 -0.677 1 98.62 241 GLY A CA 1
ATOM 1866 C C . GLY A 1 241 ? -17.781 1.725 -0.397 1 98.62 241 GLY A C 1
ATOM 1867 O O . GLY A 1 241 ? -17.344 2.236 0.635 1 98.62 241 GLY A O 1
ATOM 1868 N N . ILE A 1 242 ? -17 1.108 -1.271 1 98.81 242 ILE A N 1
ATOM 1869 C CA . ILE A 1 242 ? -15.555 1.019 -1.092 1 98.81 242 ILE A CA 1
ATOM 1870 C C . ILE A 1 242 ? -14.844 1.658 -2.283 1 98.81 242 ILE A C 1
ATOM 1872 O O . ILE A 1 242 ? -15.219 1.426 -3.436 1 98.81 242 ILE A O 1
ATOM 1876 N N . GLY A 1 243 ? -13.891 2.572 -2.004 1 98.81 243 GLY A N 1
ATOM 1877 C CA . GLY A 1 243 ? -13.094 3.209 -3.041 1 98.81 243 GLY A CA 1
ATOM 1878 C C . GLY A 1 243 ? -11.594 3.059 -2.824 1 98.81 243 GLY A C 1
ATOM 1879 O O . GLY A 1 243 ? -11.164 2.457 -1.838 1 98.81 243 GLY A O 1
ATOM 1880 N N . THR A 1 244 ? -10.859 3.482 -3.775 1 98.88 244 THR A N 1
ATOM 1881 C CA . THR A 1 244 ? -9.398 3.506 -3.734 1 98.88 244 THR A CA 1
ATOM 1882 C C . THR A 1 244 ? -8.867 4.816 -4.301 1 98.88 244 THR A C 1
ATOM 1884 O O . THR A 1 244 ? -9.156 5.172 -5.441 1 98.88 244 THR A O 1
ATOM 1887 N N . THR A 1 245 ? -8.125 5.547 -3.48 1 98.88 245 THR A N 1
ATOM 1888 C CA . THR A 1 245 ? -7.348 6.676 -3.986 1 98.88 245 THR A CA 1
ATOM 1889 C C . THR A 1 245 ? -5.977 6.211 -4.469 1 98.88 245 THR A C 1
ATOM 1891 O O . THR A 1 245 ? -5.281 5.469 -3.771 1 98.88 245 THR A O 1
ATOM 1894 N N . VAL A 1 246 ? -5.637 6.535 -5.66 1 98.81 246 VAL A N 1
ATOM 1895 C CA . VAL A 1 246 ? -4.312 6.289 -6.215 1 98.81 246 VAL A CA 1
ATOM 1896 C C . VAL A 1 246 ? -3.658 7.617 -6.598 1 98.81 246 VAL A C 1
ATOM 1898 O O . VAL A 1 246 ? -4.301 8.484 -7.191 1 98.81 246 VAL A O 1
ATOM 1901 N N . GLY A 1 247 ? -2.379 7.762 -6.211 1 98.75 247 GLY A N 1
ATOM 1902 C CA . GLY A 1 247 ? -1.716 9.016 -6.539 1 98.75 247 GLY A CA 1
ATOM 1903 C C . GLY A 1 247 ? -0.221 8.859 -6.75 1 98.75 247 GLY A C 1
ATOM 1904 O O . GLY A 1 247 ? 0.357 7.832 -6.398 1 98.75 247 GLY A O 1
ATOM 1905 N N . THR A 1 248 ? 0.345 9.812 -7.387 1 98.94 248 THR A N 1
ATOM 1906 C CA . THR A 1 248 ? 1.786 9.992 -7.527 1 98.94 248 THR A CA 1
ATOM 1907 C C . THR A 1 248 ? 2.262 11.195 -6.723 1 98.94 248 THR A C 1
ATOM 1909 O O . THR A 1 248 ? 1.571 12.219 -6.652 1 98.94 248 THR A O 1
ATOM 1912 N N . LEU A 1 249 ? 3.354 11.055 -6.082 1 98.94 249 LEU A N 1
ATOM 1913 C CA . LEU A 1 249 ? 4 12.117 -5.316 1 98.94 249 LEU A CA 1
ATOM 1914 C C . LEU A 1 249 ? 5.219 12.656 -6.059 1 98.94 249 LEU A C 1
ATOM 1916 O O . LEU A 1 249 ? 5.953 11.891 -6.695 1 98.94 249 LEU A O 1
ATOM 1920 N N . PHE A 1 250 ? 5.473 13.984 -5.941 1 98.94 250 PHE A N 1
ATOM 1921 C CA . PHE A 1 250 ? 6.488 14.633 -6.766 1 98.94 250 PHE A CA 1
ATOM 1922 C C . PHE A 1 250 ? 7.344 15.578 -5.926 1 98.94 250 PHE A C 1
ATOM 1924 O O . PHE A 1 250 ? 6.898 16.078 -4.891 1 98.94 250 PHE A O 1
ATOM 1931 N N . ASP A 1 251 ? 8.508 15.734 -6.332 1 98.81 251 ASP A N 1
ATOM 1932 C CA . ASP A 1 251 ? 9.211 17 -6.117 1 98.81 251 ASP A CA 1
ATOM 1933 C C . ASP A 1 251 ? 9.414 17.75 -7.434 1 98.81 251 ASP A C 1
ATOM 1935 O O . ASP A 1 251 ? 8.82 17.391 -8.453 1 98.81 251 ASP A O 1
ATOM 1939 N N . PHE A 1 252 ? 10.195 18.828 -7.445 1 98.56 252 PHE A N 1
ATOM 1940 C CA . PHE A 1 252 ? 10.305 19.672 -8.633 1 98.56 252 PHE A CA 1
ATOM 1941 C C . PHE A 1 252 ? 11.016 18.922 -9.758 1 98.56 252 PHE A C 1
ATOM 1943 O O . PHE A 1 252 ? 10.883 19.281 -10.93 1 98.56 252 PHE A O 1
ATOM 1950 N N . SER A 1 253 ? 11.781 17.859 -9.414 1 97.88 253 SER A N 1
ATOM 1951 C CA . SER A 1 253 ? 12.547 17.125 -10.422 1 97.88 253 SER A CA 1
ATOM 1952 C C . SER A 1 253 ? 11.719 16.016 -11.039 1 97.88 253 SER A C 1
ATOM 1954 O O . SER A 1 253 ? 12.133 15.398 -12.023 1 97.88 253 SER A O 1
ATOM 1956 N N . GLY A 1 254 ? 10.531 15.719 -10.5 1 98.44 254 GLY A N 1
ATOM 1957 C CA . GLY A 1 254 ? 9.68 14.672 -11.039 1 98.44 254 GLY A CA 1
ATOM 1958 C C . GLY A 1 254 ? 9.07 13.781 -9.977 1 98.44 254 GLY A C 1
ATOM 1959 O O . GLY A 1 254 ? 9.008 14.164 -8.805 1 98.44 254 GLY A O 1
ATOM 1960 N N . ALA A 1 255 ? 8.617 12.633 -10.406 1 98.81 255 ALA A N 1
ATOM 1961 C CA . ALA A 1 255 ? 7.957 11.688 -9.508 1 98.81 255 ALA A CA 1
ATOM 1962 C C . ALA A 1 255 ? 8.945 11.109 -8.492 1 98.81 255 ALA A C 1
ATOM 1964 O O . ALA A 1 255 ? 10.07 10.75 -8.852 1 98.81 255 ALA A O 1
ATOM 1965 N N . VAL A 1 256 ? 8.516 10.984 -7.254 1 98.88 256 VAL A N 1
ATOM 1966 C CA . VAL A 1 256 ? 9.391 10.438 -6.223 1 98.88 256 VAL A CA 1
ATOM 1967 C C . VAL A 1 256 ? 8.781 9.164 -5.648 1 98.88 256 VAL A C 1
ATOM 1969 O O . VAL A 1 256 ? 9.469 8.367 -5.004 1 98.88 256 VAL A O 1
ATOM 1972 N N . GLY A 1 257 ? 7.488 9.008 -5.781 1 98.81 257 GLY A N 1
ATOM 1973 C CA . GLY A 1 257 ? 6.824 7.852 -5.203 1 98.81 257 GLY A CA 1
ATOM 1974 C C . GLY A 1 257 ? 5.344 7.781 -5.539 1 98.81 257 GLY A C 1
ATOM 1975 O O . GLY A 1 257 ? 4.848 8.586 -6.332 1 98.81 257 GLY A O 1
ATOM 1976 N N . ALA A 1 258 ? 4.68 6.758 -5.062 1 98.88 258 ALA A N 1
ATOM 1977 C CA . ALA A 1 258 ? 3.258 6.508 -5.289 1 98.88 258 ALA A CA 1
ATOM 1978 C C . ALA A 1 258 ? 2.525 6.262 -3.973 1 98.88 258 ALA A C 1
ATOM 1980 O O . ALA A 1 258 ? 3.113 5.754 -3.014 1 98.88 258 ALA A O 1
ATOM 1981 N N . ILE A 1 259 ? 1.254 6.664 -3.932 1 98.94 259 ILE A N 1
ATOM 1982 C CA . ILE A 1 259 ? 0.427 6.477 -2.744 1 98.94 259 ILE A CA 1
ATOM 1983 C C . ILE A 1 259 ? -0.884 5.797 -3.131 1 98.94 259 ILE A C 1
ATOM 1985 O O . ILE A 1 259 ? -1.428 6.051 -4.207 1 98.94 259 ILE A O 1
ATOM 1989 N N . GLN A 1 260 ? -1.364 4.887 -2.252 1 98.94 260 GLN A N 1
ATOM 1990 C CA . GLN A 1 260 ? -2.703 4.312 -2.338 1 98.94 260 GLN A CA 1
ATOM 1991 C C . GLN A 1 260 ? -3.41 4.359 -0.985 1 98.94 260 GLN A C 1
ATOM 1993 O O . GLN A 1 260 ? -2.762 4.293 0.062 1 98.94 260 GLN A O 1
ATOM 1998 N N . GLN A 1 261 ? -4.695 4.5 -1.03 1 98.94 261 GLN A N 1
ATOM 1999 C CA . GLN A 1 261 ? -5.523 4.547 0.168 1 98.94 261 GLN A CA 1
ATOM 2000 C C . GLN A 1 261 ? -6.852 3.83 -0.051 1 98.94 261 GLN A C 1
ATOM 2002 O O . GLN A 1 261 ? -7.492 4 -1.091 1 98.94 261 GLN A O 1
ATOM 2007 N N . SER A 1 262 ? -7.203 2.982 0.941 1 98.88 262 SER A N 1
ATOM 2008 C CA . SER A 1 262 ? -8.578 2.5 0.957 1 98.88 262 SER A CA 1
ATOM 2009 C C . SER A 1 262 ? -9.539 3.586 1.431 1 98.88 262 SER A C 1
ATOM 2011 O O . SER A 1 262 ? -9.227 4.336 2.357 1 98.88 262 SER A O 1
ATOM 2013 N N . VAL A 1 263 ? -10.695 3.621 0.842 1 98.62 263 VAL A N 1
ATOM 2014 C CA . VAL A 1 263 ? -11.656 4.68 1.146 1 98.62 263 VAL A CA 1
ATOM 2015 C C . VAL A 1 263 ? -13.008 4.066 1.51 1 98.62 263 VAL A C 1
ATOM 2017 O O . VAL A 1 263 ? -13.586 3.318 0.72 1 98.62 263 VAL A O 1
ATOM 2020 N N . LEU A 1 264 ? -13.461 4.297 2.682 1 98.25 264 LEU A N 1
ATOM 2021 C CA . LEU A 1 264 ? -14.82 3.961 3.09 1 98.25 264 LEU A CA 1
ATOM 2022 C C . LEU A 1 264 ? -15.789 5.086 2.734 1 98.25 264 LEU A C 1
ATOM 2024 O O . LEU A 1 264 ? -15.688 6.191 3.271 1 98.25 264 LEU A O 1
ATOM 2028 N N . VAL A 1 265 ? -16.703 4.82 1.848 1 98.19 265 VAL A N 1
ATOM 2029 C CA . VAL A 1 265 ? -17.672 5.809 1.387 1 98.19 265 VAL A CA 1
ATOM 2030 C C . VAL A 1 265 ? -19.016 5.582 2.086 1 98.19 265 VAL A C 1
ATOM 2032 O O . VAL A 1 265 ? -19.594 4.496 2 1 98.19 265 VAL A O 1
ATOM 2035 N N . ARG A 1 266 ? -19.484 6.645 2.76 1 97.5 266 ARG A N 1
ATOM 2036 C CA . ARG A 1 266 ? -20.766 6.582 3.453 1 97.5 266 ARG A CA 1
ATOM 2037 C C . ARG A 1 266 ? -21.562 7.879 3.271 1 97.5 266 ARG A C 1
ATOM 2039 O O . ARG A 1 266 ? -20.969 8.953 3.125 1 97.5 266 ARG A O 1
ATOM 2046 N N . PRO A 1 267 ? -22.891 7.695 3.311 1 96.06 267 PRO A N 1
ATOM 2047 C CA . PRO A 1 267 ? -23.656 8.953 3.354 1 96.06 267 PRO A CA 1
ATOM 2048 C C . PRO A 1 267 ? -23.359 9.766 4.609 1 96.06 267 PRO A C 1
ATOM 2050 O O . PRO A 1 267 ? -23.203 9.203 5.695 1 96.06 267 PRO A O 1
ATOM 2053 N N . ARG A 1 268 ? -23.172 11.055 4.398 1 91.31 268 ARG A N 1
ATOM 2054 C CA . ARG A 1 268 ? -22.984 11.914 5.562 1 91.31 268 ARG A CA 1
ATOM 2055 C C . ARG A 1 268 ? -24.266 11.992 6.391 1 91.31 268 ARG A C 1
ATOM 2057 O O . ARG A 1 268 ? -25.344 12.258 5.852 1 91.31 268 ARG A O 1
ATOM 2064 N N . PRO A 1 269 ? -24.125 11.664 7.707 1 83.06 269 PRO A N 1
ATOM 2065 C CA . PRO A 1 269 ? -25.328 11.797 8.523 1 83.06 269 PRO A CA 1
ATOM 2066 C C . PRO A 1 269 ? -25.891 13.227 8.523 1 83.06 269 PRO A C 1
ATOM 2068 O O . PRO A 1 269 ? -25.125 14.188 8.422 1 83.06 269 PRO A O 1
ATOM 2071 N N . PRO A 1 270 ? -27.219 13.289 8.43 1 75.31 270 PRO A N 1
ATOM 2072 C CA . PRO A 1 270 ? -27.812 14.633 8.523 1 75.31 270 PRO A CA 1
ATOM 2073 C C . PRO A 1 270 ? -27.359 15.391 9.766 1 75.31 270 PRO A C 1
ATOM 2075 O O . PRO A 1 270 ? -27.125 14.781 10.812 1 75.31 270 PRO A O 1
ATOM 2078 N N . ARG A 1 271 ? -26.828 16.578 9.539 1 61.75 271 ARG A N 1
ATOM 2079 C CA . ARG A 1 271 ? -26.469 17.406 10.688 1 61.75 271 ARG A CA 1
ATOM 2080 C C . ARG A 1 271 ? -27.641 17.547 11.641 1 61.75 271 ARG A C 1
ATOM 2082 O O . ARG A 1 271 ? -28.766 17.797 11.219 1 61.75 271 ARG A O 1
ATOM 2089 N N . SER A 1 272 ? -27.609 16.766 12.82 1 47.25 272 SER A N 1
ATOM 2090 C CA . SER A 1 272 ? -28.656 17.062 13.789 1 47.25 272 SER A CA 1
ATOM 2091 C C . SER A 1 272 ? -28.703 18.562 14.109 1 47.25 272 SER A C 1
ATOM 2093 O O . SER A 1 272 ? -27.672 19.234 14.086 1 47.25 272 SER A O 1
ATOM 2095 N N . MET B 1 1 ? -6.699 -34.875 -12.375 1 47.22 1 MET B N 1
ATOM 2096 C CA . MET B 1 1 ? -6.965 -33.875 -11.359 1 47.22 1 MET B CA 1
ATOM 2097 C C . MET B 1 1 ? -6.215 -32.562 -11.664 1 47.22 1 MET B C 1
ATOM 2099 O O . MET B 1 1 ? -5.117 -32.594 -12.219 1 47.22 1 MET B O 1
ATOM 2103 N N . SER B 1 2 ? -6.906 -31.312 -11.688 1 65.62 2 SER B N 1
ATOM 2104 C CA . SER B 1 2 ? -6.25 -30.062 -12.055 1 65.62 2 SER B CA 1
ATOM 2105 C C . SER B 1 2 ? -5.02 -29.812 -11.195 1 65.62 2 SER B C 1
ATOM 2107 O O . SER B 1 2 ? -4.973 -30.219 -10.031 1 65.62 2 SER B O 1
ATOM 2109 N N . ASP B 1 3 ? -3.936 -29.438 -11.742 1 93.06 3 ASP B N 1
ATOM 2110 C CA . ASP B 1 3 ? -2.752 -29.031 -10.984 1 93.06 3 ASP B CA 1
ATOM 2111 C C . ASP B 1 3 ? -3.074 -27.891 -10.016 1 93.06 3 ASP B C 1
ATOM 2113 O O . ASP B 1 3 ? -4.133 -27.266 -10.117 1 93.06 3 ASP B O 1
ATOM 2117 N N . SER B 1 4 ? -2.508 -27.906 -8.93 1 98.31 4 SER B N 1
ATOM 2118 C CA . SER B 1 4 ? -2.693 -26.891 -7.902 1 98.31 4 SER B CA 1
ATOM 2119 C C . SER B 1 4 ? -1.354 -26.344 -7.426 1 98.31 4 SER B C 1
ATOM 2121 O O . SER B 1 4 ? -0.308 -26.953 -7.656 1 98.31 4 SER B O 1
ATOM 2123 N N . TYR B 1 5 ? -1.458 -25.156 -6.836 1 98.69 5 TYR B N 1
ATOM 2124 C CA . TYR B 1 5 ? -0.272 -24.609 -6.188 1 98.69 5 TYR B CA 1
ATOM 2125 C C . TYR B 1 5 ? 0.015 -25.344 -4.875 1 98.69 5 TYR B C 1
ATOM 2127 O O . TYR B 1 5 ? 1.174 -25.594 -4.543 1 98.69 5 TYR B O 1
ATOM 2135 N N . TYR B 1 6 ? -1.069 -25.688 -4.141 1 98.81 6 TYR B N 1
ATOM 2136 C CA . TYR B 1 6 ? -0.904 -26.266 -2.812 1 98.81 6 TYR B CA 1
ATOM 2137 C C . TYR B 1 6 ? -1.851 -27.438 -2.605 1 98.81 6 TYR B C 1
ATOM 2139 O O . TYR B 1 6 ? -2.908 -27.516 -3.236 1 98.81 6 TYR B O 1
ATOM 2147 N N . GLU B 1 7 ? -1.472 -28.344 -1.73 1 98.69 7 GLU B N 1
ATOM 2148 C CA . GLU B 1 7 ? -2.324 -29.375 -1.157 1 98.69 7 GLU B CA 1
ATOM 2149 C C . GLU B 1 7 ? -2.51 -29.172 0.343 1 98.69 7 GLU B C 1
ATOM 2151 O O . GLU B 1 7 ? -1.533 -29 1.076 1 98.69 7 GLU B O 1
ATOM 2156 N N . LEU B 1 8 ? -3.729 -29.109 0.76 1 98.75 8 LEU B N 1
ATOM 2157 C CA . LEU B 1 8 ? -4.02 -29.047 2.188 1 98.75 8 LEU B CA 1
ATOM 2158 C C . LEU B 1 8 ? -3.756 -30.391 2.852 1 98.75 8 LEU B C 1
ATOM 2160 O O . LEU B 1 8 ? -4.398 -31.391 2.518 1 98.75 8 LEU B O 1
ATOM 2164 N N . LEU B 1 9 ? -2.867 -30.422 3.779 1 98.5 9 LEU B N 1
ATOM 2165 C CA . LEU B 1 9 ? -2.465 -31.656 4.434 1 98.5 9 LEU B CA 1
ATOM 2166 C C . LEU B 1 9 ? -3.213 -31.844 5.75 1 98.5 9 LEU B C 1
ATOM 2168 O O . LEU B 1 9 ? -3.553 -32.969 6.125 1 98.5 9 LEU B O 1
ATOM 2172 N N . ASP B 1 10 ? -3.393 -30.781 6.48 1 98.56 10 ASP B N 1
ATOM 2173 C CA . ASP B 1 10 ? -4.035 -30.797 7.793 1 98.56 10 ASP B CA 1
ATOM 2174 C C . ASP B 1 10 ? -4.711 -29.453 8.094 1 98.56 10 ASP B C 1
ATOM 2176 O O . ASP B 1 10 ? -4.039 -28.453 8.32 1 98.56 10 ASP B O 1
ATOM 2180 N N . ALA B 1 11 ? -5.949 -29.438 8.18 1 97.88 11 ALA B N 1
ATOM 2181 C CA . ALA B 1 11 ? -6.727 -28.219 8.352 1 97.88 11 ALA B CA 1
ATOM 2182 C C . ALA B 1 11 ? -6.715 -27.766 9.812 1 97.88 11 ALA B C 1
ATOM 2184 O O . ALA B 1 11 ? -7.105 -26.641 10.117 1 97.88 11 ALA B O 1
ATOM 2185 N N . ALA B 1 12 ? -6.211 -28.594 10.703 1 97.06 12 ALA B N 1
ATOM 2186 C CA . ALA B 1 12 ? -6.352 -28.312 12.125 1 97.06 12 ALA B CA 1
ATOM 2187 C C . ALA B 1 12 ? -5.016 -28.469 12.852 1 97.06 12 ALA B C 1
ATOM 2189 O O . ALA B 1 12 ? -4.98 -28.828 14.031 1 97.06 12 ALA B O 1
ATOM 2190 N N . ASP B 1 13 ? -3.982 -28.328 12.094 1 97.38 13 ASP B N 1
ATOM 2191 C CA . ASP B 1 13 ? -2.666 -28.359 12.719 1 97.38 13 ASP B CA 1
ATOM 2192 C C . ASP B 1 13 ? -2.541 -27.266 13.781 1 97.38 13 ASP B C 1
ATOM 2194 O O . ASP B 1 13 ? -3.102 -26.172 13.625 1 97.38 13 ASP B O 1
ATOM 2198 N N . THR B 1 14 ? -1.749 -27.406 14.867 1 97.44 14 THR B N 1
ATOM 2199 C CA . THR B 1 14 ? -1.613 -26.469 15.977 1 97.44 14 THR B CA 1
ATOM 2200 C C . THR B 1 14 ? -1.006 -25.156 15.492 1 97.44 14 THR B C 1
ATOM 2202 O O . THR B 1 14 ? -1.235 -24.109 16.094 1 97.44 14 THR B O 1
ATOM 2205 N N . LEU B 1 15 ? -0.244 -25.203 14.406 1 97.94 15 LEU B N 1
ATOM 2206 C CA . LEU B 1 15 ? 0.423 -24 13.906 1 97.94 15 LEU B CA 1
ATOM 2207 C C . LEU B 1 15 ? -0.44 -23.297 12.867 1 97.94 15 LEU B C 1
ATOM 2209 O O . LEU B 1 15 ? -0.089 -22.203 12.398 1 97.94 15 LEU B O 1
ATOM 2213 N N . GLY B 1 16 ? -1.539 -23.844 12.484 1 98.5 16 GLY B N 1
ATOM 2214 C CA . GLY B 1 16 ? -2.406 -23.375 11.414 1 98.5 16 GLY B CA 1
ATOM 2215 C C . GLY B 1 16 ? -2.676 -24.438 10.359 1 98.5 16 GLY B C 1
ATOM 2216 O O . GLY B 1 16 ? -2.238 -25.578 10.492 1 98.5 16 GLY B O 1
ATOM 2217 N N . GLU B 1 17 ? -3.443 -24.078 9.281 1 98.81 17 GLU B N 1
ATOM 2218 C CA . GLU B 1 17 ? -3.619 -25.016 8.172 1 98.81 17 GLU B CA 1
ATOM 2219 C C . GLU B 1 17 ? -2.277 -25.391 7.551 1 98.81 17 GLU B C 1
ATOM 2221 O O . GLU B 1 17 ? -1.476 -24.516 7.215 1 98.81 17 GLU B O 1
ATOM 2226 N N . ARG B 1 18 ? -2.086 -26.656 7.434 1 98.88 18 ARG B N 1
ATOM 2227 C CA . ARG B 1 18 ? -0.814 -27.172 6.93 1 98.88 18 ARG B CA 1
ATOM 2228 C C . ARG B 1 18 ? -0.92 -27.547 5.453 1 98.88 18 ARG B C 1
ATOM 2230 O O . ARG B 1 18 ? -1.848 -28.25 5.055 1 98.88 18 ARG B O 1
ATOM 2237 N N . PHE B 1 19 ? 0.076 -27.062 4.691 1 98.81 19 PHE B N 1
ATOM 2238 C CA . PHE B 1 19 ? 0.049 -27.266 3.246 1 98.81 19 PHE B CA 1
ATOM 2239 C C . PHE B 1 19 ? 1.371 -27.844 2.752 1 98.81 19 PHE B C 1
ATOM 2241 O O . PHE B 1 19 ? 2.41 -27.656 3.389 1 98.81 19 PHE B O 1
ATOM 2248 N N . ALA B 1 20 ? 1.291 -28.531 1.647 1 98.25 20 ALA B N 1
ATOM 2249 C CA . ALA B 1 20 ? 2.441 -28.812 0.796 1 98.25 20 ALA B CA 1
ATOM 2250 C C . ALA B 1 20 ? 2.352 -28.062 -0.524 1 98.25 20 ALA B C 1
ATOM 2252 O O . ALA B 1 20 ? 1.278 -27.969 -1.125 1 98.25 20 ALA B O 1
ATOM 2253 N N . ALA B 1 21 ? 3.465 -27.516 -0.91 1 98.06 21 ALA B N 1
ATOM 2254 C CA . ALA B 1 21 ? 3.51 -26.844 -2.205 1 98.06 21 ALA B CA 1
ATOM 2255 C C . ALA B 1 21 ? 3.754 -27.828 -3.334 1 98.06 21 ALA B C 1
ATOM 2257 O O . ALA B 1 21 ? 4.344 -28.891 -3.115 1 98.06 21 ALA B O 1
ATOM 2258 N N . THR B 1 22 ? 3.232 -27.547 -4.52 1 97.56 22 THR B N 1
ATOM 2259 C CA . THR B 1 22 ? 3.598 -28.297 -5.723 1 97.56 22 THR B CA 1
ATOM 2260 C C . THR B 1 22 ? 4.68 -27.562 -6.504 1 97.56 22 THR B C 1
ATOM 2262 O O . THR B 1 22 ? 5.086 -26.453 -6.129 1 97.56 22 THR B O 1
ATOM 2265 N N . ASP B 1 23 ? 5.105 -28.109 -7.594 1 95.31 23 ASP B N 1
ATOM 2266 C CA . ASP B 1 23 ? 6.137 -27.5 -8.422 1 95.31 23 ASP B CA 1
ATOM 2267 C C . ASP B 1 23 ? 5.633 -26.203 -9.055 1 95.31 23 ASP B C 1
ATOM 2269 O O . ASP B 1 23 ? 6.43 -25.375 -9.492 1 95.31 23 ASP B O 1
ATOM 2273 N N . MET B 1 24 ? 4.352 -25.969 -9.055 1 96.25 24 MET B N 1
ATOM 2274 C CA . MET B 1 24 ? 3.75 -24.844 -9.75 1 96.25 24 MET B CA 1
ATOM 2275 C C . MET B 1 24 ? 3.98 -23.547 -8.984 1 96.25 24 MET B C 1
ATOM 2277 O O . MET B 1 24 ? 3.693 -22.453 -9.492 1 96.25 24 MET B O 1
ATOM 2281 N N . VAL B 1 25 ? 4.559 -23.625 -7.73 1 97.88 25 VAL B N 1
ATOM 2282 C CA . VAL B 1 25 ? 4.77 -22.406 -6.965 1 97.88 25 VAL B CA 1
ATOM 2283 C C . VAL B 1 25 ? 6.18 -21.875 -7.223 1 97.88 25 VAL B C 1
ATOM 2285 O O . VAL B 1 25 ? 6.504 -20.75 -6.832 1 97.88 25 VAL B O 1
ATOM 2288 N N . ARG B 1 26 ? 7.066 -22.672 -7.812 1 95.94 26 ARG B N 1
ATOM 2289 C CA . ARG B 1 26 ? 8.484 -22.344 -7.91 1 95.94 26 ARG B CA 1
ATOM 2290 C C . ARG B 1 26 ? 8.703 -21.062 -8.711 1 95.94 26 ARG B C 1
ATOM 2292 O O . ARG B 1 26 ? 8.07 -20.859 -9.75 1 95.94 26 ARG B O 1
ATOM 2299 N N . GLY B 1 27 ? 9.57 -20.234 -8.148 1 92.19 27 GLY B N 1
ATOM 2300 C CA . GLY B 1 27 ? 9.836 -18.938 -8.75 1 92.19 27 GLY B CA 1
ATOM 2301 C C . GLY B 1 27 ? 10.867 -19 -9.867 1 92.19 27 GLY B C 1
ATOM 2302 O O . GLY B 1 27 ? 11.445 -20.062 -10.125 1 92.19 27 GLY B O 1
ATOM 2303 N N . THR B 1 28 ? 11.102 -17.859 -10.477 1 81.75 28 THR B N 1
ATOM 2304 C CA . THR B 1 28 ? 12.008 -17.766 -11.617 1 81.75 28 THR B CA 1
ATOM 2305 C C . THR B 1 28 ? 13.422 -17.406 -11.148 1 81.75 28 THR B C 1
ATOM 2307 O O . THR B 1 28 ? 14.398 -17.688 -11.844 1 81.75 28 THR B O 1
ATOM 2310 N N . TRP B 1 29 ? 13.484 -16.906 -9.93 1 81.56 29 TRP B N 1
ATOM 2311 C CA . TRP B 1 29 ? 14.797 -16.516 -9.414 1 81.56 29 TRP B CA 1
ATOM 2312 C C . TRP B 1 29 ? 15.562 -17.734 -8.914 1 81.56 29 TRP B C 1
ATOM 2314 O O . TRP B 1 29 ? 16.781 -17.812 -9.055 1 81.56 29 TRP B O 1
ATOM 2324 N N . SER B 1 30 ? 14.836 -18.578 -8.227 1 85.44 30 SER B N 1
ATOM 2325 C CA . SER B 1 30 ? 15.352 -19.844 -7.727 1 85.44 30 SER B CA 1
ATOM 2326 C C . SER B 1 30 ? 14.234 -20.875 -7.578 1 85.44 30 SER B C 1
ATOM 2328 O O . SER B 1 30 ? 13.125 -20.547 -7.16 1 85.44 30 SER B O 1
ATOM 2330 N N . ALA B 1 31 ? 14.539 -22.062 -7.859 1 91.81 31 ALA B N 1
ATOM 2331 C CA . ALA B 1 31 ? 13.57 -23.141 -7.691 1 91.81 31 ALA B CA 1
ATOM 2332 C C . ALA B 1 31 ? 13.32 -23.438 -6.215 1 91.81 31 ALA B C 1
ATOM 2334 O O . ALA B 1 31 ? 12.352 -24.109 -5.859 1 91.81 31 ALA B O 1
ATOM 2335 N N . ALA B 1 32 ? 14.203 -22.938 -5.422 1 94.12 32 ALA B N 1
ATOM 2336 C CA . ALA B 1 32 ? 14.117 -23.234 -3.994 1 94.12 32 ALA B CA 1
ATOM 2337 C C . ALA B 1 32 ? 13.094 -22.328 -3.307 1 94.12 32 ALA B C 1
ATOM 2339 O O . ALA B 1 32 ? 12.688 -22.594 -2.172 1 94.12 32 ALA B O 1
ATOM 2340 N N . ILE B 1 33 ? 12.703 -21.281 -4.02 1 96 33 ILE B N 1
ATOM 2341 C CA . ILE B 1 33 ? 11.766 -20.344 -3.408 1 96 33 ILE B CA 1
ATOM 2342 C C . ILE B 1 33 ? 10.547 -20.188 -4.309 1 96 33 ILE B C 1
ATOM 2344 O O . ILE B 1 33 ? 10.625 -20.391 -5.52 1 96 33 ILE B O 1
ATOM 2348 N N . GLN B 1 34 ? 9.492 -19.875 -3.721 1 97.81 34 GLN B N 1
ATOM 2349 C CA . GLN B 1 34 ? 8.227 -19.703 -4.441 1 97.81 34 GLN B CA 1
ATOM 2350 C C . GLN B 1 34 ? 8.164 -18.344 -5.133 1 97.81 34 GLN B C 1
ATOM 2352 O O . GLN B 1 34 ? 8.75 -17.375 -4.656 1 97.81 34 GLN B O 1
ATOM 2357 N N . HIS B 1 35 ? 7.508 -18.328 -6.312 1 97.5 35 HIS B N 1
ATOM 2358 C CA . HIS B 1 35 ? 6.957 -17.047 -6.758 1 97.5 35 HIS B CA 1
ATOM 2359 C C . HIS B 1 35 ? 5.992 -16.484 -5.727 1 97.5 35 HIS B C 1
ATOM 2361 O O . HIS B 1 35 ? 5.211 -17.219 -5.121 1 97.5 35 HIS B O 1
ATOM 2367 N N . ALA B 1 36 ? 5.965 -15.18 -5.52 1 98.25 36 ALA B N 1
ATOM 2368 C CA . ALA B 1 36 ? 5.195 -14.586 -4.43 1 98.25 36 ALA B CA 1
ATOM 2369 C C . ALA B 1 36 ? 3.697 -14.641 -4.719 1 98.25 36 ALA B C 1
ATOM 2371 O O . ALA B 1 36 ? 2.877 -14.492 -3.811 1 98.25 36 ALA B O 1
ATOM 2372 N N . ALA B 1 37 ? 3.273 -14.828 -5.957 1 98.75 37 ALA B N 1
ATOM 2373 C CA . ALA B 1 37 ? 1.86 -14.797 -6.324 1 98.75 37 ALA B CA 1
ATOM 2374 C C . ALA B 1 37 ? 1.09 -15.922 -5.641 1 98.75 37 ALA B C 1
ATOM 2376 O O . ALA B 1 37 ? 0.102 -15.672 -4.945 1 98.75 37 ALA B O 1
ATOM 2377 N N . PRO B 1 38 ? 1.522 -17.219 -5.773 1 98.75 38 PRO B N 1
ATOM 2378 C CA . PRO B 1 38 ? 0.78 -18.266 -5.074 1 98.75 38 PRO B CA 1
ATOM 2379 C C . PRO B 1 38 ? 0.731 -18.047 -3.562 1 98.75 38 PRO B C 1
ATOM 2381 O O . PRO B 1 38 ? -0.324 -18.219 -2.947 1 98.75 38 PRO B O 1
ATOM 2384 N N . ALA B 1 39 ? 1.847 -17.688 -2.965 1 98.88 39 ALA B N 1
ATOM 2385 C CA . ALA B 1 39 ? 1.884 -17.453 -1.526 1 98.88 39 ALA B CA 1
ATOM 2386 C C . ALA B 1 39 ? 0.918 -16.328 -1.135 1 98.88 39 ALA B C 1
ATOM 2388 O O . ALA B 1 39 ? 0.217 -16.438 -0.126 1 98.88 39 ALA B O 1
ATOM 2389 N N . SER B 1 40 ? 0.89 -15.273 -1.928 1 98.94 40 SER B N 1
ATOM 2390 C CA . SER B 1 40 ? -0.025 -14.164 -1.682 1 98.94 40 SER B CA 1
ATOM 2391 C C . SER B 1 40 ? -1.479 -14.625 -1.732 1 98.94 40 SER B C 1
ATOM 2393 O O . SER B 1 40 ? -2.279 -14.266 -0.867 1 98.94 40 SER B O 1
ATOM 2395 N N . ALA B 1 41 ? -1.792 -15.383 -2.721 1 98.94 41 ALA B N 1
ATOM 2396 C CA . ALA B 1 41 ? -3.156 -15.875 -2.871 1 98.94 41 ALA B CA 1
ATOM 2397 C C . ALA B 1 41 ? -3.551 -16.766 -1.694 1 98.94 41 ALA B C 1
ATOM 2399 O O . ALA B 1 41 ? -4.691 -16.719 -1.231 1 98.94 41 ALA B O 1
ATOM 2400 N N . LEU B 1 42 ? -2.596 -17.594 -1.246 1 98.94 42 LEU B N 1
ATOM 2401 C CA . LEU B 1 42 ? -2.877 -18.469 -0.109 1 98.94 42 LEU B CA 1
ATOM 2402 C C . LEU B 1 42 ? -3.125 -17.641 1.153 1 98.94 42 LEU B C 1
ATOM 2404 O O . LEU B 1 42 ? -3.994 -17.984 1.959 1 98.94 42 LEU B O 1
ATOM 2408 N N . LEU B 1 43 ? -2.398 -16.609 1.329 1 99 43 LEU B N 1
ATOM 2409 C CA . LEU B 1 43 ? -2.609 -15.703 2.457 1 99 43 LEU B CA 1
ATOM 2410 C C . LEU B 1 43 ? -3.967 -15.016 2.355 1 99 43 LEU B C 1
ATOM 2412 O O . LEU B 1 43 ? -4.664 -14.852 3.361 1 99 43 LEU B O 1
ATOM 2416 N N . VAL B 1 44 ? -4.344 -14.602 1.193 1 98.94 44 VAL B N 1
ATOM 2417 C CA . VAL B 1 44 ? -5.652 -13.984 0.99 1 98.94 44 VAL B CA 1
ATOM 2418 C C . VAL B 1 44 ? -6.754 -14.984 1.348 1 98.94 44 VAL B C 1
ATOM 2420 O O . VAL B 1 44 ? -7.746 -14.625 1.98 1 98.94 44 VAL B O 1
ATOM 2423 N N . ARG B 1 45 ? -6.566 -16.219 0.909 1 98.94 45 ARG B N 1
ATOM 2424 C CA . ARG B 1 45 ? -7.5 -17.266 1.311 1 98.94 45 ARG B CA 1
ATOM 2425 C C . ARG B 1 45 ? -7.68 -17.281 2.824 1 98.94 45 ARG B C 1
ATOM 2427 O O . ARG B 1 45 ? -8.805 -17.391 3.32 1 98.94 45 ARG B O 1
ATOM 2434 N N . ALA B 1 46 ? -6.59 -17.266 3.531 1 98.94 46 ALA B N 1
ATOM 2435 C CA . ALA B 1 46 ? -6.641 -17.281 4.992 1 98.94 46 ALA B CA 1
ATOM 2436 C C . ALA B 1 46 ? -7.383 -16.062 5.523 1 98.94 46 ALA B C 1
ATOM 2438 O O . ALA B 1 46 ? -8.18 -16.172 6.457 1 98.94 46 ALA B O 1
ATOM 2439 N N . LEU B 1 47 ? -7.129 -14.906 4.977 1 98.94 47 LEU B N 1
ATOM 2440 C CA . LEU B 1 47 ? -7.816 -13.688 5.391 1 98.94 47 LEU B CA 1
ATOM 2441 C C . LEU B 1 47 ? -9.32 -13.812 5.16 1 98.94 47 LEU B C 1
ATOM 2443 O O . LEU B 1 47 ? -10.117 -13.445 6.027 1 98.94 47 LEU B O 1
ATOM 2447 N N . GLU B 1 48 ? -9.703 -14.297 3.992 1 98.81 48 GLU B N 1
ATOM 2448 C CA . GLU B 1 48 ? -11.117 -14.445 3.656 1 98.81 48 GLU B CA 1
ATOM 2449 C C . GLU B 1 48 ? -11.812 -15.414 4.605 1 98.81 48 GLU B C 1
ATOM 2451 O O . GLU B 1 48 ? -12.977 -15.227 4.953 1 98.81 48 GLU B O 1
ATOM 2456 N N . HIS B 1 49 ? -11.102 -16.406 5.027 1 98.38 49 HIS B N 1
ATOM 2457 C CA . HIS B 1 49 ? -11.688 -17.453 5.863 1 98.38 49 HIS B CA 1
ATOM 2458 C C . HIS B 1 49 ? -11.68 -17.047 7.332 1 98.38 49 HIS B C 1
ATOM 2460 O O . HIS B 1 49 ? -12.359 -17.672 8.156 1 98.38 49 HIS B O 1
ATOM 2466 N N . CYS B 1 50 ? -10.953 -16.047 7.691 1 98.62 50 CYS B N 1
ATOM 2467 C CA . CYS B 1 50 ? -10.836 -15.609 9.078 1 98.62 50 CYS B CA 1
ATOM 2468 C C . CYS B 1 50 ? -12.133 -14.977 9.57 1 98.62 50 CYS B C 1
ATOM 2470 O O . CYS B 1 50 ? -12.445 -13.844 9.203 1 98.62 50 CYS B O 1
ATOM 2472 N N . GLU B 1 51 ? -12.891 -15.648 10.344 1 98.06 51 GLU B N 1
ATOM 2473 C CA . GLU B 1 51 ? -14.156 -15.156 10.883 1 98.06 51 GLU B CA 1
ATOM 2474 C C . GLU B 1 51 ? -14.945 -14.383 9.828 1 98.06 51 GLU B C 1
ATOM 2476 O O . GLU B 1 51 ? -15.258 -13.203 10.016 1 98.06 51 GLU B O 1
ATOM 2481 N N . PRO B 1 52 ? -15.336 -15.047 8.812 1 97.19 52 PRO B N 1
ATOM 2482 C CA . PRO B 1 52 ? -15.977 -14.375 7.684 1 97.19 52 PRO B CA 1
ATOM 2483 C C . PRO B 1 52 ? -17.297 -13.711 8.055 1 97.19 52 PRO B C 1
ATOM 2485 O O . PRO B 1 52 ? -18.031 -14.227 8.906 1 97.19 52 PRO B O 1
ATOM 2488 N N . ARG B 1 53 ? -17.531 -12.547 7.445 1 96.5 53 ARG B N 1
ATOM 2489 C CA . ARG B 1 53 ? -18.781 -11.797 7.523 1 96.5 53 ARG B CA 1
ATOM 2490 C C . ARG B 1 53 ? -19.344 -11.531 6.133 1 96.5 53 ARG B C 1
ATOM 2492 O O . ARG B 1 53 ? -18.703 -10.859 5.316 1 96.5 53 ARG B O 1
ATOM 2499 N N . ALA B 1 54 ? -20.531 -11.93 5.852 1 95.5 54 ALA B N 1
ATOM 2500 C CA . ALA B 1 54 ? -21.109 -11.945 4.508 1 95.5 54 ALA B CA 1
ATOM 2501 C C . ALA B 1 54 ? -21.266 -10.523 3.963 1 95.5 54 ALA B C 1
ATOM 2503 O O . ALA B 1 54 ? -21.219 -10.312 2.75 1 95.5 54 ALA B O 1
ATOM 2504 N N . GLU B 1 55 ? -21.406 -9.547 4.812 1 97.44 55 GLU B N 1
ATOM 2505 C CA . GLU B 1 55 ? -21.688 -8.188 4.367 1 97.44 55 GLU B CA 1
ATOM 2506 C C . GLU B 1 55 ? -20.422 -7.363 4.246 1 97.44 55 GLU B C 1
ATOM 2508 O O . GLU B 1 55 ? -20.469 -6.152 4.012 1 97.44 55 GLU B O 1
ATOM 2513 N N . THR B 1 56 ? -19.281 -8.016 4.418 1 98.56 56 THR B N 1
ATOM 2514 C CA . THR B 1 56 ? -18 -7.328 4.34 1 98.56 56 THR B CA 1
ATOM 2515 C C . THR B 1 56 ? -17.125 -7.922 3.234 1 98.56 56 THR B C 1
ATOM 2517 O O . THR B 1 56 ? -17.391 -9.031 2.758 1 98.56 56 THR B O 1
ATOM 2520 N N . ARG B 1 57 ? -16.234 -7.195 2.787 1 98.69 57 ARG B N 1
ATOM 2521 C CA . ARG B 1 57 ? -15.203 -7.73 1.896 1 98.69 57 ARG B CA 1
ATOM 2522 C C . ARG B 1 57 ? -13.875 -7.008 2.09 1 98.69 57 ARG B C 1
ATOM 2524 O O . ARG B 1 57 ? -13.844 -5.906 2.643 1 98.69 57 ARG B O 1
ATOM 2531 N N . LEU B 1 58 ? -12.797 -7.652 1.678 1 98.88 58 LEU B N 1
ATOM 2532 C CA . LEU B 1 58 ? -11.461 -7.062 1.735 1 98.88 58 LEU B CA 1
ATOM 2533 C C . LEU B 1 58 ? -11.352 -5.883 0.78 1 98.88 58 LEU B C 1
ATOM 2535 O O . LEU B 1 58 ? -11.727 -5.984 -0.389 1 98.88 58 LEU B O 1
ATOM 2539 N N . ALA B 1 59 ? -10.836 -4.727 1.274 1 98.88 59 ALA B N 1
ATOM 2540 C CA . ALA B 1 59 ? -10.609 -3.52 0.486 1 98.88 59 ALA B CA 1
ATOM 2541 C C . ALA B 1 59 ? -9.125 -3.365 0.135 1 98.88 59 ALA B C 1
ATOM 2543 O O . ALA B 1 59 ? -8.789 -2.789 -0.899 1 98.88 59 ALA B O 1
ATOM 2544 N N . ARG B 1 60 ? -8.297 -3.828 0.997 1 98.94 60 ARG B N 1
ATOM 2545 C CA . ARG B 1 60 ? -6.848 -3.752 0.841 1 98.94 60 ARG B CA 1
ATOM 2546 C C . ARG B 1 60 ? -6.164 -4.969 1.453 1 98.94 60 ARG B C 1
ATOM 2548 O O . ARG B 1 60 ? -6.535 -5.414 2.541 1 98.94 60 ARG B O 1
ATOM 2555 N N . VAL B 1 61 ? -5.191 -5.457 0.758 1 98.94 61 VAL B N 1
ATOM 2556 C CA . VAL B 1 61 ? -4.297 -6.473 1.306 1 98.94 61 VAL B CA 1
ATOM 2557 C C . VAL B 1 61 ? -2.846 -6.035 1.124 1 98.94 61 VAL B C 1
ATOM 2559 O O . VAL B 1 61 ? -2.434 -5.672 0.02 1 98.94 61 VAL B O 1
ATOM 2562 N N . ALA B 1 62 ? -2.129 -5.961 2.213 1 98.94 62 ALA B N 1
ATOM 2563 C CA . ALA B 1 62 ? -0.684 -5.75 2.195 1 98.94 62 ALA B CA 1
ATOM 2564 C C . ALA B 1 62 ? 0.065 -7.027 2.561 1 98.94 62 ALA B C 1
ATOM 2566 O O . ALA B 1 62 ? -0.229 -7.656 3.578 1 98.94 62 ALA B O 1
ATOM 2567 N N . ILE B 1 63 ? 0.975 -7.395 1.741 1 98.88 63 ILE B N 1
ATOM 2568 C CA . ILE B 1 63 ? 1.786 -8.586 1.969 1 98.88 63 ILE B CA 1
ATOM 2569 C C . ILE B 1 63 ? 3.25 -8.188 2.135 1 98.88 63 ILE B C 1
ATOM 2571 O O . ILE B 1 63 ? 3.789 -7.426 1.33 1 98.88 63 ILE B O 1
ATOM 2575 N N . ASP B 1 64 ? 3.859 -8.641 3.197 1 98.88 64 ASP B N 1
ATOM 2576 C CA . ASP B 1 64 ? 5.297 -8.523 3.434 1 98.88 64 ASP B CA 1
ATOM 2577 C C . ASP B 1 64 ? 5.984 -9.875 3.275 1 98.88 64 ASP B C 1
ATOM 2579 O O . ASP B 1 64 ? 5.609 -10.852 3.93 1 98.88 64 ASP B O 1
ATOM 2583 N N . LEU B 1 65 ? 6.934 -9.898 2.373 1 98.25 65 LEU B N 1
ATOM 2584 C CA . LEU B 1 65 ? 7.758 -11.086 2.186 1 98.25 65 LEU B CA 1
ATOM 2585 C C . LEU B 1 65 ? 8.969 -11.055 3.109 1 98.25 65 LEU B C 1
ATOM 2587 O O . LEU B 1 65 ? 9.961 -10.383 2.822 1 98.25 65 LEU B O 1
ATOM 2591 N N . MET B 1 66 ? 8.922 -11.852 4.195 1 97.31 66 MET B N 1
ATOM 2592 C CA . MET B 1 66 ? 9.891 -11.805 5.285 1 97.31 66 MET B CA 1
ATOM 2593 C C . MET B 1 66 ? 11.18 -12.523 4.895 1 97.31 66 MET B C 1
ATOM 2595 O O . MET B 1 66 ? 12.164 -12.5 5.645 1 97.31 66 MET B O 1
ATOM 2599 N N . GLY B 1 67 ? 11.266 -13.133 3.824 1 92.44 67 GLY B N 1
ATOM 2600 C CA . GLY B 1 67 ? 12.32 -13.906 3.195 1 92.44 67 GLY B CA 1
ATOM 2601 C C . GLY B 1 67 ? 11.828 -14.789 2.068 1 92.44 67 GLY B C 1
ATOM 2602 O O . GLY B 1 67 ? 10.656 -14.734 1.697 1 92.44 67 GLY B O 1
ATOM 2603 N N . GLY B 1 68 ? 12.742 -15.547 1.527 1 94.44 68 GLY B N 1
ATOM 2604 C CA . GLY B 1 68 ? 12.297 -16.516 0.534 1 94.44 68 GLY B CA 1
ATOM 2605 C C . GLY B 1 68 ? 11.32 -17.547 1.089 1 94.44 68 GLY B C 1
ATOM 2606 O O . GLY B 1 68 ? 11.617 -18.219 2.08 1 94.44 68 GLY B O 1
ATOM 2607 N N . VAL B 1 69 ? 10.125 -17.641 0.51 1 97.44 69 VAL B N 1
ATOM 2608 C CA . VAL B 1 69 ? 9.195 -18.703 0.862 1 97.44 69 VAL B CA 1
ATOM 2609 C C . VAL B 1 69 ? 9.648 -20.016 0.235 1 97.44 69 VAL B C 1
ATOM 2611 O O . VAL B 1 69 ? 9.734 -20.125 -0.99 1 97.44 69 VAL B O 1
ATOM 2614 N N . PRO B 1 70 ? 9.922 -21 1.03 1 97.38 70 PRO B N 1
ATOM 2615 C CA . PRO B 1 70 ? 10.453 -22.234 0.46 1 97.38 70 PRO B CA 1
ATOM 2616 C C . PRO B 1 70 ? 9.453 -22.953 -0.435 1 97.38 70 PRO B C 1
ATOM 2618 O O . PRO B 1 70 ? 8.25 -22.953 -0.15 1 97.38 70 PRO B O 1
ATOM 2621 N N . SER B 1 71 ? 9.93 -23.578 -1.494 1 97.25 71 SER B N 1
ATOM 2622 C CA . SER B 1 71 ? 9.078 -24.328 -2.418 1 97.25 71 SER B CA 1
ATOM 2623 C C . SER B 1 71 ? 8.891 -25.766 -1.96 1 97.25 71 SER B C 1
ATOM 2625 O O . SER B 1 71 ? 8.078 -26.5 -2.523 1 97.25 71 SER B O 1
ATOM 2627 N N . GLU B 1 72 ? 9.625 -26.156 -0.964 1 95.56 72 GLU B N 1
ATOM 2628 C CA . GLU B 1 72 ? 9.547 -27.516 -0.408 1 95.56 72 GLU B CA 1
ATOM 2629 C C . GLU B 1 72 ? 9.336 -27.469 1.104 1 95.56 72 GLU B C 1
ATOM 2631 O O . GLU B 1 72 ? 9.633 -26.469 1.75 1 95.56 72 GLU B O 1
ATOM 2636 N N . GLY B 1 73 ? 8.789 -28.594 1.585 1 95.75 73 GLY B N 1
ATOM 2637 C CA . GLY B 1 73 ? 8.57 -28.688 3.02 1 95.75 73 GLY B CA 1
ATOM 2638 C C . GLY B 1 73 ? 7.195 -28.203 3.447 1 95.75 73 GLY B C 1
ATOM 2639 O O . GLY B 1 73 ? 6.391 -27.797 2.611 1 95.75 73 GLY B O 1
ATOM 2640 N N . ASP B 1 74 ? 6.965 -28.297 4.719 1 96.88 74 ASP B N 1
ATOM 2641 C CA . ASP B 1 74 ? 5.664 -27.938 5.273 1 96.88 74 ASP B CA 1
ATOM 2642 C C . ASP B 1 74 ? 5.5 -26.422 5.336 1 96.88 74 ASP B C 1
ATOM 2644 O O . ASP B 1 74 ? 6.445 -25.703 5.668 1 96.88 74 ASP B O 1
ATOM 2648 N N . LEU B 1 75 ? 4.328 -25.984 5.047 1 98.62 75 LEU B N 1
ATOM 2649 C CA . LEU B 1 75 ? 3.891 -24.609 5.219 1 98.62 75 LEU B CA 1
ATOM 2650 C C . LEU B 1 75 ? 2.678 -24.531 6.141 1 98.62 75 LEU B C 1
ATOM 2652 O O . LEU B 1 75 ? 1.794 -25.391 6.082 1 98.62 75 LEU B O 1
ATOM 2656 N N . TRP B 1 76 ? 2.664 -23.594 6.934 1 98.88 76 TRP B N 1
ATOM 2657 C CA . TRP B 1 76 ? 1.486 -23.344 7.758 1 98.88 76 TRP B CA 1
ATOM 2658 C C . TRP B 1 76 ? 0.964 -21.922 7.539 1 98.88 76 TRP B C 1
ATOM 2660 O O . TRP B 1 76 ? 1.746 -20.984 7.398 1 98.88 76 TRP B O 1
ATOM 2670 N N . VAL B 1 77 ? -0.349 -21.781 7.508 1 98.94 77 VAL B N 1
ATOM 2671 C CA . VAL B 1 77 ? -0.98 -20.484 7.379 1 98.94 77 VAL B CA 1
ATOM 2672 C C . VAL B 1 77 ? -2.035 -20.297 8.469 1 98.94 77 VAL B C 1
ATOM 2674 O O . VAL B 1 77 ? -2.854 -21.203 8.695 1 98.94 77 VAL B O 1
ATOM 2677 N N . ARG B 1 78 ? -1.979 -19.234 9.117 1 98.81 78 ARG B N 1
ATOM 2678 C CA . ARG B 1 78 ? -2.961 -18.891 10.148 1 98.81 78 ARG B CA 1
ATOM 2679 C C . ARG B 1 78 ? -3.393 -17.438 10.031 1 98.81 78 ARG B C 1
ATOM 2681 O O . ARG B 1 78 ? -2.666 -16.609 9.477 1 98.81 78 ARG B O 1
ATOM 2688 N N . ALA B 1 79 ? -4.566 -17.125 10.5 1 98.81 79 ALA B N 1
ATOM 2689 C CA . ALA B 1 79 ? -5.121 -15.773 10.422 1 98.81 79 ALA B CA 1
ATOM 2690 C C . ALA B 1 79 ? -5.836 -15.398 11.719 1 98.81 79 ALA B C 1
ATOM 2692 O O . ALA B 1 79 ? -6.25 -16.281 12.477 1 98.81 79 ALA B O 1
ATOM 2693 N N . GLU B 1 80 ? -5.918 -14.172 11.969 1 98.81 80 GLU B N 1
ATOM 2694 C CA . GLU B 1 80 ? -6.605 -13.664 13.148 1 98.81 80 GLU B CA 1
ATOM 2695 C C . GLU B 1 80 ? -7.188 -12.273 12.891 1 98.81 80 GLU B C 1
ATOM 2697 O O . GLU B 1 80 ? -6.711 -11.555 12.008 1 98.81 80 GLU B O 1
ATOM 2702 N N . VAL B 1 81 ? -8.195 -11.945 13.633 1 98.75 81 VAL B N 1
ATOM 2703 C CA . VAL B 1 81 ? -8.68 -10.562 13.648 1 98.75 81 VAL B CA 1
ATOM 2704 C C . VAL B 1 81 ? -7.758 -9.703 14.516 1 98.75 81 VAL B C 1
ATOM 2706 O O . VAL B 1 81 ? -7.566 -9.992 15.703 1 98.75 81 VAL B O 1
ATOM 2709 N N . GLN B 1 82 ? -7.168 -8.703 13.938 1 98.12 82 GLN B N 1
ATOM 2710 C CA . GLN B 1 82 ? -6.227 -7.852 14.656 1 98.12 82 GLN B CA 1
ATOM 2711 C C . GLN B 1 82 ? -6.934 -6.648 15.273 1 98.12 82 GLN B C 1
ATOM 2713 O O . GLN B 1 82 ? -6.496 -6.129 16.297 1 98.12 82 GLN B O 1
ATOM 2718 N N . ARG B 1 83 ? -7.945 -6.141 14.633 1 97.62 83 ARG B N 1
ATOM 2719 C CA . ARG B 1 83 ? -8.773 -5.031 15.094 1 97.62 83 ARG B CA 1
ATOM 2720 C C . ARG B 1 83 ? -10.234 -5.242 14.703 1 97.62 83 ARG B C 1
ATOM 2722 O O . ARG B 1 83 ? -10.625 -4.965 13.562 1 97.62 83 ARG B O 1
ATOM 2729 N N . PRO B 1 84 ? -11 -5.641 15.648 1 97.12 84 PRO B N 1
ATOM 2730 C CA . PRO B 1 84 ? -12.414 -5.824 15.32 1 97.12 84 PRO B CA 1
ATOM 2731 C C . PRO B 1 84 ? -13.148 -4.5 15.109 1 97.12 84 PRO B C 1
ATOM 2733 O O . PRO B 1 84 ? -12.734 -3.469 15.648 1 97.12 84 PRO B O 1
ATOM 2736 N N . GLY B 1 85 ? -14.109 -4.453 14.32 1 96.44 85 GLY B N 1
ATOM 2737 C CA . GLY B 1 85 ? -14.977 -3.299 14.117 1 96.44 85 GLY B CA 1
ATOM 2738 C C . GLY B 1 85 ? -16.172 -3.598 13.242 1 96.44 85 GLY B C 1
ATOM 2739 O O . GLY B 1 85 ? -16.141 -4.508 12.414 1 96.44 85 GLY B O 1
ATOM 2740 N N . LYS B 1 86 ? -17.203 -2.797 13.43 1 95.62 86 LYS B N 1
ATOM 2741 C CA . LYS B 1 86 ? -18.453 -3 12.695 1 95.62 86 LYS B CA 1
ATOM 2742 C C . LYS B 1 86 ? -18.312 -2.566 11.242 1 95.62 86 LYS B C 1
ATOM 2744 O O . LYS B 1 86 ? -18.609 -3.338 10.328 1 95.62 86 LYS B O 1
ATOM 2749 N N . GLN B 1 87 ? -17.781 -1.333 10.977 1 96.75 87 GLN B N 1
ATOM 2750 C CA . GLN B 1 87 ? -17.672 -0.79 9.625 1 96.75 87 GLN B CA 1
ATOM 2751 C C . GLN B 1 87 ? -16.375 -1.227 8.961 1 96.75 87 GLN B C 1
ATOM 2753 O O . GLN B 1 87 ? -16.344 -1.452 7.75 1 96.75 87 GLN B O 1
ATOM 2758 N N . ILE B 1 88 ? -15.344 -1.217 9.797 1 97.75 88 ILE B N 1
ATOM 2759 C CA . ILE B 1 88 ? -14.039 -1.631 9.305 1 97.75 88 ILE B CA 1
ATOM 2760 C C . ILE B 1 88 ? -13.383 -2.574 10.305 1 97.75 88 ILE B C 1
ATOM 2762 O O . ILE B 1 88 ? -13.547 -2.414 11.516 1 97.75 88 ILE B O 1
ATOM 2766 N N . GLU B 1 89 ? -12.672 -3.529 9.844 1 98.25 89 GLU B N 1
ATOM 2767 C CA . GLU B 1 89 ? -11.859 -4.402 10.688 1 98.25 89 GLU B CA 1
ATOM 2768 C C . GLU B 1 89 ? -10.539 -4.746 10.008 1 98.25 89 GLU B C 1
ATOM 2770 O O . GLU B 1 89 ? -10.422 -4.66 8.781 1 98.25 89 GLU B O 1
ATOM 2775 N N . LEU B 1 90 ? -9.562 -4.953 10.797 1 98.75 90 LEU B N 1
ATOM 2776 C CA . LEU B 1 90 ? -8.258 -5.383 10.312 1 98.75 90 LEU B CA 1
ATOM 2777 C C . LEU B 1 90 ? -8.023 -6.859 10.625 1 98.75 90 LEU B C 1
ATOM 2779 O O . LEU B 1 90 ? -8.156 -7.285 11.773 1 98.75 90 LEU B O 1
ATOM 2783 N N . VAL B 1 91 ? -7.77 -7.633 9.57 1 98.88 91 VAL B N 1
ATOM 2784 C CA . VAL B 1 91 ? -7.434 -9.047 9.719 1 98.88 91 VAL B CA 1
ATOM 2785 C C . VAL B 1 91 ? -5.988 -9.273 9.289 1 98.88 91 VAL B C 1
ATOM 2787 O O . VAL B 1 91 ? -5.48 -8.586 8.398 1 98.88 91 VAL B O 1
ATOM 2790 N N . GLY B 1 92 ? -5.324 -10.188 9.953 1 98.88 92 GLY B N 1
ATOM 2791 C CA . GLY B 1 92 ? -3.947 -10.539 9.648 1 98.88 92 GLY B CA 1
ATOM 2792 C C . GLY B 1 92 ? -3.752 -12.023 9.398 1 98.88 92 GLY B C 1
ATOM 2793 O O . GLY B 1 92 ? -4.535 -12.844 9.875 1 98.88 92 GLY B O 1
ATOM 2794 N N . ALA B 1 93 ? -2.785 -12.352 8.594 1 98.94 93 ALA B N 1
ATOM 2795 C CA . ALA B 1 93 ? -2.398 -13.742 8.336 1 98.94 93 ALA B CA 1
ATOM 2796 C C . ALA B 1 93 ? -0.88 -13.883 8.289 1 98.94 93 ALA B C 1
ATOM 2798 O O . ALA B 1 93 ? -0.166 -12.914 8.023 1 98.94 93 ALA B O 1
ATOM 2799 N N . GLU B 1 94 ? -0.445 -15.062 8.609 1 98.81 94 GLU B N 1
ATOM 2800 C CA . GLU B 1 94 ? 0.975 -15.398 8.547 1 98.81 94 GLU B CA 1
ATOM 2801 C C . GLU B 1 94 ? 1.193 -16.766 7.902 1 98.81 94 GLU B C 1
ATOM 2803 O O . GLU B 1 94 ? 0.393 -17.672 8.094 1 98.81 94 GLU B O 1
ATOM 2808 N N . MET B 1 95 ? 2.176 -16.797 7.121 1 98.94 95 MET B N 1
ATOM 2809 C CA . MET B 1 95 ? 2.68 -18.047 6.582 1 98.94 95 MET B CA 1
ATOM 2810 C C . MET B 1 95 ? 3.98 -18.453 7.27 1 98.94 95 MET B C 1
ATOM 2812 O O . MET B 1 95 ? 4.902 -17.641 7.383 1 98.94 95 MET B O 1
ATOM 2816 N N . LEU B 1 96 ?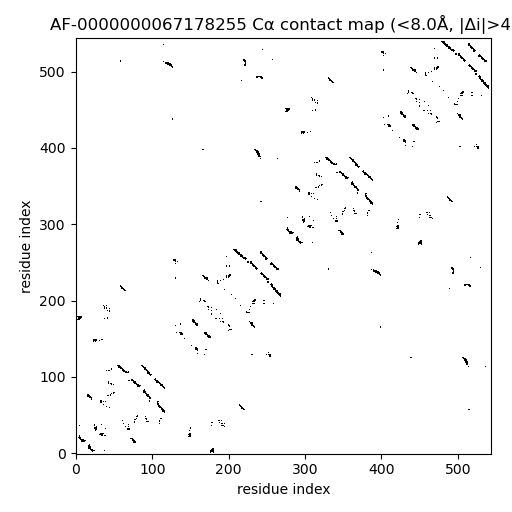 4.016 -19.641 7.762 1 98.81 96 LEU B N 1
ATOM 2817 C CA . LEU B 1 96 ? 5.207 -20.188 8.406 1 98.81 96 LEU B CA 1
ATOM 2818 C C . LEU B 1 96 ? 5.824 -21.297 7.555 1 98.81 96 LEU B C 1
ATOM 2820 O O . LEU B 1 96 ? 5.117 -21.984 6.812 1 98.81 96 LEU B O 1
ATOM 2824 N N . ALA B 1 97 ? 7.055 -21.422 7.613 1 98.5 97 ALA B N 1
ATOM 2825 C CA . ALA B 1 97 ? 7.812 -22.531 7.039 1 98.5 97 ALA B CA 1
ATOM 2826 C C . ALA B 1 97 ? 8.953 -22.953 7.957 1 98.5 97 ALA B C 1
ATOM 2828 O O . ALA B 1 97 ? 9.344 -22.203 8.852 1 98.5 97 ALA B O 1
ATOM 2829 N N . THR B 1 98 ? 9.445 -24.156 7.742 1 94.5 98 THR B N 1
ATOM 2830 C CA . THR B 1 98 ? 10.57 -24.625 8.547 1 94.5 98 THR B CA 1
ATOM 2831 C C . THR B 1 98 ? 11.828 -23.812 8.25 1 94.5 98 THR B C 1
ATOM 2833 O O . THR B 1 98 ? 12.195 -23.656 7.086 1 94.5 98 THR B O 1
ATOM 2836 N N . GLY B 1 99 ? 12.406 -23.312 9.312 1 90.5 99 GLY B N 1
ATOM 2837 C CA . GLY B 1 99 ? 13.633 -22.547 9.164 1 90.5 99 GLY B CA 1
ATOM 2838 C C . GLY B 1 99 ? 14.875 -23.422 9.141 1 90.5 99 GLY B C 1
ATOM 2839 O O . GLY B 1 99 ? 14.789 -24.641 9.219 1 90.5 99 GLY B O 1
ATOM 2840 N N . PRO B 1 100 ? 16 -22.766 8.945 1 87.06 100 PRO B N 1
ATOM 2841 C CA . PRO B 1 100 ? 17.266 -23.5 8.914 1 87.06 100 PRO B CA 1
ATOM 2842 C C . PRO B 1 100 ? 17.531 -24.266 10.203 1 87.06 100 PRO B C 1
ATOM 2844 O O . PRO B 1 100 ? 18.234 -25.281 10.188 1 87.06 100 PRO B O 1
ATOM 2847 N N . ASP B 1 101 ? 16.984 -23.828 11.258 1 91.56 101 ASP B N 1
ATOM 2848 C CA . ASP B 1 101 ? 17.188 -24.484 12.547 1 91.56 101 ASP B CA 1
ATOM 2849 C C . ASP B 1 101 ? 16.141 -25.562 12.789 1 91.56 101 ASP B C 1
ATOM 2851 O O . ASP B 1 101 ? 16.094 -26.156 13.867 1 91.56 101 ASP B O 1
ATOM 2855 N N . GLY B 1 102 ? 15.312 -25.719 11.852 1 91.25 102 GLY B N 1
ATOM 2856 C CA . GLY B 1 102 ? 14.297 -26.766 11.953 1 91.25 102 GLY B CA 1
ATOM 2857 C C . GLY B 1 102 ? 13.016 -26.281 12.602 1 91.25 102 GLY B C 1
ATOM 2858 O O . GLY B 1 102 ? 12.039 -27.031 12.68 1 91.25 102 GLY B O 1
ATOM 2859 N N . GLU B 1 103 ? 13.047 -25.094 13.07 1 95.12 103 GLU B N 1
ATOM 2860 C CA . GLU B 1 103 ? 11.859 -24.531 13.719 1 95.12 103 GLU B CA 1
ATOM 2861 C C . GLU B 1 103 ? 11.039 -23.703 12.742 1 95.12 103 GLU B C 1
ATOM 2863 O O . GLU B 1 103 ? 11.594 -23.047 11.859 1 95.12 103 GLU B O 1
ATOM 2868 N N . PRO B 1 104 ? 9.734 -23.734 12.93 1 96.56 104 PRO B N 1
ATOM 2869 C CA . PRO B 1 104 ? 8.906 -22.891 12.07 1 96.56 104 PRO B CA 1
ATOM 2870 C C . PRO B 1 104 ? 9.188 -21.406 12.258 1 96.56 104 PRO B C 1
ATOM 2872 O O . PRO B 1 104 ? 9.43 -20.953 13.383 1 96.56 104 PRO B O 1
ATOM 2875 N N . ARG B 1 105 ? 9.203 -20.719 11.203 1 96.94 105 ARG B N 1
ATOM 2876 C CA . ARG B 1 105 ? 9.367 -19.266 11.234 1 96.94 105 ARG B CA 1
ATOM 2877 C C . ARG B 1 105 ? 8.445 -18.578 10.234 1 96.94 105 ARG B C 1
ATOM 2879 O O . ARG B 1 105 ? 8.031 -19.188 9.242 1 96.94 105 ARG B O 1
ATOM 2886 N N . THR B 1 106 ? 8.18 -17.328 10.5 1 98 106 THR B N 1
ATOM 2887 C CA . THR B 1 106 ? 7.348 -16.547 9.578 1 98 106 THR B CA 1
ATOM 2888 C C . THR B 1 106 ? 8.117 -16.234 8.297 1 98 106 THR B C 1
ATOM 2890 O O . THR B 1 106 ? 9.227 -15.703 8.352 1 98 106 THR B O 1
ATOM 2893 N N . VAL B 1 107 ? 7.496 -16.531 7.152 1 98.31 107 VAL B N 1
ATOM 2894 C CA . VAL B 1 107 ? 8.164 -16.281 5.879 1 98.31 107 VAL B CA 1
ATOM 2895 C C . VAL B 1 107 ? 7.363 -15.266 5.062 1 98.31 107 VAL B C 1
ATOM 2897 O O . VAL B 1 107 ? 7.879 -14.688 4.102 1 98.31 107 VAL B O 1
ATOM 2900 N N . ALA B 1 108 ? 6.125 -15.023 5.418 1 98.75 108 ALA B N 1
ATOM 2901 C CA . ALA B 1 108 ? 5.289 -13.984 4.828 1 98.75 108 ALA B CA 1
ATOM 2902 C C . ALA B 1 108 ? 4.156 -13.586 5.773 1 98.75 108 ALA B C 1
ATOM 2904 O O . ALA B 1 108 ? 3.711 -14.398 6.59 1 98.75 108 ALA B O 1
ATOM 2905 N N . ARG B 1 109 ? 3.742 -12.367 5.652 1 98.81 109 ARG B N 1
ATOM 2906 C CA . ARG B 1 109 ? 2.623 -11.844 6.43 1 98.81 109 ARG B CA 1
ATOM 2907 C C . ARG B 1 109 ? 1.68 -11.031 5.547 1 98.81 109 ARG B C 1
ATOM 2909 O O . ARG B 1 109 ? 2.111 -10.414 4.574 1 98.81 109 ARG B O 1
ATOM 2916 N N . ALA B 1 110 ? 0.446 -11.086 5.926 1 98.88 110 ALA B N 1
ATOM 2917 C CA . ALA B 1 110 ? -0.556 -10.266 5.246 1 98.88 110 ALA B CA 1
ATOM 2918 C C . ALA B 1 110 ? -1.432 -9.523 6.254 1 98.88 110 ALA B C 1
ATOM 2920 O O . ALA B 1 110 ? -1.678 -10.016 7.355 1 98.88 110 ALA B O 1
ATOM 2921 N N . SER B 1 111 ? -1.798 -8.375 5.926 1 98.81 111 SER B N 1
ATOM 2922 C CA . SER B 1 111 ? -2.852 -7.633 6.613 1 98.81 111 SER B CA 1
ATOM 2923 C C . SER B 1 111 ? -3.924 -7.16 5.633 1 98.81 111 SER B C 1
ATOM 2925 O O . SER B 1 111 ? -3.613 -6.762 4.512 1 98.81 111 SER B O 1
ATOM 2927 N N . GLY B 1 112 ? -5.148 -7.309 6.023 1 98.81 112 GLY B N 1
ATOM 2928 C CA . GLY B 1 112 ? -6.262 -6.922 5.176 1 98.81 112 GLY B CA 1
ATOM 2929 C C . GLY B 1 112 ? -7.301 -6.082 5.895 1 98.81 112 GLY B C 1
ATOM 2930 O O . GLY B 1 112 ? -7.789 -6.469 6.957 1 98.81 112 GLY B O 1
ATOM 2931 N N . TRP B 1 113 ? -7.598 -4.922 5.367 1 98.88 113 TRP B N 1
ATOM 2932 C CA . TRP B 1 113 ? -8.781 -4.188 5.809 1 98.88 113 TRP B CA 1
ATOM 2933 C C . TRP B 1 113 ? -10.047 -4.781 5.199 1 98.88 113 TRP B C 1
ATOM 2935 O O . TRP B 1 113 ? -10.164 -4.891 3.979 1 98.88 113 TRP B O 1
ATOM 2945 N N . ARG B 1 114 ? -10.867 -5.211 5.992 1 98.81 114 ARG B N 1
ATOM 2946 C CA . ARG B 1 114 ? -12.195 -5.688 5.621 1 98.81 114 ARG B CA 1
ATOM 2947 C C . ARG B 1 114 ? -13.266 -4.664 5.984 1 98.81 114 ARG B C 1
ATOM 2949 O O . ARG B 1 114 ? -13.305 -4.168 7.109 1 98.81 114 ARG B O 1
ATOM 2956 N N . MET B 1 115 ? -14.148 -4.324 5.004 1 98.75 115 MET B N 1
ATOM 2957 C CA . MET B 1 115 ? -15.078 -3.213 5.191 1 98.75 115 MET B CA 1
ATOM 2958 C C . MET B 1 115 ? -16.516 -3.656 4.949 1 98.75 115 MET B C 1
ATOM 2960 O O . MET B 1 115 ? -16.781 -4.492 4.082 1 98.75 115 MET B O 1
ATOM 2964 N N . LEU B 1 116 ? -17.406 -3.074 5.719 1 98.69 116 LEU B N 1
ATOM 2965 C CA . LEU B 1 116 ? -18.844 -3.236 5.496 1 98.69 116 LEU B CA 1
ATOM 2966 C C . LEU B 1 116 ? -19.25 -2.654 4.145 1 98.69 116 LEU B C 1
ATOM 2968 O O . LEU B 1 116 ? -18.844 -1.541 3.797 1 98.69 116 LEU B O 1
ATOM 2972 N N . THR B 1 117 ? -20.016 -3.406 3.404 1 98.69 117 THR B N 1
ATOM 2973 C CA . THR B 1 117 ? -20.422 -2.928 2.09 1 98.69 117 THR B CA 1
ATOM 2974 C C . THR B 1 117 ? -21.734 -2.156 2.184 1 98.69 117 THR B C 1
ATOM 2976 O O . THR B 1 117 ? -22.5 -2.318 3.146 1 98.69 117 THR B O 1
ATOM 2979 N N . LEU B 1 118 ? -21.906 -1.315 1.318 1 97.88 118 LEU B N 1
ATOM 2980 C CA . LEU B 1 118 ? -23.094 -0.486 1.119 1 97.88 118 LEU B CA 1
ATOM 2981 C C . LEU B 1 118 ? -23.312 -0.2 -0.362 1 97.88 118 LEU B C 1
ATOM 2983 O O . LEU B 1 118 ? -22.359 0.043 -1.101 1 97.88 118 LEU B O 1
ATOM 2987 N N . ASP B 1 119 ? -24.609 -0.175 -0.756 1 98.25 119 ASP B N 1
ATOM 2988 C CA . ASP B 1 119 ? -24.891 0.075 -2.168 1 98.25 119 ASP B CA 1
ATOM 2989 C C . ASP B 1 119 ? -24.516 1.502 -2.557 1 98.25 119 ASP B C 1
ATOM 2991 O O . ASP B 1 119 ? -25.094 2.465 -2.049 1 98.25 119 ASP B O 1
ATOM 2995 N N . THR B 1 120 ? -23.547 1.637 -3.424 1 98 120 THR B N 1
ATOM 2996 C CA . THR B 1 120 ? -23.141 2.918 -3.994 1 98 120 THR B CA 1
ATOM 2997 C C . THR B 1 120 ? -23.031 2.82 -5.512 1 98 120 THR B C 1
ATOM 2999 O O . THR B 1 120 ? -22.156 3.445 -6.113 1 98 120 THR B O 1
ATOM 3002 N N . SER B 1 121 ? -23.797 2.041 -6.129 1 97.75 121 SER B N 1
ATOM 3003 C CA . SER B 1 121 ? -23.75 1.828 -7.574 1 97.75 121 SER B CA 1
ATOM 3004 C C . SER B 1 121 ? -23.891 3.143 -8.328 1 97.75 121 SER B C 1
ATOM 3006 O O . SER B 1 121 ? -23.312 3.309 -9.406 1 97.75 121 SER B O 1
ATOM 3008 N N . THR B 1 122 ? -24.562 4.129 -7.75 1 96.56 122 THR B N 1
ATOM 3009 C CA . THR B 1 122 ? -24.812 5.41 -8.406 1 96.56 122 THR B CA 1
ATOM 3010 C C . THR B 1 122 ? -23.562 6.285 -8.383 1 96.56 122 THR B C 1
ATOM 3012 O O . THR B 1 122 ? -23.484 7.281 -9.102 1 96.56 122 THR B O 1
ATOM 3015 N N . LEU B 1 123 ? -22.578 5.898 -7.562 1 96.69 123 LEU B N 1
ATOM 3016 C CA . LEU B 1 123 ? -21.359 6.688 -7.418 1 96.69 123 LEU B CA 1
ATOM 3017 C C . LEU B 1 123 ? -20.203 6.051 -8.18 1 96.69 123 LEU B C 1
ATOM 3019 O O . LEU B 1 123 ? -19.094 6.574 -8.18 1 96.69 123 LEU B O 1
ATOM 3023 N N . GLN B 1 124 ? -20.469 4.898 -8.781 1 97.38 124 GLN B N 1
ATOM 3024 C CA . GLN B 1 124 ? -19.391 4.156 -9.414 1 97.38 124 GLN B CA 1
ATOM 3025 C C . GLN B 1 124 ? -18.609 5.039 -10.391 1 97.38 124 GLN B C 1
ATOM 3027 O O . GLN B 1 124 ? -19.203 5.734 -11.211 1 97.38 124 GLN B O 1
ATOM 3032 N N . HIS B 1 125 ? -17.234 5.016 -10.227 1 96 125 HIS B N 1
ATOM 3033 C CA . HIS B 1 125 ? -16.359 5.883 -11.008 1 96 125 HIS B CA 1
ATOM 3034 C C . HIS B 1 125 ? -14.938 5.328 -11.062 1 96 125 HIS B C 1
ATOM 3036 O O . HIS B 1 125 ? -14.422 4.828 -10.055 1 96 125 HIS B O 1
ATOM 3042 N N . THR B 1 126 ? -14.352 5.359 -12.242 1 96.19 126 THR B N 1
ATOM 3043 C CA . THR B 1 126 ? -12.914 5.18 -12.391 1 96.19 126 THR B CA 1
ATOM 3044 C C . THR B 1 126 ? -12.367 6.062 -13.508 1 96.19 126 THR B C 1
ATOM 3046 O O . THR B 1 126 ? -12.977 6.172 -14.578 1 96.19 126 THR B O 1
ATOM 3049 N N . GLY B 1 127 ? -11.242 6.77 -13.234 1 94.25 127 GLY B N 1
ATOM 3050 C CA . GLY B 1 127 ? -10.602 7.594 -14.25 1 94.25 127 GLY B CA 1
ATOM 3051 C C . GLY B 1 127 ? -9.578 6.836 -15.078 1 94.25 127 GLY B C 1
ATOM 3052 O O . GLY B 1 127 ? -8.883 7.426 -15.906 1 94.25 127 GLY B O 1
ATOM 3053 N N . VAL B 1 128 ? -9.469 5.551 -14.906 1 96.81 128 VAL B N 1
ATOM 3054 C CA . VAL B 1 128 ? -8.445 4.742 -15.555 1 96.81 128 VAL B CA 1
ATOM 3055 C C . VAL B 1 128 ? -8.992 4.176 -16.859 1 96.81 128 VAL B C 1
ATOM 3057 O O . VAL B 1 128 ? -10.07 3.584 -16.891 1 96.81 128 VAL B O 1
ATOM 3060 N N . SER B 1 129 ? -8.273 4.406 -17.938 1 97.06 129 SER B N 1
ATOM 3061 C CA . SER B 1 129 ? -8.664 3.812 -19.203 1 97.06 129 SER B CA 1
ATOM 3062 C C . SER B 1 129 ? -8.602 2.289 -19.156 1 97.06 129 SER B C 1
ATOM 3064 O O . SER B 1 129 ? -7.66 1.721 -18.594 1 97.06 129 SER B O 1
ATOM 3066 N N . PRO B 1 130 ? -9.586 1.635 -19.688 1 97.81 130 PRO B N 1
ATOM 3067 C CA . PRO B 1 130 ? -9.578 0.171 -19.688 1 97.81 130 PRO B CA 1
ATOM 3068 C C . PRO B 1 130 ? -8.367 -0.41 -20.422 1 97.81 130 PRO B C 1
ATOM 3070 O O . PRO B 1 130 ? -7.742 0.279 -21.234 1 97.81 130 PRO B O 1
ATOM 3073 N N . LEU B 1 131 ? -8.008 -1.56 -20.031 1 98.31 131 LEU B N 1
ATOM 3074 C CA . LEU B 1 131 ? -6.988 -2.309 -20.766 1 98.31 131 LEU B CA 1
ATOM 3075 C C . LEU B 1 131 ? -7.508 -2.732 -22.141 1 98.31 131 LEU B C 1
ATOM 3077 O O . LEU B 1 131 ? -8.695 -3.018 -22.297 1 98.31 131 LEU B O 1
ATOM 3081 N N . ARG B 1 132 ? -6.551 -2.824 -23.172 1 98.06 132 ARG B N 1
ATOM 3082 C CA . ARG B 1 132 ? -6.945 -3.338 -24.484 1 98.06 132 ARG B CA 1
ATOM 3083 C C . ARG B 1 132 ? -7.504 -4.75 -24.375 1 98.06 132 ARG B C 1
ATOM 3085 O O . ARG B 1 132 ? -7.105 -5.512 -23.484 1 98.06 132 ARG B O 1
ATOM 3092 N N . PRO B 1 133 ? -8.469 -5.094 -25.172 1 98.19 133 PRO B N 1
ATOM 3093 C CA . PRO B 1 133 ? -9.164 -6.379 -25.047 1 98.19 133 PRO B CA 1
ATOM 3094 C C . PRO B 1 133 ? -8.234 -7.574 -25.234 1 98.19 133 PRO B C 1
ATOM 3096 O O . PRO B 1 133 ? -7.184 -7.445 -25.875 1 98.19 133 PRO B O 1
ATOM 3099 N N . LEU B 1 134 ? -8.641 -8.664 -24.719 1 97.94 134 LEU B N 1
ATOM 3100 C CA . LEU B 1 134 ? -7.902 -9.922 -24.75 1 97.94 134 LEU B CA 1
ATOM 3101 C C . LEU B 1 134 ? -7.578 -10.328 -26.188 1 97.94 134 LEU B C 1
ATOM 3103 O O . LEU B 1 134 ? -6.516 -10.891 -26.453 1 97.94 134 LEU B O 1
ATOM 3107 N N . GLU B 1 135 ? -8.406 -10 -27.141 1 97.56 135 GLU B N 1
ATOM 3108 C CA . GLU B 1 135 ? -8.242 -10.391 -28.531 1 97.56 135 GLU B CA 1
ATOM 3109 C C . GLU B 1 135 ? -7.016 -9.734 -29.156 1 97.56 135 GLU B C 1
ATOM 3111 O O . GLU B 1 135 ? -6.508 -10.203 -30.172 1 97.56 135 GLU B O 1
ATOM 3116 N N . ASN B 1 136 ? -6.555 -8.602 -28.547 1 97.88 136 ASN B N 1
ATOM 3117 C CA . ASN B 1 136 ? -5.383 -7.895 -29.047 1 97.88 136 ASN B CA 1
ATOM 3118 C C . ASN B 1 136 ? -4.09 -8.477 -28.469 1 97.88 136 ASN B C 1
ATOM 3120 O O . ASN B 1 136 ? -2.996 -8.039 -28.828 1 97.88 136 ASN B O 1
ATOM 3124 N N . ALA B 1 137 ? -4.234 -9.445 -27.578 1 97.44 137 ALA B N 1
ATOM 3125 C CA . ALA B 1 137 ? -3.064 -9.977 -26.875 1 97.44 137 ALA B CA 1
ATOM 3126 C C . ALA B 1 137 ? -2.463 -11.156 -27.625 1 97.44 137 ALA B C 1
ATOM 3128 O O . ALA B 1 137 ? -3.129 -11.781 -28.453 1 97.44 137 ALA B O 1
ATOM 3129 N N . ARG B 1 138 ? -1.229 -11.406 -27.344 1 95.12 138 ARG B N 1
ATOM 3130 C CA . ARG B 1 138 ? -0.503 -12.531 -27.922 1 95.12 138 ARG B CA 1
ATOM 3131 C C . ARG B 1 138 ? 0.005 -13.469 -26.844 1 95.12 138 ARG B C 1
ATOM 3133 O O . ARG B 1 138 ? 0.442 -13.023 -25.781 1 95.12 138 ARG B O 1
ATOM 3140 N N . SER B 1 139 ? -0.098 -14.719 -27.266 1 90.56 139 SER B N 1
ATOM 3141 C CA . SER B 1 139 ? 0.466 -15.711 -26.359 1 90.56 139 SER B CA 1
ATOM 3142 C C . SER B 1 139 ? 1.976 -15.828 -26.531 1 90.56 139 SER B C 1
ATOM 3144 O O . SER B 1 139 ? 2.475 -15.82 -27.656 1 90.56 139 SER B O 1
ATOM 3146 N N . HIS B 1 140 ? 2.604 -15.578 -25.484 1 76.19 140 HIS B N 1
ATOM 3147 C CA . HIS B 1 140 ? 4.023 -15.914 -25.469 1 76.19 140 HIS B CA 1
ATOM 3148 C C . HIS B 1 140 ? 4.285 -17.141 -24.609 1 76.19 140 HIS B C 1
ATOM 3150 O O . HIS B 1 140 ? 3.703 -17.297 -23.531 1 76.19 140 HIS B O 1
ATOM 3156 N N . ASP B 1 141 ? 4.871 -18.125 -25.266 1 74.25 141 ASP B N 1
ATOM 3157 C CA . ASP B 1 141 ? 5.199 -19.328 -24.5 1 74.25 141 ASP B CA 1
ATOM 3158 C C . ASP B 1 141 ? 6.223 -19.016 -23.406 1 74.25 141 ASP B C 1
ATOM 3160 O O . ASP B 1 141 ? 7.422 -19.234 -23.594 1 74.25 141 ASP B O 1
ATOM 3164 N N . MET B 1 142 ? 5.828 -18.578 -22.328 1 69.31 142 MET B N 1
ATOM 3165 C CA . MET B 1 142 ? 6.707 -18.203 -21.219 1 69.31 142 MET B CA 1
ATOM 3166 C C . MET B 1 142 ? 7.355 -19.438 -20.594 1 69.31 142 MET B C 1
ATOM 3168 O O . MET B 1 142 ? 8.375 -19.328 -19.922 1 69.31 142 MET B O 1
ATOM 3172 N N . ALA B 1 143 ? 6.801 -20.641 -20.922 1 70.06 143 ALA B N 1
ATOM 3173 C CA . ALA B 1 143 ? 7.211 -21.875 -20.25 1 70.06 143 ALA B CA 1
ATOM 3174 C C . ALA B 1 143 ? 8.297 -22.594 -21.047 1 70.06 143 ALA B C 1
ATOM 3176 O O . ALA B 1 143 ? 8.961 -23.484 -20.531 1 70.06 143 ALA B O 1
ATOM 3177 N N . LYS B 1 144 ? 8.422 -22.297 -22.266 1 69.62 144 LYS B N 1
ATOM 3178 C CA . LYS B 1 144 ? 9.219 -23.078 -23.203 1 69.62 144 LYS B CA 1
ATOM 3179 C C . LYS B 1 144 ? 10.602 -23.375 -22.625 1 69.62 144 LYS B C 1
ATOM 3181 O O . LYS B 1 144 ? 11.125 -24.484 -22.797 1 69.62 144 LYS B O 1
ATOM 3186 N N . ASN B 1 145 ? 11.133 -22.422 -21.891 1 67.94 145 ASN B N 1
ATOM 3187 C CA . ASN B 1 145 ? 12.516 -22.656 -21.484 1 67.94 145 ASN B CA 1
ATOM 3188 C C . ASN B 1 145 ? 12.641 -22.844 -19.969 1 67.94 145 ASN B C 1
ATOM 3190 O O . ASN B 1 145 ? 13.703 -22.625 -19.391 1 67.94 145 ASN B O 1
ATOM 3194 N N . TRP B 1 146 ? 11.492 -23.438 -19.469 1 72.19 146 TRP B N 1
ATOM 3195 C CA . TRP B 1 146 ? 11.555 -23.594 -18.016 1 72.19 146 TRP B CA 1
ATOM 3196 C C . TRP B 1 146 ? 11.141 -24.984 -17.594 1 72.19 146 TRP B C 1
ATOM 3198 O O . TRP B 1 146 ? 10.305 -25.625 -18.234 1 72.19 146 TRP B O 1
ATOM 3208 N N . GLU B 1 147 ? 11.93 -25.516 -16.547 1 81.75 147 GLU B N 1
ATOM 3209 C CA . GLU B 1 147 ? 11.297 -26.578 -15.766 1 81.75 147 GLU B CA 1
ATOM 3210 C C . GLU B 1 147 ? 9.969 -26.109 -15.18 1 81.75 147 GLU B C 1
ATOM 3212 O O . GLU B 1 147 ? 9.734 -24.906 -15.047 1 81.75 147 GLU B O 1
ATOM 3217 N N . PRO B 1 148 ? 9.164 -27.062 -14.938 1 86.12 148 PRO B N 1
ATOM 3218 C CA . PRO B 1 148 ? 7.859 -26.688 -14.398 1 86.12 148 PRO B CA 1
ATOM 3219 C C . PRO B 1 148 ? 7.969 -25.734 -13.211 1 86.12 148 PRO B C 1
ATOM 3221 O O . PRO B 1 148 ? 8.672 -26.031 -12.242 1 86.12 148 PRO B O 1
ATOM 3224 N N . ASN B 1 149 ? 7.352 -24.641 -13.312 1 93.31 149 ASN B N 1
ATOM 3225 C CA . ASN B 1 149 ? 7.332 -23.594 -12.297 1 93.31 149 ASN B CA 1
ATOM 3226 C C . ASN B 1 149 ? 6.09 -22.703 -12.422 1 93.31 149 ASN B C 1
ATOM 3228 O O . ASN B 1 149 ? 5.148 -23.062 -13.133 1 93.31 149 ASN B O 1
ATOM 3232 N N . TYR B 1 150 ? 6.031 -21.688 -11.664 1 96.31 150 TYR B N 1
ATOM 3233 C CA . TYR B 1 150 ? 4.879 -20.797 -11.625 1 96.31 150 TYR B CA 1
ATOM 3234 C C . TYR B 1 150 ? 4.508 -20.328 -13.023 1 96.31 150 TYR B C 1
ATOM 3236 O O . TYR B 1 150 ? 3.324 -20.203 -13.352 1 96.31 150 TYR B O 1
ATOM 3244 N N . VAL B 1 151 ? 5.414 -20.031 -13.883 1 92.69 151 VAL B N 1
ATOM 3245 C CA . VAL B 1 151 ? 5.164 -19.453 -15.203 1 92.69 151 VAL B CA 1
ATOM 3246 C C . VAL B 1 151 ? 4.328 -20.438 -16.031 1 92.69 151 VAL B C 1
ATOM 3248 O O . VAL B 1 151 ? 3.586 -20.016 -16.922 1 92.69 151 VAL B O 1
ATOM 3251 N N . HIS B 1 152 ? 4.344 -21.688 -15.695 1 93.25 152 HIS B N 1
ATOM 3252 C CA . HIS B 1 152 ? 3.6 -22.734 -16.406 1 93.25 152 HIS B CA 1
ATOM 3253 C C . HIS B 1 152 ? 2.143 -22.766 -15.953 1 93.25 152 HIS B C 1
ATOM 3255 O O . HIS B 1 152 ? 1.314 -23.438 -16.578 1 93.25 152 HIS B O 1
ATOM 3261 N N . SER B 1 153 ? 1.883 -22.047 -14.875 1 95.5 153 SER B N 1
ATOM 3262 C CA . SER B 1 153 ? 0.562 -22.156 -14.266 1 95.5 153 SER B CA 1
ATOM 3263 C C . SER B 1 153 ? -0.362 -21.047 -14.742 1 95.5 153 SER B C 1
ATOM 3265 O O . SER B 1 153 ? -1.471 -20.891 -14.227 1 95.5 153 SER B O 1
ATOM 3267 N N . ILE B 1 154 ? 0.064 -20.25 -15.672 1 96.12 154 ILE B N 1
ATOM 3268 C CA . ILE B 1 154 ? -0.687 -19.078 -16.094 1 96.12 154 ILE B CA 1
ATOM 3269 C C . ILE B 1 154 ? -0.878 -19.094 -17.609 1 96.12 154 ILE B C 1
ATOM 3271 O O . ILE B 1 154 ? 0.05 -19.422 -18.344 1 96.12 154 ILE B O 1
ATOM 3275 N N . ASP B 1 155 ? -2.096 -18.859 -18.047 1 96.38 155 ASP B N 1
ATOM 3276 C CA . ASP B 1 155 ? -2.303 -18.422 -19.438 1 96.38 155 ASP B CA 1
ATOM 3277 C C . ASP B 1 155 ? -1.934 -16.953 -19.609 1 96.38 155 ASP B C 1
ATOM 3279 O O . ASP B 1 155 ? -2.686 -16.062 -19.203 1 96.38 155 ASP B O 1
ATOM 3283 N N . TRP B 1 156 ? -0.762 -16.766 -20.203 1 96.12 156 TRP B N 1
ATOM 3284 C CA . TRP B 1 156 ? -0.223 -15.43 -20.422 1 96.12 156 TRP B CA 1
ATOM 3285 C C . TRP B 1 156 ? -0.68 -14.875 -21.766 1 96.12 156 TRP B C 1
ATOM 3287 O O . TRP B 1 156 ? -0.432 -15.477 -22.812 1 96.12 156 TRP B O 1
ATOM 3297 N N . ARG B 1 157 ? -1.308 -13.656 -21.734 1 97.31 157 ARG B N 1
ATOM 3298 C CA . ARG B 1 157 ? -1.699 -12.953 -22.953 1 97.31 157 ARG B CA 1
ATOM 3299 C C . ARG B 1 157 ? -1.174 -11.523 -22.953 1 97.31 157 ARG B C 1
ATOM 3301 O O . ARG B 1 157 ? -1.806 -10.625 -22.391 1 97.31 157 ARG B O 1
ATOM 3308 N N . TRP B 1 158 ? -0.119 -11.312 -23.703 1 97.12 158 TRP B N 1
ATOM 3309 C CA . TRP B 1 158 ? 0.636 -10.062 -23.641 1 97.12 158 TRP B CA 1
ATOM 3310 C C . TRP B 1 158 ? 0.078 -9.039 -24.609 1 97.12 158 TRP B C 1
ATOM 3312 O O . TRP B 1 158 ? -0.135 -9.344 -25.797 1 97.12 158 TRP B O 1
ATOM 3322 N N . LEU B 1 159 ? -0.158 -7.859 -24.156 1 97.69 159 LEU B N 1
ATOM 3323 C CA . LEU B 1 159 ? -0.577 -6.73 -24.984 1 97.69 159 LEU B CA 1
ATOM 3324 C C . LEU B 1 159 ? 0.622 -5.879 -25.391 1 97.69 159 LEU B C 1
ATOM 3326 O O . LEU B 1 159 ? 0.544 -5.109 -26.344 1 97.69 159 LEU B O 1
ATOM 3330 N N . THR B 1 160 ? 1.695 -5.945 -24.594 1 96.81 160 THR B N 1
ATOM 3331 C CA . THR B 1 160 ? 2.98 -5.324 -24.891 1 96.81 160 THR B CA 1
ATOM 3332 C C . THR B 1 160 ? 4.105 -6.352 -24.828 1 96.81 160 THR B C 1
ATOM 3334 O O . THR B 1 160 ? 3.973 -7.391 -24.188 1 96.81 160 THR B O 1
ATOM 3337 N N . VAL B 1 161 ? 5.211 -6.051 -25.547 1 92.19 161 VAL B N 1
ATOM 3338 C CA . VAL B 1 161 ? 6.375 -6.918 -25.438 1 92.19 161 VAL B CA 1
ATOM 3339 C C . VAL B 1 161 ? 7.172 -6.559 -24.172 1 92.19 161 VAL B C 1
ATOM 3341 O O . VAL B 1 161 ? 7.223 -5.391 -23.781 1 92.19 161 VAL B O 1
ATOM 3344 N N . PRO B 1 162 ? 7.77 -7.598 -23.609 1 86.19 162 PRO B N 1
ATOM 3345 C CA . PRO B 1 162 ? 8.594 -7.309 -22.438 1 86.19 162 PRO B CA 1
ATOM 3346 C C . PRO B 1 162 ? 9.641 -6.227 -22.688 1 86.19 162 PRO B C 1
ATOM 3348 O O . PRO B 1 162 ? 10.242 -6.199 -23.766 1 86.19 162 PRO B O 1
ATOM 3351 N N . LEU B 1 163 ? 9.797 -5.273 -21.797 1 88.94 163 LEU B N 1
ATOM 3352 C CA . LEU B 1 163 ? 10.789 -4.207 -21.781 1 88.94 163 LEU B CA 1
ATOM 3353 C C . LEU B 1 163 ? 10.445 -3.135 -22.812 1 88.94 163 LEU B C 1
ATOM 3355 O O . LEU B 1 163 ? 11.281 -2.281 -23.109 1 88.94 163 LEU B O 1
ATOM 3359 N N . ALA B 1 164 ? 9.266 -3.258 -23.406 1 89.5 164 ALA B N 1
ATOM 3360 C CA . ALA B 1 164 ? 8.852 -2.186 -24.312 1 89.5 164 ALA B CA 1
ATOM 3361 C C . ALA B 1 164 ? 8.758 -0.854 -23.562 1 89.5 164 ALA B C 1
ATOM 3363 O O . ALA B 1 164 ? 8.57 -0.827 -22.344 1 89.5 164 ALA B O 1
ATOM 3364 N N . PRO B 1 165 ? 8.945 0.245 -24.328 1 92.31 165 PRO B N 1
ATOM 3365 C CA . PRO B 1 165 ? 8.727 1.544 -23.688 1 92.31 165 PRO B CA 1
ATOM 3366 C C . PRO B 1 165 ? 7.305 1.693 -23.141 1 92.31 165 PRO B C 1
ATOM 3368 O O . PRO B 1 165 ? 6.352 1.205 -23.75 1 92.31 165 PRO B O 1
ATOM 3371 N N . GLY B 1 166 ? 7.18 2.355 -22.016 1 95.44 166 GLY B N 1
ATOM 3372 C CA . GLY B 1 166 ? 5.879 2.551 -21.391 1 95.44 166 GLY B CA 1
ATOM 3373 C C . GLY B 1 166 ? 5.453 1.385 -20.531 1 95.44 166 GLY B C 1
ATOM 3374 O O . GLY B 1 166 ? 6.227 0.45 -20.312 1 95.44 166 GLY B O 1
ATOM 3375 N N . PRO B 1 167 ? 4.25 1.483 -20.016 1 97.81 167 PRO B N 1
ATOM 3376 C CA . PRO B 1 167 ? 3.787 0.415 -19.125 1 97.81 167 PRO B CA 1
ATOM 3377 C C . PRO B 1 167 ? 3.646 -0.927 -19.844 1 97.81 167 PRO B C 1
ATOM 3379 O O . PRO B 1 167 ? 3.246 -0.971 -21.016 1 97.81 167 PRO B O 1
ATOM 3382 N N . GLY B 1 168 ? 4.082 -1.988 -19.156 1 98.06 168 GLY B N 1
ATOM 3383 C CA . GLY B 1 168 ? 3.732 -3.326 -19.609 1 98.06 168 GLY B CA 1
ATOM 3384 C C . GLY B 1 168 ? 2.27 -3.666 -19.406 1 98.06 168 GLY B C 1
ATOM 3385 O O . GLY B 1 168 ? 1.658 -3.229 -18.422 1 98.06 168 GLY B O 1
ATOM 3386 N N . GLU B 1 169 ? 1.697 -4.418 -20.328 1 98.44 169 GLU B N 1
ATOM 3387 C CA . GLU B 1 169 ? 0.289 -4.793 -20.266 1 98.44 169 GLU B CA 1
ATOM 3388 C C . GLU B 1 169 ? 0.089 -6.262 -20.625 1 98.44 169 GLU B C 1
ATOM 3390 O O . GLU B 1 169 ? 0.67 -6.754 -21.594 1 98.44 169 GLU B O 1
ATOM 3395 N N . SER B 1 170 ? -0.657 -6.926 -19.797 1 98.25 170 SER B N 1
ATOM 3396 C CA . SER B 1 170 ? -0.941 -8.336 -20.062 1 98.25 170 SER B CA 1
ATOM 3397 C C . SER B 1 170 ? -2.25 -8.758 -19.391 1 98.25 170 SER B C 1
ATOM 3399 O O . SER B 1 170 ? -2.633 -8.219 -18.359 1 98.25 170 SER B O 1
ATOM 3401 N N . TRP B 1 171 ? -2.996 -9.641 -20.047 1 98.75 171 TRP B N 1
ATOM 3402 C CA . TRP B 1 171 ? -4.047 -10.43 -19.406 1 98.75 171 TRP B CA 1
ATOM 3403 C C . TRP B 1 171 ? -3.496 -11.758 -18.906 1 98.75 171 TRP B C 1
ATOM 3405 O O . TRP B 1 171 ? -2.684 -12.398 -19.578 1 98.75 171 TRP B O 1
ATOM 3415 N N . LEU B 1 172 ? -3.926 -12.125 -17.734 1 98.44 172 LEU B N 1
ATOM 3416 C CA . LEU B 1 172 ? -3.451 -13.352 -17.094 1 98.44 172 LEU B CA 1
ATOM 3417 C C . LEU B 1 172 ? -4.617 -14.172 -16.547 1 98.44 172 LEU B C 1
ATOM 3419 O O . LEU B 1 172 ? -5.562 -13.617 -15.992 1 98.44 172 LEU B O 1
ATOM 3423 N N . ARG B 1 173 ? -4.547 -15.469 -16.672 1 98.25 173 ARG B N 1
ATOM 3424 C CA . ARG B 1 173 ? -5.52 -16.391 -16.094 1 98.25 173 ARG B CA 1
ATOM 3425 C C . ARG B 1 173 ? -4.828 -17.609 -15.5 1 98.25 173 ARG B C 1
ATOM 3427 O O . ARG B 1 173 ? -4.18 -18.375 -16.219 1 98.25 173 ARG B O 1
ATOM 3434 N N . PRO B 1 174 ? -4.953 -17.797 -14.172 1 97.69 174 PRO B N 1
ATOM 3435 C CA . PRO B 1 174 ? -4.422 -19.047 -13.609 1 97.69 174 PRO B CA 1
ATOM 3436 C C . PRO B 1 174 ? -5.066 -20.281 -14.219 1 97.69 174 PRO B C 1
ATOM 3438 O O . PRO B 1 174 ? -6.273 -20.297 -14.461 1 97.69 174 PRO B O 1
ATOM 3441 N N . THR B 1 175 ? -4.262 -21.312 -14.445 1 96.31 175 THR B N 1
ATOM 3442 C CA . THR B 1 175 ? -4.766 -22.547 -15.055 1 96.31 175 THR B CA 1
ATOM 3443 C C . THR B 1 175 ? -4.766 -23.688 -14.047 1 96.31 175 THR B C 1
ATOM 3445 O O . THR B 1 175 ? -4.988 -24.844 -14.414 1 96.31 175 THR B O 1
ATOM 3448 N N . VAL B 1 176 ? -4.43 -23.438 -12.844 1 97.69 176 VAL B N 1
ATOM 3449 C CA . VAL B 1 176 ? -4.383 -24.422 -11.766 1 97.69 176 VAL B CA 1
ATOM 3450 C C . VAL B 1 176 ? -5.18 -23.922 -10.57 1 97.69 176 VAL B C 1
ATOM 3452 O O . VAL B 1 176 ? -5.465 -22.719 -10.461 1 97.69 176 VAL B O 1
ATOM 3455 N N . ASP B 1 177 ? -5.547 -24.844 -9.664 1 98.25 177 ASP B N 1
ATOM 3456 C CA . ASP B 1 177 ? -6.191 -24.453 -8.414 1 98.25 177 ASP B CA 1
ATOM 3457 C C . ASP B 1 177 ? -5.191 -23.812 -7.461 1 98.25 177 ASP B C 1
ATOM 3459 O O . ASP B 1 177 ? -3.99 -24.062 -7.543 1 98.25 177 ASP B O 1
ATOM 3463 N N . LEU B 1 178 ? -5.715 -22.922 -6.609 1 98.81 178 LEU B N 1
ATOM 3464 C CA . LEU B 1 178 ? -4.859 -22.484 -5.508 1 98.81 178 LEU B CA 1
ATOM 3465 C C . LEU B 1 178 ? -4.602 -23.625 -4.535 1 98.81 178 LEU B C 1
ATOM 3467 O O . LEU B 1 178 ? -3.449 -24 -4.309 1 98.81 178 LEU B O 1
ATOM 3471 N N . VAL B 1 179 ? -5.617 -24.094 -3.977 1 98.88 179 VAL B N 1
ATOM 3472 C CA . VAL B 1 179 ? -5.598 -25.297 -3.162 1 98.88 179 VAL B CA 1
ATOM 3473 C C . VAL B 1 179 ? -6.344 -26.422 -3.883 1 98.88 179 VAL B C 1
ATOM 3475 O O . VAL B 1 179 ? -7.449 -26.219 -4.387 1 98.88 179 VAL B O 1
ATOM 3478 N N . LYS B 1 180 ? -5.746 -27.578 -3.932 1 98.5 180 LYS B N 1
ATOM 3479 C CA . LYS B 1 180 ? -6.297 -28.719 -4.672 1 98.5 180 LYS B CA 1
ATOM 3480 C C . LYS B 1 180 ? -7.77 -28.938 -4.332 1 98.5 180 LYS B C 1
ATOM 3482 O O . LYS B 1 180 ? -8.117 -29.125 -3.166 1 98.5 180 LYS B O 1
ATOM 3487 N N . GLY B 1 181 ? -8.602 -28.812 -5.383 1 97.62 181 GLY B N 1
ATOM 3488 C CA . GLY B 1 181 ? -10.008 -29.156 -5.227 1 97.62 181 GLY B CA 1
ATOM 3489 C C . GLY B 1 181 ? -10.867 -27.984 -4.816 1 97.62 181 GLY B C 1
ATOM 3490 O O . GLY B 1 181 ? -12.086 -28.109 -4.684 1 97.62 181 GLY B O 1
ATOM 3491 N N . GLU B 1 182 ? -10.266 -26.844 -4.539 1 97.94 182 GLU B N 1
ATOM 3492 C CA . GLU B 1 182 ? -11.023 -25.672 -4.152 1 97.94 182 GLU B CA 1
ATOM 3493 C C . GLU B 1 182 ? -11.133 -24.672 -5.309 1 97.94 182 GLU B C 1
ATOM 3495 O O . GLU B 1 182 ? -10.141 -24.375 -5.977 1 97.94 182 GLU B O 1
ATOM 3500 N N . ALA B 1 183 ? -12.328 -24.219 -5.57 1 97.06 183 ALA B N 1
ATOM 3501 C CA . ALA B 1 183 ? -12.492 -23.109 -6.52 1 97.06 183 ALA B CA 1
ATOM 3502 C C . ALA B 1 183 ? -11.953 -21.812 -5.938 1 97.06 183 ALA B C 1
ATOM 3504 O O . ALA B 1 183 ? -12.219 -21.484 -4.781 1 97.06 183 ALA B O 1
ATOM 3505 N N . MET B 1 184 ? -11.242 -21.062 -6.727 1 98.19 184 MET B N 1
ATOM 3506 C CA . MET B 1 184 ? -10.734 -19.781 -6.258 1 98.19 184 MET B CA 1
ATOM 3507 C C . MET B 1 184 ? -11.852 -18.75 -6.168 1 98.19 184 MET B C 1
ATOM 3509 O O . MET B 1 184 ? -12.703 -18.672 -7.055 1 98.19 184 MET B O 1
ATOM 3513 N N . THR B 1 185 ? -11.875 -17.984 -5.043 1 98.5 185 THR B N 1
ATOM 3514 C CA . THR B 1 185 ? -12.664 -16.766 -5.047 1 98.5 185 THR B CA 1
ATOM 3515 C C . THR B 1 185 ? -12.078 -15.742 -6.012 1 98.5 185 THR B C 1
ATOM 3517 O O . THR B 1 185 ? -10.938 -15.883 -6.457 1 98.5 185 THR B O 1
ATOM 3520 N N . PRO B 1 186 ? -12.852 -14.656 -6.359 1 98.75 186 PRO B N 1
ATOM 3521 C CA . PRO B 1 186 ? -12.328 -13.617 -7.246 1 98.75 186 PRO B CA 1
ATOM 3522 C C . PRO B 1 186 ? -11.047 -12.977 -6.715 1 98.75 186 PRO B C 1
ATOM 3524 O O . PRO B 1 186 ? -10.109 -12.727 -7.484 1 98.75 186 PRO B O 1
ATOM 3527 N N . LEU B 1 187 ? -10.93 -12.758 -5.43 1 98.88 187 LEU B N 1
ATOM 3528 C CA . LEU B 1 187 ? -9.742 -12.125 -4.875 1 98.88 187 LEU B CA 1
ATOM 3529 C C . LEU B 1 187 ? -8.562 -13.094 -4.855 1 98.88 187 LEU B C 1
ATOM 3531 O O . LEU B 1 187 ? -7.422 -12.695 -5.094 1 98.88 187 LEU B O 1
ATOM 3535 N N . GLN B 1 188 ? -8.797 -14.344 -4.531 1 98.94 188 GLN B N 1
ATOM 3536 C CA . GLN B 1 188 ? -7.734 -15.336 -4.621 1 98.94 188 GLN B CA 1
ATOM 3537 C C . GLN B 1 188 ? -7.168 -15.406 -6.039 1 98.94 188 GLN B C 1
ATOM 3539 O O . GLN B 1 188 ? -5.949 -15.453 -6.223 1 98.94 188 GLN B O 1
ATOM 3544 N N . ARG B 1 189 ? -8.078 -15.391 -7.02 1 98.88 189 ARG B N 1
ATOM 3545 C CA . ARG B 1 189 ? -7.66 -15.414 -8.422 1 98.88 189 ARG B CA 1
ATOM 3546 C C . ARG B 1 189 ? -6.84 -14.18 -8.766 1 98.88 189 ARG B C 1
ATOM 3548 O O . ARG B 1 189 ? -5.816 -14.273 -9.445 1 98.88 189 ARG B O 1
ATOM 3555 N N . LEU B 1 190 ? -7.293 -13.039 -8.312 1 98.94 190 LEU B N 1
ATOM 3556 C CA . LEU B 1 190 ? -6.566 -11.797 -8.531 1 98.94 190 LEU B CA 1
ATOM 3557 C C . LEU B 1 190 ? -5.16 -11.875 -7.949 1 98.94 190 LEU B C 1
ATOM 3559 O O . LEU B 1 190 ? -4.18 -11.57 -8.633 1 98.94 190 LEU B O 1
ATOM 3563 N N . PHE B 1 191 ? -4.984 -12.391 -6.727 1 98.94 191 PHE B N 1
ATOM 3564 C CA . PHE B 1 191 ? -3.697 -12.414 -6.047 1 98.94 191 PHE B CA 1
ATOM 3565 C C . PHE B 1 191 ? -2.824 -13.547 -6.566 1 98.94 191 PHE B C 1
ATOM 3567 O O . PHE B 1 191 ? -1.615 -13.562 -6.332 1 98.94 191 PHE B O 1
ATOM 3574 N N . ALA B 1 192 ? -3.404 -14.492 -7.266 1 98.88 192 ALA B N 1
ATOM 3575 C CA . ALA B 1 192 ? -2.615 -15.539 -7.906 1 98.88 192 ALA B CA 1
ATOM 3576 C C . ALA B 1 192 ? -1.814 -14.984 -9.078 1 98.88 192 ALA B C 1
ATOM 3578 O O . ALA B 1 192 ? -0.933 -15.656 -9.617 1 98.88 192 ALA B O 1
ATOM 3579 N N . VAL B 1 193 ? -2.1 -13.68 -9.461 1 98.81 193 VAL B N 1
ATOM 3580 C CA . VAL B 1 193 ? -1.365 -13.18 -10.617 1 98.81 193 VAL B CA 1
ATOM 3581 C C . VAL B 1 193 ? -0.88 -11.758 -10.352 1 98.81 193 VAL B C 1
ATOM 3583 O O . VAL B 1 193 ? -0.016 -11.242 -11.062 1 98.81 193 VAL B O 1
ATOM 3586 N N . ALA B 1 194 ? -1.366 -11.039 -9.297 1 98.94 194 ALA B N 1
ATOM 3587 C CA . ALA B 1 194 ? -1.106 -9.617 -9.086 1 98.94 194 ALA B CA 1
ATOM 3588 C C . ALA B 1 194 ? 0.391 -9.352 -8.969 1 98.94 194 ALA B C 1
ATOM 3590 O O . ALA B 1 194 ? 0.884 -8.328 -9.461 1 98.94 194 ALA B O 1
ATOM 3591 N N . ASP B 1 195 ? 1.106 -10.281 -8.328 1 98.75 195 ASP B N 1
ATOM 3592 C CA . ASP B 1 195 ? 2.537 -10.109 -8.102 1 98.75 195 ASP B CA 1
ATOM 3593 C C . ASP B 1 195 ? 3.293 -9.969 -9.414 1 98.75 195 ASP B C 1
ATOM 3595 O O . ASP B 1 195 ? 4.41 -9.445 -9.445 1 98.75 195 ASP B O 1
ATOM 3599 N N . ASP B 1 196 ? 2.756 -10.406 -10.508 1 97.81 196 ASP B N 1
ATOM 3600 C CA . ASP B 1 196 ? 3.406 -10.344 -11.812 1 97.81 196 ASP B CA 1
ATOM 3601 C C . ASP B 1 196 ? 3.549 -8.898 -12.289 1 97.81 196 ASP B C 1
ATOM 3603 O O . ASP B 1 196 ? 4.23 -8.633 -13.281 1 97.81 196 ASP B O 1
ATOM 3607 N N . ALA B 1 197 ? 2.904 -7.938 -11.586 1 98.62 197 ALA B N 1
ATOM 3608 C CA . ALA B 1 197 ? 3.072 -6.527 -11.93 1 98.62 197 ALA B CA 1
ATOM 3609 C C . ALA B 1 197 ? 4.547 -6.145 -11.977 1 98.62 197 ALA B C 1
ATOM 3611 O O . ALA B 1 197 ? 4.965 -5.359 -12.836 1 98.62 197 ALA B O 1
ATOM 3612 N N . ASN B 1 198 ? 5.324 -6.684 -11.062 1 97.5 198 ASN B N 1
ATOM 3613 C CA . ASN B 1 198 ? 6.754 -6.398 -11.016 1 97.5 198 ASN B CA 1
ATOM 3614 C C . ASN B 1 198 ? 7.453 -6.805 -12.312 1 97.5 198 ASN B C 1
ATOM 3616 O O . ASN B 1 198 ? 8.156 -6 -12.914 1 97.5 198 ASN B O 1
ATOM 3620 N N . GLY B 1 199 ? 7.234 -8.031 -12.758 1 95.31 199 GLY B N 1
ATOM 3621 C CA . GLY B 1 199 ? 7.836 -8.5 -14 1 95.31 199 GLY B CA 1
ATOM 3622 C C . GLY B 1 199 ? 7.301 -7.801 -15.227 1 95.31 199 GLY B C 1
ATOM 3623 O O . GLY B 1 199 ? 8.07 -7.418 -16.109 1 95.31 199 GLY B O 1
ATOM 3624 N N . ILE B 1 200 ? 6 -7.629 -15.266 1 96.38 200 ILE B N 1
ATOM 3625 C CA . ILE B 1 200 ? 5.328 -7.02 -16.406 1 96.38 200 ILE B CA 1
ATOM 3626 C C . ILE B 1 200 ? 5.77 -5.566 -16.547 1 96.38 200 ILE B C 1
ATOM 3628 O O . ILE B 1 200 ? 5.922 -5.066 -17.672 1 96.38 200 ILE B O 1
ATOM 3632 N N . GLY B 1 201 ? 6.047 -4.887 -15.469 1 97.25 201 GLY B N 1
ATOM 3633 C CA . GLY B 1 201 ? 6.375 -3.471 -15.484 1 97.25 201 GLY B CA 1
ATOM 3634 C C . GLY B 1 201 ? 7.867 -3.207 -15.539 1 97.25 201 GLY B C 1
ATOM 3635 O O . GLY B 1 201 ? 8.297 -2.057 -15.664 1 97.25 201 GLY B O 1
ATOM 3636 N N . SER B 1 202 ? 8.688 -4.227 -15.445 1 96.38 202 SER B N 1
ATOM 3637 C CA . SER B 1 202 ? 10.133 -4.055 -15.328 1 96.38 202 SER B CA 1
ATOM 3638 C C . SER B 1 202 ? 10.719 -3.463 -16.609 1 96.38 202 SER B C 1
ATOM 3640 O O . SER B 1 202 ? 10.234 -3.732 -17.703 1 96.38 202 SER B O 1
ATOM 3642 N N . LYS B 1 203 ? 11.797 -2.691 -16.438 1 96.25 203 LYS B N 1
ATOM 3643 C CA . LYS B 1 203 ? 12.555 -2.129 -17.547 1 96.25 203 LYS B CA 1
ATOM 3644 C C . LYS B 1 203 ? 14 -2.617 -17.531 1 96.25 203 LYS B C 1
ATOM 3646 O O . LYS B 1 203 ? 14.852 -2.08 -18.234 1 96.25 203 LYS B O 1
ATOM 3651 N N . LEU B 1 204 ? 14.266 -3.58 -16.688 1 95.38 204 LEU B N 1
ATOM 3652 C CA . LEU B 1 204 ? 15.641 -4.043 -16.5 1 95.38 204 LEU B CA 1
ATOM 3653 C C . LEU B 1 204 ? 15.828 -5.438 -17.078 1 95.38 204 LEU B C 1
ATOM 3655 O O . LEU B 1 204 ? 14.93 -6.273 -17.016 1 95.38 204 LEU B O 1
ATOM 3659 N N . ASP B 1 205 ? 17.016 -5.629 -17.594 1 91.38 205 ASP B N 1
ATOM 3660 C CA . ASP B 1 205 ? 17.422 -6.945 -18.078 1 91.38 205 ASP B CA 1
ATOM 3661 C C . ASP B 1 205 ? 17.703 -7.895 -16.922 1 91.38 205 ASP B C 1
ATOM 3663 O O . ASP B 1 205 ? 18.672 -7.707 -16.172 1 91.38 205 ASP B O 1
ATOM 3667 N N . ILE B 1 206 ? 16.906 -8.914 -16.828 1 88.38 206 ILE B N 1
ATOM 3668 C CA . ILE B 1 206 ? 16.953 -9.828 -15.703 1 88.38 206 ILE B CA 1
ATOM 3669 C C . ILE B 1 206 ? 18.297 -10.578 -15.711 1 88.38 206 ILE B C 1
ATOM 3671 O O . ILE B 1 206 ? 18.688 -11.172 -14.703 1 88.38 206 ILE B O 1
ATOM 3675 N N . ARG B 1 207 ? 19.094 -10.539 -16.781 1 88.88 207 ARG B N 1
ATOM 3676 C CA . ARG B 1 207 ? 20.406 -11.195 -16.875 1 88.88 207 ARG B CA 1
ATOM 3677 C C . ARG B 1 207 ? 21.484 -10.328 -16.25 1 88.88 207 ARG B C 1
ATOM 3679 O O . ARG B 1 207 ? 22.594 -10.812 -15.969 1 88.88 207 ARG B O 1
ATOM 3686 N N . LYS B 1 208 ? 21.109 -9.148 -16.016 1 94 208 LYS B N 1
ATOM 3687 C CA . LYS B 1 208 ? 22.109 -8.211 -15.508 1 94 208 LYS B CA 1
ATOM 3688 C C . LYS B 1 208 ? 21.75 -7.738 -14.102 1 94 208 LYS B C 1
ATOM 3690 O O . LYS B 1 208 ? 22.625 -7.445 -13.297 1 94 208 LYS B O 1
ATOM 3695 N N . TRP B 1 209 ? 20.438 -7.648 -13.836 1 95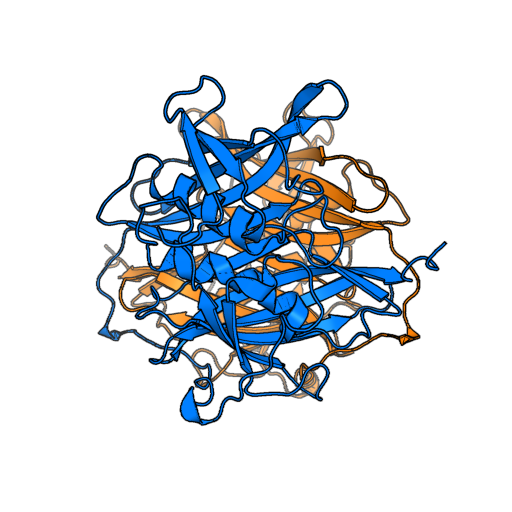.44 209 TRP B N 1
ATOM 3696 C CA . TRP B 1 209 ? 19.969 -7.082 -12.578 1 95.44 209 TRP B CA 1
ATOM 3697 C C . TRP B 1 209 ? 18.953 -8.008 -11.914 1 95.44 209 TRP B C 1
ATOM 3699 O O . TRP B 1 209 ? 18.156 -8.656 -12.594 1 95.44 209 TRP B O 1
ATOM 3709 N N . THR B 1 210 ? 19.016 -8.062 -10.586 1 94.5 210 THR B N 1
ATOM 3710 C CA . THR B 1 210 ? 17.859 -8.555 -9.836 1 94.5 210 THR B CA 1
ATOM 3711 C C . THR B 1 210 ? 16.984 -7.387 -9.375 1 94.5 210 THR B C 1
ATOM 3713 O O . THR B 1 210 ? 17.484 -6.289 -9.125 1 94.5 210 THR B O 1
ATOM 3716 N N . PHE B 1 211 ? 15.773 -7.566 -9.352 1 95.31 211 PHE B N 1
ATOM 3717 C CA . PHE B 1 211 ? 14.812 -6.559 -8.93 1 95.31 211 PHE B CA 1
ATOM 3718 C C . PHE B 1 211 ? 13.672 -7.195 -8.148 1 95.31 211 PHE B C 1
ATOM 3720 O O . PHE B 1 211 ? 12.508 -7.113 -8.555 1 95.31 211 PHE B O 1
ATOM 3727 N N . LEU B 1 212 ? 13.93 -7.668 -7 1 95.19 212 LEU B N 1
ATOM 3728 C CA . LEU B 1 212 ? 13 -8.414 -6.152 1 95.19 212 LEU B CA 1
ATOM 3729 C C . LEU B 1 212 ? 12.094 -7.461 -5.379 1 95.19 212 LEU B C 1
ATOM 3731 O O . LEU B 1 212 ? 12.555 -6.441 -4.867 1 95.19 212 LEU B O 1
ATOM 3735 N N . ASN B 1 213 ? 10.789 -7.812 -5.398 1 97.62 213 ASN B N 1
ATOM 3736 C CA . ASN B 1 213 ? 9.922 -7.055 -4.508 1 97.62 213 ASN B CA 1
ATOM 3737 C C . ASN B 1 213 ? 9.938 -7.621 -3.088 1 97.62 213 A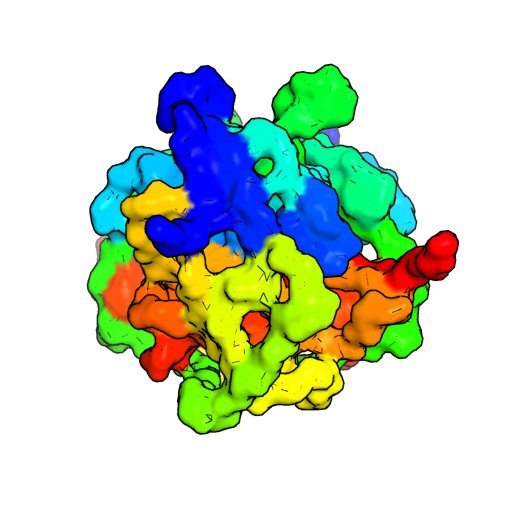SN B C 1
ATOM 3739 O O . ASN B 1 213 ? 10.023 -8.836 -2.9 1 97.62 213 ASN B O 1
ATOM 3743 N N . THR B 1 214 ? 9.82 -6.738 -2.111 1 98.12 214 THR B N 1
ATOM 3744 C CA . THR B 1 214 ? 9.781 -7.129 -0.706 1 98.12 214 THR B CA 1
ATOM 3745 C C . THR B 1 214 ? 8.344 -7.168 -0.194 1 98.12 214 THR B C 1
ATOM 3747 O O . THR B 1 214 ? 8.078 -7.715 0.878 1 98.12 214 THR B O 1
ATOM 3750 N N . ASP B 1 215 ? 7.496 -6.543 -0.934 1 98.81 215 ASP B N 1
ATOM 3751 C CA . ASP B 1 215 ? 6.094 -6.445 -0.548 1 98.81 215 ASP B CA 1
ATOM 3752 C C . ASP B 1 215 ? 5.203 -6.227 -1.77 1 98.81 215 ASP B C 1
ATOM 3754 O O . ASP B 1 215 ? 5.695 -5.93 -2.859 1 98.81 215 ASP B O 1
ATOM 3758 N N . LEU B 1 216 ? 3.996 -6.461 -1.627 1 98.88 216 LEU B N 1
ATOM 3759 C CA . LEU B 1 216 ? 2.973 -5.977 -2.547 1 98.88 216 LEU B CA 1
ATOM 376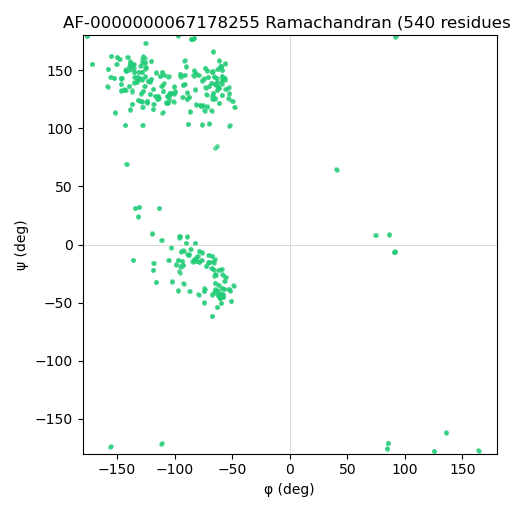0 C C . LEU B 1 216 ? 1.736 -5.508 -1.785 1 98.88 216 LEU B C 1
ATOM 3762 O O . LEU B 1 216 ? 1.352 -6.113 -0.783 1 98.88 216 LEU B O 1
ATOM 3766 N N . VAL B 1 217 ? 1.21 -4.414 -2.164 1 98.94 217 VAL B N 1
ATOM 3767 C CA . VAL B 1 217 ? -0.001 -3.852 -1.574 1 98.94 217 VAL B CA 1
ATOM 3768 C C . VAL B 1 217 ? -1.05 -3.627 -2.66 1 98.94 217 VAL B C 1
ATOM 3770 O O . VAL B 1 217 ? -0.792 -2.928 -3.645 1 98.94 217 VAL B O 1
ATOM 3773 N N . VAL B 1 218 ? -2.193 -4.246 -2.48 1 99 218 VAL B N 1
ATOM 3774 C CA . VAL B 1 218 ? -3.283 -4.164 -3.447 1 99 218 VAL B CA 1
ATOM 3775 C C . VAL B 1 218 ? -4.504 -3.523 -2.797 1 99 218 VAL B C 1
ATOM 3777 O O . VAL B 1 218 ? -4.973 -3.98 -1.751 1 99 218 VAL B O 1
ATOM 3780 N N . HIS B 1 219 ? -4.949 -2.441 -3.334 1 99 219 HIS B N 1
ATOM 3781 C CA . HIS B 1 219 ? -6.238 -1.847 -3.008 1 99 219 HIS B CA 1
ATOM 3782 C C . HIS B 1 219 ? -7.285 -2.182 -4.066 1 99 219 HIS B C 1
ATOM 3784 O O . HIS B 1 219 ? -7.039 -2.006 -5.262 1 99 219 HIS B O 1
ATOM 3790 N N . VAL B 1 220 ? -8.414 -2.648 -3.648 1 98.94 220 VAL B N 1
ATOM 3791 C CA . VAL B 1 220 ? -9.461 -3.105 -4.551 1 98.94 220 VAL B CA 1
ATOM 3792 C C . VAL B 1 220 ? -10.719 -2.262 -4.352 1 98.94 220 VAL B C 1
ATOM 3794 O O . VAL B 1 220 ? -11.328 -2.289 -3.279 1 98.94 220 VAL B O 1
ATOM 3797 N N . HIS B 1 221 ? -11.141 -1.52 -5.41 1 98.88 221 HIS B N 1
ATOM 3798 C CA . HIS B 1 221 ? -12.352 -0.714 -5.262 1 98.88 221 HIS B CA 1
ATOM 3799 C C . HIS B 1 221 ? -13.57 -1.438 -5.828 1 98.88 221 HIS B C 1
ATOM 3801 O O . HIS B 1 221 ? -14.711 -1.04 -5.57 1 98.88 221 HIS B O 1
ATOM 3807 N N . ARG B 1 222 ? -13.312 -2.486 -6.582 1 98.88 222 ARG B N 1
ATOM 3808 C CA . ARG B 1 222 ? -14.383 -3.318 -7.121 1 98.88 222 ARG B CA 1
ATOM 3809 C C . ARG B 1 222 ? -13.953 -4.777 -7.207 1 98.88 222 ARG B C 1
ATOM 3811 O O . ARG B 1 222 ? -12.875 -5.086 -7.715 1 98.88 222 ARG B O 1
ATOM 3818 N N . ILE B 1 223 ? -14.789 -5.719 -6.742 1 98.81 223 ILE B N 1
ATOM 3819 C CA . ILE B 1 223 ? -14.477 -7.141 -6.836 1 98.81 223 ILE B CA 1
ATOM 3820 C C . ILE B 1 223 ? -14.422 -7.562 -8.305 1 98.81 223 ILE B C 1
ATOM 3822 O O . ILE B 1 223 ? -15.352 -7.301 -9.062 1 98.81 223 ILE B O 1
ATOM 3826 N N . PRO B 1 224 ? -13.305 -8.164 -8.68 1 98.88 224 PRO B N 1
ATOM 3827 C CA . PRO B 1 224 ? -13.188 -8.562 -10.086 1 98.88 224 PRO B CA 1
ATOM 3828 C C . PRO B 1 224 ? -14.234 -9.594 -10.492 1 98.88 224 PRO B C 1
ATOM 3830 O O . PRO B 1 224 ? -14.664 -10.406 -9.672 1 98.88 224 PRO B O 1
ATOM 3833 N N . GLU B 1 225 ? -14.57 -9.555 -11.727 1 98.44 225 GLU B N 1
ATOM 3834 C CA . GLU B 1 225 ? -15.438 -10.555 -12.344 1 98.44 225 GLU B CA 1
ATOM 3835 C C . GLU B 1 225 ? -14.703 -11.336 -13.43 1 98.44 225 GLU B C 1
ATOM 3837 O O . GLU B 1 225 ? -13.82 -10.797 -14.094 1 98.44 225 GLU B O 1
ATOM 3842 N N . GLY B 1 226 ? -15.125 -12.609 -13.547 1 98.06 226 GLY B N 1
ATOM 3843 C CA . GLY B 1 226 ? -14.547 -13.43 -14.594 1 98.06 226 GLY B CA 1
ATOM 3844 C C . GLY B 1 226 ? -13.242 -14.086 -14.188 1 98.06 226 GLY B C 1
ATOM 3845 O O . GLY B 1 226 ? -12.852 -14.039 -13.016 1 98.06 226 GLY B O 1
ATOM 3846 N N . GLU B 1 227 ? -12.578 -14.688 -15.18 1 98 227 GLU B N 1
ATOM 3847 C CA . GLU B 1 227 ? -11.43 -15.531 -14.875 1 98 227 GLU B CA 1
ATOM 3848 C C . GLU B 1 227 ? -10.125 -14.828 -15.234 1 98 227 GLU B C 1
ATOM 3850 O O . GLU B 1 227 ? -9.039 -15.32 -14.906 1 98 227 GLU B O 1
ATOM 3855 N N . TRP B 1 228 ? -10.25 -13.734 -16 1 98.75 228 TRP B N 1
ATOM 3856 C CA . TRP B 1 228 ? -9.062 -13.031 -16.469 1 98.75 228 TRP B CA 1
ATOM 3857 C C . TRP B 1 228 ? -8.789 -11.797 -15.617 1 98.75 228 TRP B C 1
ATOM 3859 O O . TRP B 1 228 ? -9.719 -11.07 -15.25 1 98.75 228 TRP B O 1
ATOM 3869 N N . ILE B 1 229 ? -7.586 -11.617 -15.289 1 98.88 229 ILE B N 1
ATOM 3870 C CA . ILE B 1 229 ? -7.113 -10.398 -14.641 1 98.88 229 ILE B CA 1
ATOM 3871 C C . ILE B 1 229 ? -6.148 -9.664 -15.57 1 98.88 229 ILE B C 1
ATOM 3873 O O . ILE B 1 229 ? -5.215 -10.266 -16.109 1 98.88 229 ILE B O 1
ATOM 3877 N N . GLY B 1 230 ? -6.402 -8.414 -15.836 1 98.88 230 GLY B N 1
ATOM 3878 C CA . GLY B 1 230 ? -5.473 -7.57 -16.562 1 98.88 230 GLY B CA 1
ATOM 3879 C C . GLY B 1 230 ? -4.52 -6.812 -15.664 1 98.88 230 GLY B C 1
ATOM 3880 O O . GLY B 1 230 ? -4.879 -6.434 -14.547 1 98.88 230 GLY B O 1
ATOM 3881 N N . ILE B 1 231 ? -3.309 -6.605 -16.125 1 98.88 231 ILE B N 1
ATOM 3882 C CA . ILE B 1 231 ? -2.307 -5.82 -15.414 1 98.88 231 ILE B CA 1
ATOM 3883 C C . ILE B 1 231 ? -1.698 -4.781 -16.359 1 98.88 231 ILE B C 1
ATOM 3885 O O . ILE B 1 231 ? -1.291 -5.109 -17.469 1 98.88 231 ILE B O 1
ATOM 3889 N N . ARG B 1 232 ? -1.739 -3.562 -16.047 1 98.81 232 ARG B N 1
ATOM 3890 C CA . ARG B 1 232 ? -0.924 -2.479 -16.578 1 98.81 232 ARG B CA 1
ATOM 3891 C C . ARG B 1 232 ? 0.056 -1.959 -15.531 1 98.81 232 ARG B C 1
ATOM 3893 O O . ARG B 1 232 ? -0.355 -1.451 -14.484 1 98.81 232 ARG B O 1
ATOM 3900 N N . ALA B 1 233 ? 1.367 -2.145 -15.75 1 98.62 233 ALA B N 1
ATOM 3901 C CA . ALA B 1 233 ? 2.32 -1.806 -14.695 1 98.62 233 ALA B CA 1
ATOM 3902 C C . ALA B 1 233 ? 3.6 -1.214 -15.281 1 98.62 233 ALA B C 1
ATOM 3904 O O . ALA B 1 233 ? 3.98 -1.538 -16.406 1 98.62 233 ALA B O 1
ATOM 3905 N N . GLU B 1 234 ? 4.227 -0.388 -14.562 1 98.56 234 GLU B N 1
ATOM 3906 C CA . GLU B 1 234 ? 5.543 0.156 -14.883 1 98.56 234 GLU B CA 1
ATOM 3907 C C . GLU B 1 234 ? 6.359 0.4 -13.617 1 98.56 234 GLU B C 1
ATOM 3909 O O . GLU B 1 234 ? 5.82 0.84 -12.602 1 98.56 234 GLU B O 1
ATOM 3914 N N . THR B 1 235 ? 7.645 0.137 -13.719 1 98.56 235 THR B N 1
ATOM 3915 C CA . THR B 1 235 ? 8.523 0.327 -12.57 1 98.56 235 THR B CA 1
ATOM 3916 C C . THR B 1 235 ? 9.352 1.599 -12.727 1 98.56 235 THR B C 1
ATOM 3918 O O . THR B 1 235 ? 9.914 1.853 -13.797 1 98.56 235 THR B O 1
ATOM 3921 N N . SER B 1 236 ? 9.359 2.43 -11.672 1 98.75 236 SER B N 1
ATOM 3922 C CA . SER B 1 236 ? 10.312 3.525 -11.539 1 98.75 236 SER B CA 1
ATOM 3923 C C . SER B 1 236 ? 11.547 3.09 -10.75 1 98.75 236 SER B C 1
ATOM 3925 O O . SER B 1 236 ? 11.43 2.355 -9.766 1 98.75 236 SER B O 1
ATOM 3927 N N . TYR B 1 237 ? 12.68 3.496 -11.227 1 98.62 237 TYR B N 1
ATOM 3928 C CA . TYR B 1 237 ? 13.938 3.18 -10.562 1 98.62 237 TYR B CA 1
ATOM 3929 C C . TYR B 1 237 ? 14.609 4.441 -10.031 1 98.62 237 TYR B C 1
ATOM 3931 O O . TYR B 1 237 ? 14.742 5.43 -10.758 1 98.62 237 TYR B O 1
ATOM 3939 N N . GLY B 1 238 ? 14.953 4.398 -8.75 1 98.69 238 GLY B N 1
ATOM 3940 C CA . GLY B 1 238 ? 15.672 5.504 -8.148 1 98.69 238 GLY B CA 1
ATOM 3941 C C . GLY B 1 238 ? 17.172 5.422 -8.359 1 98.69 238 GLY B C 1
ATOM 3942 O O . GLY B 1 238 ? 17.672 4.461 -8.953 1 98.69 238 GLY B O 1
ATOM 3943 N N . PRO B 1 239 ? 17.875 6.426 -7.887 1 98.62 239 PRO B N 1
ATOM 3944 C CA . PRO B 1 239 ? 19.328 6.5 -8.094 1 98.62 239 PRO B CA 1
ATOM 3945 C C . PRO B 1 239 ? 20.109 5.664 -7.082 1 98.62 239 PRO B C 1
ATOM 3947 O O . PRO B 1 239 ? 21.344 5.66 -7.102 1 98.62 239 PRO B O 1
ATOM 3950 N N . ASP B 1 240 ? 19.406 4.973 -6.195 1 98.69 240 ASP B N 1
ATOM 3951 C CA . ASP B 1 240 ? 20.141 4.383 -5.078 1 98.69 240 ASP B CA 1
ATOM 3952 C C . ASP B 1 240 ? 19.719 2.938 -4.84 1 98.69 240 ASP B C 1
ATOM 3954 O O . ASP B 1 240 ? 19.672 2.479 -3.697 1 98.69 240 ASP B O 1
ATOM 3958 N N . GLY B 1 241 ? 19.344 2.236 -5.879 1 98.62 241 GLY B N 1
ATOM 3959 C CA . GLY B 1 241 ? 19.125 0.802 -5.816 1 98.62 241 GLY B CA 1
ATOM 3960 C C . GLY B 1 241 ? 17.719 0.435 -5.367 1 98.62 241 GLY B C 1
ATOM 3961 O O . GLY B 1 241 ? 17.453 -0.724 -5.047 1 98.62 241 GLY B O 1
ATOM 3962 N N . ILE B 1 242 ? 16.828 1.417 -5.266 1 98.88 242 ILE B N 1
ATOM 3963 C CA . ILE B 1 242 ? 15.461 1.199 -4.805 1 98.88 242 ILE B CA 1
ATOM 3964 C C . ILE B 1 242 ? 14.477 1.649 -5.883 1 98.88 242 ILE B C 1
ATOM 3966 O O . ILE B 1 242 ? 14.641 2.721 -6.473 1 98.88 242 ILE B O 1
ATOM 3970 N N . GLY B 1 243 ? 13.523 0.776 -6.227 1 98.81 243 GLY B N 1
ATOM 3971 C CA . GLY B 1 243 ? 12.484 1.102 -7.188 1 98.81 243 GLY B CA 1
ATOM 3972 C C . GLY B 1 243 ? 11.078 0.886 -6.648 1 98.81 243 GLY B C 1
ATOM 3973 O O . GLY B 1 243 ? 10.906 0.463 -5.504 1 98.81 243 GLY B O 1
ATOM 3974 N N . THR B 1 244 ? 10.133 1.282 -7.406 1 98.88 244 THR B N 1
ATOM 3975 C CA . THR B 1 244 ? 8.711 1.098 -7.109 1 98.88 244 THR B CA 1
ATOM 3976 C C . THR B 1 244 ? 7.953 0.66 -8.359 1 98.88 244 THR B C 1
ATOM 3978 O O . THR B 1 244 ? 7.984 1.347 -9.383 1 98.88 244 THR B O 1
ATOM 3981 N N . THR B 1 245 ? 7.316 -0.498 -8.281 1 98.88 245 THR B N 1
ATOM 3982 C CA . THR B 1 245 ? 6.355 -0.886 -9.312 1 98.88 245 THR B CA 1
ATOM 3983 C C . THR B 1 245 ? 4.965 -0.354 -8.977 1 98.88 245 THR B C 1
ATOM 3985 O O . THR B 1 245 ? 4.492 -0.5 -7.844 1 98.88 245 THR B O 1
ATOM 3988 N N . VAL B 1 246 ? 4.375 0.326 -9.875 1 98.81 246 VAL B N 1
ATOM 3989 C CA . VAL B 1 246 ? 2.992 0.784 -9.766 1 98.81 246 VAL B CA 1
ATOM 3990 C C . VAL B 1 246 ? 2.156 0.182 -10.891 1 98.81 246 VAL B C 1
ATOM 3992 O O . VAL B 1 246 ? 2.584 0.16 -12.047 1 98.81 246 VAL B O 1
ATOM 3995 N N . GLY B 1 247 ? 0.968 -0.331 -10.516 1 98.75 247 GLY B N 1
ATOM 3996 C CA . GLY B 1 247 ? 0.138 -0.928 -11.547 1 98.75 247 GLY B CA 1
ATOM 3997 C C . GLY B 1 247 ? -1.348 -0.81 -11.266 1 98.75 247 GLY B C 1
ATOM 3998 O O . GLY B 1 247 ? -1.746 -0.489 -10.141 1 98.75 247 GLY B O 1
ATOM 3999 N N . THR B 1 248 ? -2.121 -0.962 -12.273 1 98.94 248 THR B N 1
ATOM 4000 C CA . THR B 1 248 ? -3.572 -1.102 -12.211 1 98.94 248 THR B CA 1
ATOM 4001 C C . THR B 1 248 ? -3.992 -2.525 -12.562 1 98.94 248 THR B C 1
ATOM 4003 O O . THR B 1 248 ? -3.404 -3.15 -13.453 1 98.94 248 THR B O 1
ATOM 4006 N N . LEU B 1 249 ? -4.918 -3.031 -11.859 1 98.94 249 LEU B N 1
ATOM 4007 C CA . LEU B 1 249 ? -5.5 -4.348 -12.094 1 98.94 249 LEU B CA 1
ATOM 4008 C C . LEU B 1 249 ? -6.887 -4.227 -12.719 1 98.94 249 LEU B C 1
ATOM 4010 O O . LEU B 1 249 ? -7.652 -3.322 -12.367 1 98.94 249 LEU B O 1
ATOM 4014 N N . PHE B 1 250 ? -7.23 -5.176 -13.625 1 98.94 250 PHE B N 1
ATOM 4015 C CA . PHE B 1 250 ? -8.445 -5.043 -14.422 1 98.94 250 PHE B CA 1
ATOM 4016 C C . PHE B 1 250 ? -9.211 -6.359 -14.477 1 98.94 250 PHE B C 1
ATOM 4018 O O . PHE B 1 250 ? -8.617 -7.43 -14.32 1 98.94 250 PHE B O 1
ATOM 4025 N N . ASP B 1 251 ? -10.438 -6.254 -14.625 1 98.81 251 ASP B N 1
ATOM 4026 C CA . ASP B 1 251 ? -11.203 -7.277 -15.328 1 98.81 251 ASP B CA 1
ATOM 4027 C C . ASP B 1 251 ? -11.734 -6.742 -16.656 1 98.81 251 ASP B C 1
ATOM 4029 O O . ASP B 1 251 ? -11.328 -5.676 -17.109 1 98.81 251 ASP B O 1
ATOM 4033 N N . PHE B 1 252 ? -12.602 -7.492 -17.359 1 98.56 252 PHE B N 1
ATOM 4034 C CA . PHE B 1 252 ? -13.023 -7.105 -18.703 1 98.56 252 PHE B CA 1
ATOM 4035 C C . PHE B 1 252 ? -13.867 -5.84 -18.656 1 98.56 252 PHE B C 1
ATOM 4037 O O . PHE B 1 252 ? -14.008 -5.148 -19.672 1 98.56 252 PHE B O 1
ATOM 4044 N N . SER B 1 253 ? -14.438 -5.52 -17.484 1 97.88 253 SER B N 1
ATOM 4045 C CA . SER B 1 253 ? -15.312 -4.355 -17.375 1 97.88 253 SER B CA 1
ATOM 4046 C C . SER B 1 253 ? -14.523 -3.098 -17.031 1 97.88 253 SER B C 1
ATOM 4048 O O . SER B 1 253 ? -15.062 -1.99 -17.062 1 97.88 253 SER B O 1
ATOM 4050 N N . GLY B 1 254 ? -13.227 -3.221 -16.719 1 98.44 254 GLY B N 1
ATOM 4051 C CA . GLY B 1 254 ? -12.406 -2.064 -16.406 1 98.44 254 GLY B CA 1
ATOM 4052 C C . GLY B 1 254 ? -11.516 -2.275 -15.188 1 98.44 254 GLY B C 1
ATOM 4053 O O . GLY B 1 254 ? -11.266 -3.414 -14.789 1 98.44 254 GLY B O 1
ATOM 4054 N N . ALA B 1 255 ? -11.055 -1.184 -14.648 1 98.81 255 ALA B N 1
ATOM 4055 C CA . ALA B 1 255 ? -10.141 -1.227 -13.508 1 98.81 255 ALA B CA 1
ATOM 4056 C C . ALA B 1 255 ? -10.844 -1.737 -12.258 1 98.81 255 ALA B C 1
ATOM 4058 O O . ALA B 1 255 ? -11.984 -1.349 -11.977 1 98.81 255 ALA B O 1
ATOM 4059 N N . VAL B 1 256 ? -10.18 -2.572 -11.5 1 98.88 256 VAL B N 1
ATOM 4060 C CA . VAL B 1 256 ? -10.773 -3.109 -10.281 1 98.88 256 VAL B CA 1
ATOM 4061 C C . VAL B 1 256 ? -9.945 -2.693 -9.07 1 98.88 256 VAL B C 1
ATOM 4063 O O . VAL B 1 256 ? -10.422 -2.758 -7.934 1 98.88 256 VAL B O 1
ATOM 4066 N N . GLY B 1 257 ? -8.695 -2.365 -9.281 1 98.81 257 GLY B N 1
ATOM 4067 C CA . GLY B 1 257 ? -7.824 -2.021 -8.172 1 98.81 257 GLY B CA 1
ATOM 4068 C C . GLY B 1 257 ? -6.441 -1.583 -8.609 1 98.81 257 GLY B C 1
ATOM 4069 O O . GLY B 1 257 ? -6.184 -1.434 -9.805 1 98.81 257 GLY B O 1
ATOM 4070 N N . ALA B 1 258 ? -5.598 -1.245 -7.656 1 98.94 258 ALA B N 1
ATOM 4071 C CA . ALA B 1 258 ? -4.23 -0.783 -7.883 1 98.94 258 ALA B CA 1
ATOM 4072 C C . ALA B 1 258 ? -3.236 -1.578 -7.043 1 98.94 258 ALA B C 1
ATOM 4074 O O . ALA B 1 258 ? -3.578 -2.061 -5.957 1 98.94 258 ALA B O 1
ATOM 4075 N N . ILE B 1 259 ? -2.02 -1.746 -7.57 1 98.94 259 ILE B N 1
ATOM 4076 C CA . ILE B 1 259 ? -0.962 -2.473 -6.875 1 98.94 259 ILE B CA 1
ATOM 4077 C C . ILE B 1 259 ? 0.308 -1.626 -6.84 1 98.94 259 ILE B C 1
ATOM 4079 O O . ILE B 1 259 ? 0.609 -0.906 -7.793 1 98.94 259 ILE B O 1
ATOM 4083 N N . GLN B 1 260 ? 1.027 -1.683 -5.695 1 98.94 260 GLN B N 1
ATOM 4084 C CA . GLN B 1 260 ? 2.371 -1.129 -5.562 1 98.94 260 GLN B CA 1
ATOM 4085 C C . GLN B 1 260 ? 3.322 -2.141 -4.93 1 98.94 260 GLN B C 1
ATOM 4087 O O . GLN B 1 260 ? 2.904 -2.971 -4.121 1 98.94 260 GLN B O 1
ATOM 4092 N N . GLN B 1 261 ? 4.555 -2.064 -5.324 1 98.94 261 GLN B N 1
ATOM 4093 C CA . GLN B 1 261 ? 5.598 -2.941 -4.805 1 98.94 261 GLN B CA 1
ATOM 4094 C C . GLN B 1 261 ? 6.918 -2.191 -4.645 1 98.94 261 GLN B C 1
ATOM 4096 O O . GLN B 1 261 ? 7.316 -1.433 -5.527 1 98.94 261 GLN B O 1
ATOM 4101 N N . SER B 1 262 ? 7.543 -2.393 -3.461 1 98.88 262 SER B N 1
ATOM 4102 C CA . SER B 1 262 ? 8.938 -1.972 -3.352 1 98.88 262 SER B CA 1
ATOM 4103 C C . SER B 1 262 ? 9.859 -2.928 -4.094 1 98.88 262 SER B C 1
ATOM 4105 O O . SER B 1 262 ? 9.664 -4.145 -4.055 1 98.88 262 SER B O 1
ATOM 4107 N N . VAL B 1 263 ? 10.875 -2.385 -4.699 1 98.62 263 VAL B N 1
ATOM 4108 C CA . VAL B 1 263 ? 11.766 -3.193 -5.523 1 98.62 263 VAL B CA 1
ATOM 4109 C C . VAL B 1 263 ? 13.211 -2.965 -5.094 1 98.62 263 VAL B C 1
ATOM 4111 O O . VAL B 1 263 ? 13.695 -1.83 -5.105 1 98.62 263 VAL B O 1
ATOM 4114 N N . LEU B 1 264 ? 13.859 -3.973 -4.656 1 98.25 264 LEU B N 1
ATOM 4115 C CA . LEU B 1 264 ? 15.305 -3.949 -4.414 1 98.25 264 LEU B CA 1
ATOM 4116 C C . LEU B 1 264 ? 16.078 -4.289 -5.684 1 98.25 264 LEU B C 1
ATOM 4118 O O . LEU B 1 264 ? 15.984 -5.41 -6.191 1 98.25 264 LEU B O 1
ATOM 4122 N N . VAL B 1 265 ? 16.812 -3.354 -6.203 1 98.19 265 VAL B N 1
ATOM 4123 C CA . VAL B 1 265 ? 17.578 -3.521 -7.434 1 98.19 265 VAL B CA 1
ATOM 4124 C C . VAL B 1 265 ? 19.047 -3.795 -7.102 1 98.19 265 VAL B C 1
ATOM 4126 O O . VAL B 1 265 ? 19.688 -2.992 -6.426 1 98.19 265 VAL B O 1
ATOM 4129 N N . ARG B 1 266 ? 19.547 -4.938 -7.605 1 97.56 266 ARG B N 1
ATOM 4130 C CA . ARG B 1 266 ? 20.938 -5.312 -7.391 1 97.56 266 ARG B CA 1
ATOM 4131 C C . ARG B 1 266 ? 21.547 -5.914 -8.656 1 97.56 266 ARG B C 1
ATOM 4133 O O . ARG B 1 266 ? 20.844 -6.531 -9.453 1 97.56 266 ARG B O 1
ATOM 4140 N N . PRO B 1 267 ? 22.875 -5.699 -8.766 1 96.12 267 PRO B N 1
ATOM 4141 C CA . PRO B 1 267 ? 23.5 -6.449 -9.852 1 96.12 267 PRO B CA 1
ATOM 4142 C C . PRO B 1 267 ? 23.391 -7.961 -9.672 1 96.12 267 PRO B C 1
ATOM 4144 O O . PRO B 1 267 ? 23.5 -8.461 -8.547 1 96.12 267 PRO B O 1
ATOM 4147 N N . ARG B 1 268 ? 23.047 -8.625 -10.75 1 91.31 268 ARG B N 1
ATOM 4148 C CA . ARG B 1 268 ? 23.016 -10.086 -10.68 1 91.31 268 ARG B CA 1
ATOM 4149 C C . ARG B 1 268 ? 24.422 -10.656 -10.492 1 91.31 268 ARG B C 1
ATOM 4151 O O . ARG B 1 268 ? 25.344 -10.297 -11.227 1 91.31 268 ARG B O 1
ATOM 4158 N N . PRO B 1 269 ? 24.562 -11.477 -9.43 1 83.12 269 PRO B N 1
ATOM 4159 C CA . PRO B 1 269 ? 25.891 -12.078 -9.281 1 83.12 269 PRO B CA 1
ATOM 4160 C C . PRO B 1 269 ? 26.297 -12.914 -10.492 1 83.12 269 PRO B C 1
ATOM 4162 O O . PRO B 1 269 ? 25.438 -13.508 -11.156 1 83.12 269 PRO B O 1
ATOM 4165 N N . PRO B 1 270 ? 27.562 -12.766 -10.859 1 75.31 270 PRO B N 1
ATOM 4166 C CA . PRO B 1 270 ? 28.031 -13.609 -11.961 1 75.31 270 PRO B CA 1
ATOM 4167 C C . PRO B 1 270 ? 27.766 -15.094 -11.711 1 75.31 270 PRO B C 1
ATOM 4169 O O . PRO B 1 270 ? 27.797 -15.555 -10.57 1 75.31 270 PRO B O 1
ATOM 4172 N N . ARG B 1 271 ? 27.094 -15.711 -12.664 1 61.81 271 ARG B N 1
ATOM 4173 C CA . ARG B 1 271 ? 26.891 -17.156 -12.547 1 61.81 271 ARG B CA 1
ATOM 4174 C C . ARG B 1 271 ? 28.219 -17.875 -12.32 1 61.81 271 ARG B C 1
ATOM 4176 O O . ARG B 1 271 ? 29.203 -17.578 -12.984 1 61.81 271 ARG B O 1
ATOM 4183 N N . SER B 1 272 ? 28.5 -18.281 -11 1 47.09 272 SER B N 1
ATOM 4184 C CA . SER B 1 272 ? 29.688 -19.109 -10.859 1 47.09 272 SER B CA 1
ATOM 4185 C C . SER B 1 272 ? 29.656 -20.297 -11.82 1 47.09 272 SER B C 1
ATOM 4187 O O . SER B 1 272 ? 28.578 -20.812 -12.141 1 47.09 272 SER B O 1
#